Protein AF-0000000076348463 (afdb_homodimer)

Radius of gyration: 24.43 Å; Cα contacts (8 Å, |Δi|>4): 1057; chains: 2; bounding box: 60×68×62 Å

Foldseek 3Di:
DKWWAQFWADDPPDPDILAGRFTDDDDFLFEEEEEEDPSSCSQVVVCCQLLVDDTPDTFMDDVHHTNVVVDLVQNLQEDEAAPDDDDDQAWLVVVCVVCLVSQPQAAPVQLVVLCVLLPHDPTDGLVPDDPQVNLSNVVSRQLRSVHQEYEYEASCPPPDPVNLVSVQVSCVVRDDSSHYYYYYHPPCVSCVVPGQWYWYGDRHDTLDTGGPVVQQQFKAWDFDAPVRDDPQFQDWDADPVHITTIGGDDPPDDGHRDDVVRVRVCSVVPSD/DKWWAQFWADDPPDPDILAGRFTDDDDFLFEEEEEEDPSSCSQVVVCCQLLVDDTPDTFMDDVHHTNVVVDLVQNLQEDEAAPDDDDDQAWLVVVCVVCLVSQPQAAPVQLVVLCVLLPHDPTDGLVPDDPQVNLSNVVSRQLRSVHQEYEYEASCPPPDPVNLVSVQVSCVVRDDSSHYYYYYHPPCVSCVVPGQWYWYGDRHDTLDTGGPVVQQQFKAWDFDAPVRDDPQFQDWDADPVHITTIGTDDPPDDGHRDDVVRVNVCSVVPSD

pLDDT: mean 93.87, std 4.55, range [67.75, 98.31]

Organism: NCBI:txid165179

Solvent-accessible surface area (backbone atoms only — not comparable to full-atom values): 29328 Å² total; per-residue (Å²): 74,38,40,35,42,45,26,23,34,57,55,91,94,44,87,64,62,51,30,61,59,25,68,49,74,46,70,65,48,35,31,32,35,41,33,46,56,80,87,35,36,63,64,58,49,54,31,38,62,72,35,78,37,75,68,80,37,60,47,43,26,51,71,82,37,56,24,73,68,63,44,67,86,54,49,39,31,48,46,72,44,56,68,76,78,86,78,65,85,43,37,47,64,55,51,44,66,73,50,44,80,61,18,89,56,44,33,71,68,51,28,52,50,34,29,50,61,65,70,41,69,84,82,43,48,49,68,75,44,52,72,50,52,42,50,52,51,51,50,22,48,55,60,14,31,50,34,44,36,36,37,30,32,40,76,60,66,79,40,34,53,64,51,42,54,33,48,48,48,43,48,66,74,65,59,55,74,76,26,24,36,39,38,29,45,58,59,50,85,69,47,56,80,67,46,44,27,43,34,33,40,51,57,58,38,74,78,40,80,46,40,45,67,59,50,37,62,51,31,30,45,47,76,40,46,82,86,65,65,57,90,53,54,53,39,73,44,82,50,88,88,31,24,44,32,36,23,60,42,58,89,89,56,80,77,39,67,82,48,62,65,59,50,50,50,30,48,79,68,63,48,106,73,37,39,35,41,46,25,23,34,55,56,88,95,43,88,63,61,52,29,59,59,25,69,48,76,46,68,65,49,34,31,31,34,42,32,47,55,80,88,33,37,64,65,57,49,55,31,37,62,71,37,78,37,76,68,80,37,59,48,42,26,51,71,82,38,58,26,74,68,63,43,66,84,55,48,39,33,48,45,73,45,55,67,77,77,85,78,66,85,43,39,47,63,55,51,44,66,73,49,45,79,60,17,88,55,45,35,71,68,50,28,53,50,33,28,51,61,65,72,41,68,84,83,41,50,50,67,77,45,53,71,51,51,41,50,52,52,51,50,23,49,56,60,14,30,50,33,43,37,37,38,28,32,41,74,61,67,80,40,34,52,64,50,42,54,33,48,48,48,43,50,66,74,66,61,55,72,76,26,26,37,39,39,29,46,57,60,50,84,69,46,55,80,67,47,43,28,44,34,32,41,52,57,56,39,75,79,40,79,46,40,46,68,59,49,38,62,50,31,28,45,45,77,38,48,82,86,64,66,56,89,54,54,53,37,73,44,81,49,88,89,30,25,44,32,36,24,62,43,57,91,89,56,80,78,41,67,83,47,63,64,59,50,50,49,30,47,79,68,63,48,106

Nearest PDB structures (foldseek):
  8k1n-assembly1_D  TM=8.858E-01  e=1.847E-15  Mycobacterium tuberculosis H37Rv
  7o17-assembly1_C  TM=7.482E-01  e=2.289E-17  Stutzerimonas stutzeri
  7osf-assembly1_B  TM=7.468E-01  e=2.022E-17  Stutzerimonas stutzeri ATCC 14405 = CCUG 16156
  4hzi-assembly1_B  TM=6.967E-01  e=6.966E-17  Leptospira interrogans serovar Copenhageni str. Fiocruz L1-130
  8cea-assembly1_a  TM=8.199E-01  e=1.908E-13  Escherichia coli K-12

Structure (mmCIF, N/CA/C/O backbone):
data_AF-0000000076348463-model_v1
#
loop_
_entity.id
_entity.type
_entity.pdbx_description
1 polymer 'ATP-binding cassette domain-containing protein'
#
loop_
_atom_site.group_PDB
_atom_site.id
_atom_site.type_symbol
_atom_site.label_atom_id
_atom_site.label_alt_id
_atom_site.label_comp_id
_atom_site.label_asym_id
_atom_site.label_entity_id
_atom_site.label_seq_id
_atom_site.pdbx_PDB_ins_code
_atom_site.Cartn_x
_atom_site.Cartn_y
_atom_site.Cartn_z
_atom_site.occupancy
_atom_site.B_iso_or_equiv
_atom_site.auth_seq_id
_atom_site.auth_comp_id
_atom_site.auth_asym_id
_atom_site.auth_atom_id
_atom_site.pdbx_PDB_model_num
ATOM 1 N N . MET A 1 1 ? -5.383 -27.438 -10.875 1 93.75 1 MET A N 1
ATOM 2 C CA . MET A 1 1 ? -6.582 -27.047 -10.141 1 93.75 1 MET A CA 1
ATOM 3 C C . MET A 1 1 ? -6.387 -27.234 -8.641 1 93.75 1 MET A C 1
ATOM 5 O O . MET A 1 1 ? -5.727 -28.188 -8.219 1 93.75 1 MET A O 1
ATOM 9 N N . ILE A 1 2 ? -6.953 -26.312 -7.871 1 97.5 2 ILE A N 1
ATOM 10 C CA . ILE A 1 2 ? -6.879 -26.406 -6.414 1 97.5 2 ILE A CA 1
ATOM 11 C C . ILE A 1 2 ? -8.281 -26.547 -5.836 1 97.5 2 ILE A C 1
ATOM 13 O O . ILE A 1 2 ? -9.18 -25.766 -6.184 1 97.5 2 ILE A O 1
ATOM 17 N N . GLN A 1 3 ? -8.43 -27.594 -4.98 1 98.06 3 GLN A N 1
ATOM 18 C CA . GLN A 1 3 ? -9.719 -27.828 -4.34 1 98.06 3 GLN A CA 1
ATOM 19 C C . GLN A 1 3 ? -9.586 -27.844 -2.82 1 98.06 3 GLN A C 1
ATOM 21 O O . GLN A 1 3 ? -8.789 -28.594 -2.271 1 98.06 3 GLN A O 1
ATOM 26 N N . VAL A 1 4 ? -10.305 -26.984 -2.223 1 97.38 4 VAL A N 1
ATOM 27 C CA . VAL A 1 4 ? -10.414 -26.953 -0.768 1 97.38 4 VAL A CA 1
ATOM 28 C C . VAL A 1 4 ? -11.789 -27.469 -0.342 1 97.38 4 VAL A C 1
ATOM 30 O O . VAL A 1 4 ? -12.82 -26.891 -0.696 1 97.38 4 VAL A O 1
ATOM 33 N N . ASN A 1 5 ? -11.789 -28.547 0.433 1 97.44 5 ASN A N 1
ATOM 34 C CA . ASN A 1 5 ? -13.047 -29.188 0.808 1 97.44 5 ASN A CA 1
ATOM 35 C C . ASN A 1 5 ? -13.195 -29.266 2.324 1 97.44 5 ASN A C 1
ATOM 37 O O . ASN A 1 5 ? -12.43 -29.969 2.992 1 97.44 5 ASN A O 1
ATOM 41 N N . ASN A 1 6 ? -14.234 -28.609 2.842 1 96.88 6 ASN A N 1
ATOM 42 C CA . ASN A 1 6 ? -14.617 -28.672 4.25 1 96.88 6 ASN A CA 1
ATOM 43 C C . ASN A 1 6 ? -13.422 -28.422 5.164 1 96.88 6 ASN A C 1
ATOM 45 O O . ASN A 1 6 ? -13.188 -29.172 6.109 1 96.88 6 ASN A O 1
ATOM 49 N N . LEU A 1 7 ? -12.688 -27.406 4.855 1 96.25 7 LEU A N 1
ATOM 50 C CA . LEU A 1 7 ? -11.445 -27.078 5.555 1 96.25 7 LEU A CA 1
ATOM 51 C C . LEU A 1 7 ? -11.734 -26.484 6.93 1 96.25 7 LEU A C 1
ATOM 53 O O . LEU A 1 7 ? -12.516 -25.547 7.051 1 96.25 7 LEU A O 1
ATOM 57 N N . SER A 1 8 ? -11.156 -27.078 7.977 1 95.62 8 SER A N 1
ATOM 58 C CA . SER A 1 8 ? -11.148 -26.5 9.312 1 95.62 8 SER A CA 1
ATOM 59 C C . SER A 1 8 ? -9.727 -26.391 9.852 1 95.62 8 SER A C 1
ATOM 61 O O . SER A 1 8 ? -8.93 -27.312 9.719 1 95.62 8 SER A O 1
ATOM 63 N N . PHE A 1 9 ? -9.398 -25.219 10.359 1 95.44 9 PHE A N 1
ATOM 64 C CA . PHE A 1 9 ? -8.031 -24.984 10.828 1 95.44 9 PHE A CA 1
ATOM 65 C C . PHE A 1 9 ? -8.008 -23.938 11.938 1 95.44 9 PHE A C 1
ATOM 67 O O . PHE A 1 9 ? -8.719 -22.938 11.867 1 95.44 9 PHE A O 1
ATOM 74 N N . HIS A 1 10 ? -7.289 -24.203 12.977 1 94.38 10 HIS A N 1
ATOM 75 C CA . HIS A 1 10 ? -6.941 -23.25 14.023 1 94.38 10 HIS A CA 1
ATOM 76 C C . HIS A 1 10 ? -5.48 -23.391 14.438 1 94.38 10 HIS A C 1
ATOM 78 O O . HIS A 1 10 ? -4.902 -24.469 14.32 1 94.38 10 HIS A O 1
ATOM 84 N N . TYR A 1 11 ? -4.867 -22.297 14.781 1 93.69 11 TYR A N 1
ATOM 85 C CA . TYR A 1 11 ? -3.498 -22.359 15.281 1 93.69 11 TYR A CA 1
ATOM 86 C C . TYR A 1 11 ? -3.457 -22.953 16.688 1 93.69 11 TYR A C 1
ATOM 88 O O . TYR A 1 11 ? -4.375 -22.766 17.484 1 93.69 11 TYR A O 1
ATOM 96 N N . GLN A 1 12 ? -2.404 -23.625 16.906 1 89.12 12 GLN A N 1
ATOM 97 C CA . GLN A 1 12 ? -2.266 -24.25 18.219 1 89.12 12 GLN A CA 1
ATOM 98 C C . GLN A 1 12 ? -2.326 -23.203 19.328 1 89.12 12 GLN A C 1
ATOM 100 O O . GLN A 1 12 ? -1.686 -22.156 19.25 1 89.12 12 GLN A O 1
ATOM 105 N N . GLY A 1 13 ? -3.15 -23.438 20.328 1 87.12 13 GLY A N 1
ATOM 106 C CA . GLY A 1 13 ? -3.256 -22.547 21.469 1 87.12 13 GLY A CA 1
ATOM 107 C C . GLY A 1 13 ? -4.277 -21.453 21.281 1 87.12 13 GLY A C 1
ATOM 108 O O . GLY A 1 13 ? -4.531 -20.656 22.188 1 87.12 13 GLY A O 1
ATOM 109 N N . VAL A 1 14 ? -4.727 -21.406 20.094 1 83.56 14 VAL A N 1
ATOM 110 C CA . VAL A 1 14 ? -5.738 -20.391 19.828 1 83.56 14 VAL A CA 1
ATOM 111 C C . VAL A 1 14 ? -7.102 -21.047 19.656 1 83.56 14 VAL A C 1
ATOM 113 O O . VAL A 1 14 ? -7.254 -21.969 18.844 1 83.56 14 VAL A O 1
ATOM 116 N N . LYS A 1 15 ? -8.078 -20.641 20.391 1 79.12 15 LYS A N 1
ATOM 117 C CA . LYS A 1 15 ? -9.398 -21.266 20.375 1 79.12 15 LYS A CA 1
ATOM 118 C C . LYS A 1 15 ? -10.172 -20.906 19.109 1 79.12 15 LYS A C 1
ATOM 120 O O . LYS A 1 15 ? -10.914 -21.719 18.562 1 79.12 15 LYS A O 1
ATOM 125 N N . ARG A 1 16 ? -9.859 -19.828 18.562 1 87.25 16 ARG A N 1
ATOM 126 C CA . ARG A 1 16 ? -10.648 -19.359 17.422 1 87.25 16 ARG A CA 1
ATOM 127 C C . ARG A 1 16 ? -10.188 -20 16.125 1 87.25 16 ARG A C 1
ATOM 129 O O . ARG A 1 16 ? -8.992 -20.016 15.82 1 87.25 16 ARG A O 1
ATOM 136 N N . ASN A 1 17 ? -11.18 -20.594 15.383 1 91.62 17 ASN A N 1
ATOM 137 C CA . ASN A 1 17 ? -10.883 -21.172 14.07 1 91.62 17 ASN A CA 1
ATOM 138 C C . ASN A 1 17 ? -10.648 -20.094 13.023 1 91.62 17 ASN A C 1
ATOM 140 O O . ASN A 1 17 ? -11.383 -19.094 12.984 1 91.62 17 ASN A O 1
ATOM 144 N N . VAL A 1 18 ? -9.586 -20.297 12.305 1 93.75 18 VAL A N 1
ATOM 145 C CA . VAL A 1 18 ? -9.383 -19.438 11.141 1 93.75 18 VAL A CA 1
ATOM 146 C C . VAL A 1 18 ? -10.352 -19.844 10.031 1 93.75 18 VAL A C 1
ATOM 148 O O . VAL A 1 18 ? -10.969 -18.984 9.391 1 93.75 18 VAL A O 1
ATOM 151 N N . PHE A 1 19 ? -10.477 -21.156 9.867 1 95.44 19 PHE A N 1
ATOM 152 C CA . PHE A 1 19 ? -11.422 -21.719 8.906 1 95.44 19 PHE A CA 1
ATOM 153 C C . PHE A 1 19 ? -12.305 -22.766 9.57 1 95.44 19 PHE A C 1
ATOM 155 O O . PHE A 1 19 ? -11.836 -23.516 10.422 1 95.44 19 PHE A O 1
ATOM 162 N N . ASN A 1 20 ? -13.578 -22.75 9.195 1 95.31 20 ASN A N 1
ATOM 163 C CA . ASN A 1 20 ? -14.562 -23.734 9.641 1 95.31 20 ASN A CA 1
ATOM 164 C C . ASN A 1 20 ? -15.438 -24.203 8.477 1 95.31 20 ASN A C 1
ATOM 166 O O . ASN A 1 20 ? -16.344 -23.484 8.055 1 95.31 20 ASN A O 1
ATOM 170 N N . ASP A 1 21 ? -15.125 -25.375 8 1 95.06 21 ASP A N 1
ATOM 171 C CA . ASP A 1 21 ? -15.875 -25.984 6.902 1 95.06 21 ASP A CA 1
ATOM 172 C C . ASP A 1 21 ? -15.812 -25.109 5.648 1 95.06 21 ASP A C 1
ATOM 174 O O . ASP A 1 21 ? -16.844 -24.812 5.047 1 95.06 21 ASP A O 1
ATOM 178 N N . PHE A 1 22 ? -14.641 -24.656 5.367 1 96.38 22 PHE A N 1
ATOM 179 C CA . PHE A 1 22 ? -14.398 -23.75 4.258 1 96.38 22 PHE A CA 1
ATOM 180 C C . PHE A 1 22 ? -14.203 -24.516 2.955 1 96.38 22 PHE A C 1
ATOM 182 O O . PHE A 1 22 ? -13.523 -25.547 2.934 1 96.38 22 PHE A O 1
ATOM 189 N N . ASN A 1 23 ? -14.922 -24.078 1.867 1 96.44 23 ASN A N 1
ATOM 190 C CA . ASN A 1 23 ? -14.836 -24.672 0.544 1 96.44 23 ASN A CA 1
ATOM 191 C C . ASN A 1 23 ? -14.422 -23.656 -0.515 1 96.44 23 ASN A C 1
ATOM 193 O O . ASN A 1 23 ? -14.859 -22.5 -0.475 1 96.44 23 ASN A O 1
ATOM 197 N N . MET A 1 24 ? -13.562 -24.094 -1.433 1 96.62 24 MET A N 1
ATOM 198 C CA . MET A 1 24 ? -13.117 -23.203 -2.512 1 96.62 24 MET A CA 1
ATOM 199 C C . MET A 1 24 ? -12.492 -24.016 -3.645 1 96.62 24 MET A C 1
ATOM 201 O O . MET A 1 24 ? -11.852 -25.047 -3.404 1 96.62 24 MET A O 1
ATOM 205 N N . THR A 1 25 ? -12.695 -23.562 -4.816 1 97.31 25 THR A N 1
ATOM 206 C CA . THR A 1 25 ? -12.055 -24.172 -5.98 1 97.31 25 THR A CA 1
ATOM 207 C C . THR A 1 25 ? -11.383 -23.109 -6.844 1 97.31 25 THR A C 1
ATOM 209 O O . THR A 1 25 ? -11.992 -22.078 -7.156 1 97.31 25 THR A O 1
ATOM 212 N N . LEU A 1 26 ? -10.141 -23.281 -7.164 1 97 26 LEU A N 1
ATOM 213 C CA . LEU A 1 26 ? -9.398 -22.406 -8.062 1 97 26 LEU A CA 1
ATOM 214 C C . LEU A 1 26 ? -9.016 -23.141 -9.344 1 97 26 LEU A C 1
ATOM 216 O O . LEU A 1 26 ? -8.445 -24.234 -9.297 1 97 26 LEU A O 1
ATOM 220 N N . LYS A 1 27 ? -9.297 -22.469 -10.43 1 95.38 27 LYS A N 1
ATOM 221 C CA . LYS A 1 27 ? -9.031 -23.062 -11.734 1 95.38 27 LYS A CA 1
ATOM 222 C C . LYS A 1 27 ? -7.637 -22.703 -12.234 1 95.38 27 LYS A C 1
ATOM 224 O O . LYS A 1 27 ? -7.059 -21.703 -11.797 1 95.38 27 LYS A O 1
ATOM 229 N N . GLU A 1 28 ? -7.156 -23.484 -13.133 1 92.25 28 GLU A N 1
ATOM 230 C CA . GLU A 1 28 ? -5.812 -23.281 -13.656 1 92.25 28 GLU A CA 1
ATOM 231 C C . GLU A 1 28 ? -5.762 -22.094 -14.602 1 92.25 28 GLU A C 1
ATOM 233 O O . GLU A 1 28 ? -6.801 -21.578 -15.031 1 92.25 28 GLU A O 1
ATOM 238 N N . ASN A 1 29 ? -4.555 -21.594 -14.797 1 92.5 29 ASN A N 1
ATOM 239 C CA . ASN A 1 29 ? -4.242 -20.609 -15.82 1 92.5 29 ASN A CA 1
ATOM 240 C C . ASN A 1 29 ? -4.906 -19.266 -15.523 1 92.5 29 ASN A C 1
ATOM 242 O O . ASN A 1 29 ? -5.488 -18.656 -16.422 1 92.5 29 ASN A O 1
ATOM 246 N N . ASN A 1 30 ? -4.941 -18.906 -14.211 1 94.81 30 ASN A N 1
ATOM 247 C CA . ASN A 1 30 ? -5.473 -17.625 -13.773 1 94.81 30 ASN A CA 1
ATOM 248 C C . ASN A 1 30 ? -4.531 -16.938 -12.797 1 94.81 30 ASN A C 1
ATOM 250 O O . ASN A 1 30 ? -3.789 -17.594 -12.07 1 94.81 30 ASN A O 1
ATOM 254 N N . ILE A 1 31 ? -4.543 -15.656 -12.867 1 96.31 31 ILE A N 1
ATOM 255 C CA . ILE A 1 31 ? -3.961 -14.844 -11.797 1 96.31 31 ILE A CA 1
ATOM 256 C C . ILE A 1 31 ? -5.055 -14.414 -10.828 1 96.31 31 ILE A C 1
ATOM 258 O O . ILE A 1 31 ? -5.902 -13.578 -11.164 1 96.31 31 ILE A O 1
ATOM 262 N N . TYR A 1 32 ? -4.969 -14.906 -9.602 1 97.81 32 TYR A N 1
ATOM 263 C CA . TYR A 1 32 ? -5.996 -14.68 -8.586 1 97.81 32 TYR A CA 1
ATOM 264 C C . TYR A 1 32 ? -5.578 -13.586 -7.617 1 97.81 32 TYR A C 1
ATOM 266 O O . TYR A 1 32 ? -4.438 -13.57 -7.148 1 97.81 32 TYR A O 1
ATOM 274 N N . GLY A 1 33 ? -6.477 -12.664 -7.398 1 98.25 33 GLY A N 1
ATOM 275 C CA . GLY A 1 33 ? -6.379 -11.828 -6.211 1 98.25 33 GLY A CA 1
ATOM 276 C C . GLY A 1 33 ? -7.141 -12.383 -5.023 1 98.25 33 GLY A C 1
ATOM 277 O O . GLY A 1 33 ? -8.367 -12.531 -5.078 1 98.25 33 GLY A O 1
ATOM 278 N N . LEU A 1 34 ? -6.441 -12.773 -4.043 1 98.12 34 LEU A N 1
ATOM 279 C CA . LEU A 1 34 ? -7.027 -13.242 -2.793 1 98.12 34 LEU A CA 1
ATOM 280 C C . LEU A 1 34 ? -7.148 -12.109 -1.784 1 98.12 34 LEU A C 1
ATOM 282 O O . LEU A 1 34 ? -6.164 -11.734 -1.145 1 98.12 34 LEU A O 1
ATOM 286 N N . LEU A 1 35 ? -8.336 -11.656 -1.603 1 98.06 35 LEU A N 1
ATOM 287 C CA . LEU A 1 35 ? -8.562 -10.453 -0.809 1 98.06 35 LEU A CA 1
ATOM 288 C C . LEU A 1 35 ? -9.398 -10.758 0.426 1 98.06 35 LEU A C 1
ATOM 290 O O . LEU A 1 35 ? -10.125 -11.758 0.455 1 98.06 35 LEU A O 1
ATOM 294 N N . GLY A 1 36 ? -9.352 -9.945 1.352 1 96 36 GLY A N 1
ATOM 295 C CA . GLY A 1 36 ? -10.039 -10.023 2.629 1 96 36 GLY A CA 1
ATOM 296 C C . GLY A 1 36 ? -9.555 -9 3.635 1 96 36 GLY A C 1
ATOM 297 O O . GLY A 1 36 ? -8.5 -8.383 3.443 1 96 36 GLY A O 1
ATOM 298 N N . LYS A 1 37 ? -10.352 -8.805 4.66 1 93.88 37 LYS A N 1
ATOM 299 C CA . LYS A 1 37 ? -9.891 -7.945 5.746 1 93.88 37 LYS A CA 1
ATOM 300 C C . LYS A 1 37 ? -8.672 -8.555 6.449 1 93.88 37 LYS A C 1
ATOM 302 O O . LYS A 1 37 ? -8.352 -9.727 6.242 1 93.88 37 LYS A O 1
ATOM 307 N N . ASN A 1 38 ? -7.988 -7.703 7.156 1 90.56 38 ASN A N 1
ATOM 308 C CA . ASN A 1 38 ? -6.883 -8.234 7.945 1 90.56 38 ASN A CA 1
ATOM 309 C C . ASN A 1 38 ? -7.359 -9.312 8.914 1 90.56 38 ASN A C 1
ATOM 311 O O . ASN A 1 38 ? -8.414 -9.172 9.539 1 90.56 38 ASN A O 1
ATOM 315 N N . GLY A 1 39 ? -6.711 -10.414 8.953 1 89.19 39 GLY A N 1
ATOM 316 C CA . GLY A 1 39 ? -7.016 -11.469 9.906 1 89.19 39 GLY A CA 1
ATOM 317 C C . GLY A 1 39 ? -8.023 -12.477 9.383 1 89.19 39 GLY A C 1
ATOM 318 O O . GLY A 1 39 ? -8.453 -13.367 10.117 1 89.19 39 GLY A O 1
ATOM 319 N N . THR A 1 40 ? -8.32 -12.398 8.125 1 92 40 THR A N 1
ATOM 320 C CA . THR A 1 40 ? -9.359 -13.273 7.602 1 92 40 THR A CA 1
ATOM 321 C C . THR A 1 40 ? -8.766 -14.617 7.164 1 92 40 THR A C 1
ATOM 323 O O . THR A 1 40 ? -9.5 -15.516 6.754 1 92 40 THR A O 1
ATOM 326 N N . GLY A 1 41 ? -7.422 -14.711 7.164 1 94 41 GLY A N 1
ATOM 327 C CA . GLY A 1 41 ? -6.828 -16.016 6.902 1 94 41 GLY A CA 1
ATOM 328 C C . GLY A 1 41 ? -6.172 -16.109 5.535 1 94 41 GLY A C 1
ATOM 329 O O . GLY A 1 41 ? -5.855 -17.203 5.066 1 94 41 GLY A O 1
ATOM 330 N N . LYS A 1 42 ? -5.957 -15.008 4.785 1 96.44 42 LYS A N 1
ATOM 331 C CA . LYS A 1 42 ? -5.367 -15.031 3.451 1 96.44 42 LYS A CA 1
ATOM 332 C C . LYS A 1 42 ? -4.031 -15.766 3.451 1 96.44 42 LYS A C 1
ATOM 334 O O . LYS A 1 42 ? -3.846 -16.734 2.699 1 96.44 42 LYS A O 1
ATOM 339 N N . SER A 1 43 ? -3.152 -15.336 4.402 1 96.25 43 SER A N 1
ATOM 340 C CA . SER A 1 43 ? -1.835 -15.953 4.504 1 96.25 43 SER A CA 1
ATOM 341 C C . SER A 1 43 ? -1.941 -17.406 4.945 1 96.25 43 SER A C 1
ATOM 343 O O . SER A 1 43 ? -1.287 -18.281 4.375 1 96.25 43 SER A O 1
ATOM 345 N N . THR A 1 44 ? -2.811 -17.672 5.906 1 96.06 44 THR A N 1
ATOM 346 C CA . THR A 1 44 ? -3.012 -19.031 6.41 1 96.06 44 THR A CA 1
ATOM 347 C C . THR A 1 44 ? -3.455 -19.969 5.285 1 96.06 44 THR A C 1
ATOM 349 O O . THR A 1 44 ? -2.953 -21.078 5.164 1 96.06 44 THR A O 1
ATOM 352 N N . LEU A 1 45 ? -4.344 -19.438 4.484 1 96.88 45 LEU A N 1
ATOM 353 C CA . LEU A 1 45 ? -4.84 -20.25 3.377 1 96.88 45 LEU A CA 1
ATOM 354 C C . LEU A 1 45 ? -3.711 -20.609 2.416 1 96.88 45 LEU A C 1
ATOM 356 O O . LEU A 1 45 ? -3.582 -21.766 2.002 1 96.88 45 LEU A O 1
ATOM 360 N N . LEU A 1 46 ? -2.873 -19.625 2.047 1 97.62 46 LEU A N 1
ATOM 361 C CA . LEU A 1 46 ? -1.754 -19.875 1.144 1 97.62 46 LEU A CA 1
ATOM 362 C C . LEU A 1 46 ? -0.79 -20.891 1.734 1 97.62 46 LEU A C 1
ATOM 364 O O . LEU A 1 46 ? -0.288 -21.766 1.02 1 97.62 46 LEU A O 1
ATOM 368 N N . TYR A 1 47 ? -0.589 -20.844 3.035 1 97.31 47 TYR A N 1
ATOM 369 C CA . TYR A 1 47 ? 0.319 -21.766 3.703 1 97.31 47 TYR A CA 1
ATOM 370 C C . TYR A 1 47 ? -0.266 -23.172 3.742 1 97.31 47 TYR A C 1
ATOM 372 O O . TYR A 1 47 ? 0.465 -24.156 3.617 1 97.31 47 TYR A O 1
ATOM 380 N N . LEU A 1 48 ? -1.571 -23.234 3.908 1 96.69 48 LEU A N 1
ATOM 381 C CA . LEU A 1 48 ? -2.244 -24.516 3.898 1 96.69 48 LEU A CA 1
ATOM 382 C C . LEU A 1 48 ? -2.189 -25.156 2.512 1 96.69 48 LEU A C 1
ATOM 384 O O . LEU A 1 48 ? -1.861 -26.328 2.377 1 96.69 48 LEU A O 1
ATOM 388 N N . ILE A 1 49 ? -2.422 -24.344 1.505 1 97.19 49 ILE A N 1
ATOM 389 C CA . ILE A 1 49 ? -2.41 -24.844 0.134 1 97.19 49 ILE A CA 1
ATOM 390 C C . ILE A 1 49 ? -1.004 -25.312 -0.236 1 97.19 49 ILE A C 1
ATOM 392 O O . ILE A 1 49 ? -0.835 -26.344 -0.884 1 97.19 49 ILE A O 1
ATOM 396 N N . SER A 1 50 ? 0.03 -24.594 0.235 1 96.12 50 SER A N 1
ATOM 397 C CA . SER A 1 50 ? 1.406 -24.891 -0.15 1 96.12 50 SER A CA 1
ATOM 398 C C . SER A 1 50 ? 1.99 -26.016 0.695 1 96.12 50 SER A C 1
ATOM 400 O O . SER A 1 50 ? 3.107 -26.469 0.446 1 96.12 50 SER A O 1
ATOM 402 N N . GLY A 1 51 ? 1.298 -26.406 1.761 1 94.25 51 GLY A N 1
ATOM 403 C CA . GLY A 1 51 ? 1.751 -27.5 2.605 1 94.25 51 GLY A CA 1
ATOM 404 C C . GLY A 1 51 ? 2.635 -27.047 3.75 1 94.25 51 GLY A C 1
ATOM 405 O O . GLY A 1 51 ? 3.211 -27.875 4.465 1 94.25 51 GLY A O 1
ATOM 406 N N . LEU A 1 52 ? 2.766 -25.734 3.912 1 94.25 52 LEU A N 1
ATOM 407 C CA . LEU A 1 52 ? 3.547 -25.203 5.02 1 94.25 52 LEU A CA 1
ATOM 408 C C . LEU A 1 52 ? 2.812 -25.391 6.344 1 94.25 52 LEU A C 1
ATOM 410 O O . LEU A 1 52 ? 3.428 -25.359 7.41 1 94.25 52 LEU A O 1
ATOM 414 N N . LEU A 1 53 ? 1.512 -25.5 6.27 1 95.12 53 LEU A N 1
ATOM 415 C CA . LEU A 1 53 ? 0.644 -25.828 7.395 1 95.12 53 LEU A CA 1
ATOM 416 C C . LEU A 1 53 ? -0.2 -27.047 7.094 1 95.12 53 LEU A C 1
ATOM 418 O O . LEU A 1 53 ? -0.35 -27.438 5.934 1 95.12 53 LEU A O 1
ATOM 422 N N . ARG A 1 54 ? -0.659 -27.672 8.156 1 95.06 54 ARG A N 1
ATOM 423 C CA . ARG A 1 54 ? -1.53 -28.844 8.023 1 95.06 54 ARG A CA 1
ATOM 424 C C . ARG A 1 54 ? -2.887 -28.578 8.672 1 95.06 54 ARG A C 1
ATOM 426 O O . ARG A 1 54 ? -2.959 -28.125 9.812 1 95.06 54 ARG A O 1
ATOM 433 N N . GLN A 1 55 ? -3.896 -28.859 7.91 1 93.69 55 GLN A N 1
ATOM 434 C CA . GLN A 1 55 ? -5.25 -28.641 8.414 1 93.69 55 GLN A CA 1
ATOM 435 C C . GLN A 1 55 ? -5.66 -29.75 9.383 1 93.69 55 GLN A C 1
ATOM 437 O O . GLN A 1 55 ? -5.141 -30.859 9.32 1 93.69 55 GLN A O 1
ATOM 442 N N . GLN A 1 56 ? -6.656 -29.422 10.242 1 93.88 56 GLN A N 1
ATOM 443 C CA . GLN A 1 56 ? -7.188 -30.391 11.18 1 93.88 56 GLN A CA 1
ATOM 444 C C . GLN A 1 56 ? -8.281 -31.25 10.531 1 93.88 56 GLN A C 1
ATOM 446 O O . GLN A 1 56 ? -8.391 -32.438 10.805 1 93.88 56 GLN A O 1
ATOM 451 N N . GLN A 1 57 ? -9.078 -30.594 9.766 1 95.94 57 GLN A N 1
ATOM 452 C CA . GLN A 1 57 ? -10.156 -31.281 9.07 1 95.94 57 GLN A CA 1
ATOM 453 C C . GLN A 1 57 ? -10.25 -30.828 7.617 1 95.94 57 GLN A C 1
ATOM 455 O O . GLN A 1 57 ? -9.734 -29.766 7.262 1 95.94 57 GLN A O 1
ATOM 460 N N . GLY A 1 58 ? -10.805 -31.688 6.809 1 97.19 58 GLY A N 1
ATOM 461 C CA . GLY A 1 58 ? -10.977 -31.375 5.398 1 97.19 58 GLY A CA 1
ATOM 462 C C . GLY A 1 58 ? -9.781 -31.75 4.551 1 97.19 58 GLY A C 1
ATOM 463 O O . GLY A 1 58 ? -8.891 -32.469 5.012 1 97.19 58 GLY A O 1
ATOM 464 N N . THR A 1 59 ? -9.891 -31.359 3.275 1 97.25 59 THR A N 1
ATOM 465 C CA . THR A 1 59 ? -8.797 -31.703 2.369 1 97.25 59 THR A CA 1
ATOM 466 C C . THR A 1 59 ? -8.477 -30.547 1.441 1 97.25 59 THR A C 1
ATOM 468 O O . THR A 1 59 ? -9.352 -29.719 1.146 1 97.25 59 THR A O 1
ATOM 471 N N . ILE A 1 60 ? -7.289 -30.453 1.121 1 97.75 60 ILE A N 1
ATOM 472 C CA . ILE A 1 60 ? -6.801 -29.562 0.081 1 97.75 60 ILE A CA 1
ATOM 473 C C . ILE A 1 60 ? -6.078 -30.359 -0.998 1 97.75 60 ILE A C 1
ATOM 475 O O . ILE A 1 60 ? -5.082 -31.031 -0.72 1 97.75 60 ILE A O 1
ATOM 479 N N . LEU A 1 61 ? -6.641 -30.25 -2.17 1 97.44 61 LEU A N 1
ATOM 480 C CA . LEU A 1 61 ? -6.098 -31.031 -3.277 1 97.44 61 LEU A CA 1
ATOM 481 C C . LEU A 1 61 ? -5.48 -30.109 -4.332 1 97.44 61 LEU A C 1
ATOM 483 O O . LEU A 1 61 ? -6.082 -29.109 -4.715 1 97.44 61 LEU A O 1
ATOM 487 N N . ILE A 1 62 ? -4.277 -30.438 -4.773 1 96.44 62 ILE A N 1
ATOM 488 C CA . ILE A 1 62 ? -3.609 -29.828 -5.914 1 96.44 62 ILE A CA 1
ATOM 489 C C . ILE A 1 62 ? -3.457 -30.844 -7.035 1 96.44 62 ILE A C 1
ATOM 491 O O . ILE A 1 62 ? -2.688 -31.797 -6.91 1 96.44 62 ILE A O 1
ATOM 495 N N . ASP A 1 63 ? -4.207 -30.609 -8.031 1 95.06 63 ASP A N 1
ATOM 496 C CA . ASP A 1 63 ? -4.27 -31.578 -9.133 1 95.06 63 ASP A CA 1
ATOM 497 C C . ASP A 1 63 ? -4.578 -32.969 -8.625 1 95.06 63 ASP A C 1
ATOM 499 O O . ASP A 1 63 ? -3.908 -33.938 -9 1 95.06 63 ASP A O 1
ATOM 503 N N . GLY A 1 64 ? -5.426 -33 -7.676 1 95.25 64 GLY A N 1
ATOM 504 C CA . GLY A 1 64 ? -5.941 -34.25 -7.188 1 95.25 64 GLY A CA 1
ATOM 505 C C . GLY A 1 64 ? -5.102 -34.875 -6.074 1 95.25 64 GLY A C 1
ATOM 506 O O . GLY A 1 64 ? -5.465 -35.906 -5.5 1 95.25 64 GLY A O 1
ATOM 507 N N . ILE A 1 65 ? -3.998 -34.281 -5.781 1 95.81 65 ILE A N 1
ATOM 508 C CA . ILE A 1 65 ? -3.109 -34.781 -4.75 1 95.81 65 ILE A CA 1
ATOM 509 C C . ILE A 1 65 ? -3.221 -33.938 -3.488 1 95.81 65 ILE A C 1
ATOM 511 O O . ILE A 1 65 ? -3.234 -32.719 -3.566 1 95.81 65 ILE A O 1
ATOM 515 N N . SER A 1 66 ? -3.197 -34.594 -2.361 1 95.25 66 SER A N 1
ATOM 516 C CA . SER A 1 66 ? -3.342 -33.875 -1.092 1 95.25 66 SER A CA 1
ATOM 517 C C . SER A 1 66 ? -2.109 -33.062 -0.783 1 95.25 66 SER A C 1
ATOM 519 O O . SER A 1 66 ? -0.987 -33.562 -0.784 1 95.25 66 SER A O 1
ATOM 521 N N . SER A 1 67 ? -2.285 -31.781 -0.428 1 92.5 67 SER A N 1
ATOM 522 C CA . SER A 1 67 ? -1.184 -30.875 -0.116 1 92.5 67 SER A CA 1
ATOM 523 C C . SER A 1 67 ? -0.465 -31.297 1.16 1 92.5 67 SER A C 1
ATOM 525 O O . SER A 1 67 ? 0.746 -31.109 1.289 1 92.5 67 SER A O 1
ATOM 527 N N . CYS A 1 68 ? -1.167 -31.922 2.045 1 91.38 68 CYS A N 1
ATOM 528 C CA . CYS A 1 68 ? -0.603 -32.25 3.344 1 91.38 68 CYS A CA 1
ATOM 529 C C . CYS A 1 68 ? 0.373 -33.438 3.223 1 91.38 68 CYS A C 1
ATOM 531 O O . CYS A 1 68 ? 1.156 -33.688 4.141 1 91.38 68 CYS A O 1
ATOM 533 N N . ASP A 1 69 ? 0.323 -34.125 2.102 1 92.38 69 ASP A N 1
ATOM 534 C CA . ASP A 1 69 ? 1.238 -35.219 1.896 1 92.38 69 ASP A CA 1
ATOM 535 C C . ASP A 1 69 ? 2.652 -34.75 1.602 1 92.38 69 ASP A C 1
ATOM 537 O O . ASP A 1 69 ? 3.621 -35.5 1.753 1 92.38 69 ASP A O 1
ATOM 541 N N . ARG A 1 70 ? 2.771 -33.625 1.133 1 93.31 70 ARG A N 1
ATOM 542 C CA . ARG A 1 70 ? 4.043 -32.969 0.832 1 93.31 70 ARG A CA 1
ATOM 543 C C . ARG A 1 70 ? 4.906 -33.844 -0.072 1 93.31 70 ARG A C 1
ATOM 545 O O . ARG A 1 70 ? 6.09 -34.062 0.202 1 93.31 70 ARG A O 1
ATOM 552 N N . ARG A 1 71 ? 4.25 -34.344 -1.07 1 94.06 71 ARG A N 1
ATOM 553 C CA . ARG A 1 71 ? 4.98 -35.125 -2.043 1 94.06 71 ARG A CA 1
ATOM 554 C C . ARG A 1 71 ? 5.941 -34.281 -2.857 1 94.06 71 ARG A C 1
ATOM 556 O O . ARG A 1 71 ? 5.594 -33.156 -3.271 1 94.06 71 ARG A O 1
ATOM 563 N N . PRO A 1 72 ? 7.105 -34.844 -3.109 1 94.12 72 PRO A N 1
ATOM 564 C CA . PRO A 1 72 ? 8.078 -34.062 -3.893 1 94.12 72 PRO A CA 1
ATOM 565 C C . PRO A 1 72 ? 7.555 -33.688 -5.277 1 94.12 72 PRO A C 1
ATOM 567 O O . PRO A 1 72 ? 7.859 -32.594 -5.785 1 94.12 72 PRO A O 1
ATOM 570 N N . ASP A 1 73 ? 6.766 -34.594 -5.844 1 93.31 73 ASP A N 1
ATOM 571 C CA . ASP A 1 73 ? 6.266 -34.344 -7.195 1 93.31 73 ASP A CA 1
ATOM 572 C C . ASP A 1 73 ? 5.227 -33.219 -7.207 1 93.31 73 ASP A C 1
ATOM 574 O O . ASP A 1 73 ? 4.93 -32.656 -8.258 1 93.31 73 ASP A O 1
ATOM 578 N N . VAL A 1 74 ? 4.648 -32.906 -6.059 1 93.62 74 VAL A N 1
ATOM 579 C CA . VAL A 1 74 ? 3.734 -31.781 -5.934 1 93.62 74 VAL A CA 1
ATOM 580 C C . VAL A 1 74 ? 4.516 -30.531 -5.547 1 93.62 74 VAL A C 1
ATOM 582 O O . VAL A 1 74 ? 4.324 -29.469 -6.141 1 93.62 74 VAL A O 1
ATOM 585 N N . LEU A 1 75 ? 5.457 -30.734 -4.691 1 95.38 75 LEU A N 1
ATOM 586 C CA . LEU A 1 75 ? 6.203 -29.609 -4.133 1 95.38 75 LEU A CA 1
ATOM 587 C C . LEU A 1 75 ? 7.074 -28.953 -5.195 1 95.38 75 LEU A C 1
ATOM 589 O O . LEU A 1 75 ? 7.293 -27.734 -5.164 1 95.38 75 LEU A O 1
ATOM 593 N N . ARG A 1 76 ? 7.527 -29.719 -6.145 1 96.56 76 ARG A N 1
ATOM 594 C CA . ARG A 1 76 ? 8.375 -29.172 -7.199 1 96.56 76 ARG A CA 1
ATOM 595 C C . ARG A 1 76 ? 7.586 -28.234 -8.109 1 96.56 76 ARG A C 1
ATOM 597 O O . ARG A 1 76 ? 8.172 -27.484 -8.883 1 96.56 76 ARG A O 1
ATOM 604 N N . ASP A 1 77 ? 6.223 -28.312 -7.992 1 96.06 77 ASP A N 1
ATOM 605 C CA . ASP A 1 77 ? 5.359 -27.516 -8.859 1 96.06 77 ASP A CA 1
ATOM 606 C C . ASP A 1 77 ? 4.785 -26.312 -8.109 1 96.06 77 ASP A C 1
ATOM 608 O O . ASP A 1 77 ? 3.967 -25.578 -8.656 1 96.06 77 ASP A O 1
ATOM 612 N N . ILE A 1 78 ? 5.262 -26.156 -6.875 1 97.31 78 ILE A N 1
ATOM 613 C CA . ILE A 1 78 ? 4.727 -25.078 -6.051 1 97.31 78 ILE A CA 1
ATOM 614 C C . ILE A 1 78 ? 5.867 -24.188 -5.555 1 97.31 78 ILE A C 1
ATOM 616 O O . ILE A 1 78 ? 6.918 -24.688 -5.148 1 97.31 78 ILE A O 1
ATOM 620 N N . PHE A 1 79 ? 5.723 -22.906 -5.645 1 97.81 79 PHE A N 1
ATOM 621 C CA . PHE A 1 79 ? 6.598 -21.953 -4.965 1 97.81 79 PHE A CA 1
ATOM 622 C C . PHE A 1 79 ? 5.781 -20.859 -4.281 1 97.81 79 PHE A C 1
ATOM 624 O O . PHE A 1 79 ? 4.797 -20.375 -4.84 1 97.81 79 PHE A O 1
ATOM 631 N N . ILE A 1 80 ? 6.152 -20.531 -3.037 1 97.62 80 ILE A N 1
ATOM 632 C CA . ILE A 1 80 ? 5.445 -19.484 -2.314 1 97.62 80 ILE A CA 1
ATOM 633 C C . ILE A 1 80 ? 6.434 -18.406 -1.861 1 97.62 80 ILE A C 1
ATOM 635 O O . ILE A 1 80 ? 7.492 -18.734 -1.312 1 97.62 80 ILE A O 1
ATOM 639 N N . VAL A 1 81 ? 6.086 -17.203 -2.23 1 97.44 81 VAL A N 1
ATOM 640 C CA . VAL A 1 81 ? 6.77 -16.031 -1.688 1 97.44 81 VAL A CA 1
ATOM 641 C C . VAL A 1 81 ? 6.016 -15.516 -0.466 1 97.44 81 VAL A C 1
ATOM 643 O O . VAL A 1 81 ? 4.977 -14.867 -0.599 1 97.44 81 VAL A O 1
ATOM 646 N N . THR A 1 82 ? 6.586 -15.75 0.698 1 96.75 82 THR A N 1
ATOM 647 C CA . THR A 1 82 ? 5.941 -15.336 1.9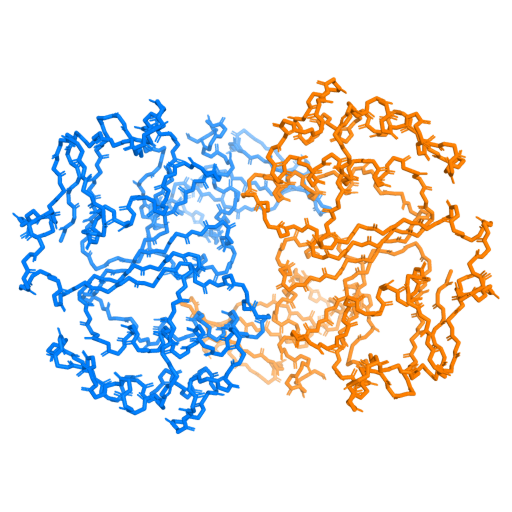38 1 96.75 82 THR A CA 1
ATOM 648 C C . THR A 1 82 ? 6.203 -13.859 2.215 1 96.75 82 THR A C 1
ATOM 650 O O . THR A 1 82 ? 7.125 -13.266 1.642 1 96.75 82 THR A O 1
ATOM 653 N N . GLU A 1 83 ? 5.352 -13.297 2.982 1 93.5 83 GLU A N 1
ATOM 654 C CA . GLU A 1 83 ? 5.562 -11.906 3.365 1 93.5 83 GLU A CA 1
ATOM 655 C C . GLU A 1 83 ? 6.895 -11.734 4.09 1 93.5 83 GLU A C 1
ATOM 657 O O . GLU A 1 83 ? 7.68 -10.844 3.754 1 93.5 83 GLU A O 1
ATOM 662 N N . GLU A 1 84 ? 7.023 -12.555 5.074 1 91.56 84 GLU A N 1
ATOM 663 C CA . GLU A 1 84 ? 8.32 -12.633 5.734 1 91.56 84 GLU A CA 1
ATOM 664 C C . GLU A 1 84 ? 9.172 -13.758 5.148 1 91.56 84 GLU A C 1
ATOM 666 O O . GLU A 1 84 ? 8.68 -14.875 4.949 1 91.56 84 GLU A O 1
ATOM 671 N N . PHE A 1 85 ? 10.367 -13.352 4.777 1 88.75 85 PHE A N 1
ATOM 672 C CA . PHE A 1 85 ? 11.234 -14.352 4.164 1 88.75 85 PHE A CA 1
ATOM 673 C C . PHE A 1 85 ? 12.672 -14.195 4.648 1 88.75 85 PHE A C 1
ATOM 675 O O . PHE A 1 85 ? 13.023 -13.172 5.234 1 88.75 85 PHE A O 1
ATOM 682 N N . PHE A 1 86 ? 13.336 -15.281 4.5 1 87.56 86 PHE A N 1
ATOM 683 C CA . PHE A 1 86 ? 14.75 -15.297 4.859 1 87.56 86 PHE A CA 1
ATOM 684 C C . PHE A 1 86 ? 15.609 -15.742 3.678 1 87.56 86 PHE A C 1
ATOM 686 O O . PHE A 1 86 ? 15.25 -16.688 2.969 1 87.56 86 PHE A O 1
ATOM 693 N N . LEU A 1 87 ? 16.609 -14.961 3.395 1 90.88 87 LEU A N 1
ATOM 694 C CA . LEU A 1 87 ? 17.625 -15.352 2.426 1 90.88 87 LEU A CA 1
ATOM 695 C C . LEU A 1 87 ? 18.984 -15.539 3.102 1 90.88 87 LEU A C 1
ATOM 697 O O . LEU A 1 87 ? 19.375 -14.719 3.93 1 90.88 87 LEU A O 1
ATOM 701 N N . PRO A 1 88 ? 19.625 -16.594 2.77 1 91.19 88 PRO A N 1
ATOM 702 C CA . PRO A 1 88 ? 20.922 -16.859 3.375 1 91.19 88 PRO A CA 1
ATOM 703 C C . PRO A 1 88 ? 22 -15.859 2.932 1 91.19 88 PRO A C 1
ATOM 705 O O . PRO A 1 88 ? 21.797 -15.141 1.943 1 91.19 88 PRO A O 1
ATOM 708 N N . ASN A 1 89 ? 23.094 -15.859 3.693 1 90.62 89 ASN A N 1
ATOM 709 C CA . ASN A 1 89 ? 24.203 -14.961 3.391 1 90.62 89 ASN A CA 1
ATOM 710 C C . ASN A 1 89 ? 25.125 -15.547 2.328 1 90.62 89 ASN A C 1
ATOM 712 O O . ASN A 1 89 ? 26.281 -15.867 2.613 1 90.62 89 ASN A O 1
ATOM 716 N N . VAL A 1 90 ? 24.688 -15.68 1.178 1 93.44 90 VAL A N 1
ATOM 717 C CA . VAL A 1 90 ? 25.438 -16.203 0.037 1 93.44 90 VAL A CA 1
ATOM 718 C C . VAL A 1 90 ? 25.141 -15.367 -1.206 1 93.44 90 VAL A C 1
ATOM 720 O O . VAL A 1 90 ? 24.234 -14.516 -1.188 1 93.44 90 VAL A O 1
ATOM 723 N N . SER A 1 91 ? 25.875 -15.555 -2.205 1 93.81 91 SER A N 1
ATOM 724 C CA . SER A 1 91 ? 25.578 -14.906 -3.48 1 93.81 91 SER A CA 1
ATOM 725 C C . SER A 1 91 ? 24.328 -15.5 -4.129 1 93.81 91 SER A C 1
ATOM 727 O O . SER A 1 91 ? 23.922 -16.609 -3.803 1 93.81 91 SER A O 1
ATOM 729 N N . LEU A 1 92 ? 23.703 -14.766 -5.012 1 94.69 92 LEU A N 1
ATOM 730 C CA . LEU A 1 92 ? 22.531 -15.258 -5.727 1 94.69 92 LEU A CA 1
ATOM 731 C C . LEU A 1 92 ? 22.875 -16.516 -6.523 1 94.69 92 LEU A C 1
ATOM 733 O O . LEU A 1 92 ? 22.062 -17.438 -6.586 1 94.69 92 LEU A O 1
ATOM 737 N N . ASP A 1 93 ? 24.078 -16.531 -7.094 1 93.94 93 ASP A N 1
ATOM 738 C CA . ASP A 1 93 ? 24.5 -17.688 -7.879 1 93.94 93 ASP A CA 1
ATOM 739 C C . ASP A 1 93 ? 24.531 -18.953 -7.027 1 93.94 93 ASP A C 1
ATOM 741 O O . ASP A 1 93 ? 24.094 -20.016 -7.473 1 93.94 93 ASP A O 1
ATOM 745 N N . VAL A 1 94 ? 25.047 -18.812 -5.875 1 95.5 94 VAL A N 1
ATOM 746 C CA . VAL A 1 94 ? 25.109 -19.953 -4.957 1 95.5 94 VAL A CA 1
ATOM 747 C C . VAL A 1 94 ? 23.703 -20.359 -4.543 1 95.5 94 VAL A C 1
ATOM 749 O O . VAL A 1 94 ? 23.375 -21.547 -4.516 1 95.5 94 VAL A O 1
ATOM 752 N N . TYR A 1 95 ? 22.875 -19.375 -4.234 1 95.88 95 TYR A N 1
ATOM 753 C CA . TYR A 1 95 ? 21.484 -19.641 -3.879 1 95.88 95 TYR A CA 1
ATOM 754 C C . TYR A 1 95 ? 20.781 -20.422 -4.984 1 95.88 95 TYR A C 1
ATOM 756 O O . TYR A 1 95 ? 20.078 -21.391 -4.715 1 95.88 95 TYR A O 1
ATOM 764 N N . VAL A 1 96 ? 20.984 -19.984 -6.176 1 95.94 96 VAL A N 1
ATOM 765 C CA . VAL A 1 96 ? 20.359 -20.625 -7.332 1 95.94 96 VAL A CA 1
ATOM 766 C C . VAL A 1 96 ? 20.875 -22.062 -7.477 1 95.94 96 VAL A C 1
ATOM 768 O O . VAL A 1 96 ? 20.094 -22.984 -7.641 1 95.94 96 VAL A O 1
ATOM 771 N N . LYS A 1 97 ? 22.141 -22.219 -7.391 1 95.94 97 LYS A N 1
ATOM 772 C CA . LYS A 1 97 ? 22.75 -23.531 -7.531 1 95.94 97 LYS A CA 1
ATOM 773 C C . LYS A 1 97 ? 22.188 -24.516 -6.496 1 95.94 97 LYS A C 1
ATOM 775 O O . LYS A 1 97 ? 21.938 -25.672 -6.801 1 95.94 97 LYS A O 1
ATOM 780 N N . MET A 1 98 ? 21.969 -24 -5.324 1 96.12 98 MET A N 1
ATOM 781 C CA . MET A 1 98 ? 21.516 -24.828 -4.215 1 96.12 98 MET A CA 1
ATOM 782 C C . MET A 1 98 ? 20.031 -25.188 -4.371 1 96.12 98 MET A C 1
ATOM 784 O O . MET A 1 98 ? 19.609 -26.25 -3.932 1 96.12 98 MET A O 1
ATOM 788 N N . ASN A 1 99 ? 19.281 -24.328 -5.004 1 96.31 99 ASN A N 1
ATOM 789 C CA . ASN A 1 99 ? 17.828 -24.5 -4.949 1 96.31 99 ASN A CA 1
ATOM 790 C C . ASN A 1 99 ? 17.266 -24.891 -6.309 1 96.31 99 ASN A C 1
ATOM 792 O O . ASN A 1 99 ? 16.203 -25.516 -6.383 1 96.31 99 ASN A O 1
ATOM 796 N N . ARG A 1 100 ? 17.953 -24.641 -7.395 1 96.44 100 ARG A N 1
ATOM 797 C CA . ARG A 1 100 ? 17.469 -24.891 -8.75 1 96.44 100 ARG A CA 1
ATOM 798 C C . ARG A 1 100 ? 17.156 -26.375 -8.953 1 96.44 100 ARG A C 1
ATOM 800 O O . ARG A 1 100 ? 16.172 -26.719 -9.602 1 96.44 100 ARG A O 1
ATOM 807 N N . PRO A 1 101 ? 17.891 -27.281 -8.359 1 96.94 101 PRO A N 1
ATOM 808 C CA . PRO A 1 101 ? 17.641 -28.703 -8.609 1 96.94 101 PRO A CA 1
ATOM 809 C C . PRO A 1 101 ? 16.25 -29.156 -8.141 1 96.94 101 PRO A C 1
ATOM 811 O O . PRO A 1 101 ? 15.75 -30.188 -8.586 1 96.94 101 PRO A O 1
ATOM 814 N N . PHE A 1 102 ? 15.672 -28.406 -7.297 1 97.19 102 PHE A N 1
ATOM 815 C CA . PHE A 1 102 ? 14.367 -28.797 -6.773 1 97.19 102 PHE A CA 1
ATOM 816 C C . PHE A 1 102 ? 13.258 -28.391 -7.738 1 97.19 102 PHE A C 1
ATOM 818 O O . PHE A 1 102 ? 12.102 -28.781 -7.562 1 97.19 102 PHE A O 1
ATOM 825 N N . TYR A 1 103 ? 13.594 -27.656 -8.805 1 98 103 TYR A N 1
ATOM 826 C CA . TYR A 1 103 ? 12.609 -27.141 -9.75 1 98 103 TYR A CA 1
ATOM 827 C C . TYR A 1 103 ? 12.992 -27.469 -11.18 1 98 103 TYR A C 1
ATOM 829 O O . TYR A 1 103 ? 13.719 -26.703 -11.836 1 98 103 TYR A O 1
ATOM 837 N N . PRO A 1 104 ? 12.414 -28.469 -11.688 1 97.19 104 PRO A N 1
ATOM 838 C CA . PRO A 1 104 ? 12.82 -29 -13 1 97.19 104 PRO A CA 1
ATOM 839 C C . PRO A 1 104 ? 12.578 -28 -14.133 1 97.19 104 PRO A C 1
ATOM 841 O O . PRO A 1 104 ? 13.266 -28.047 -15.156 1 97.19 104 PRO A O 1
ATOM 844 N N . ASN A 1 105 ? 11.703 -27.109 -13.969 1 96.44 105 ASN A N 1
ATOM 845 C CA . ASN A 1 105 ? 11.359 -26.172 -15.031 1 96.44 105 ASN A CA 1
ATOM 846 C C . ASN A 1 105 ? 12.078 -24.828 -14.852 1 96.44 105 ASN A C 1
ATOM 848 O O . ASN A 1 105 ? 11.742 -23.844 -15.516 1 96.44 105 ASN A O 1
ATOM 852 N N . PHE A 1 106 ? 13.055 -24.891 -13.945 1 97.81 106 PHE A N 1
ATOM 853 C CA . PHE A 1 106 ? 13.805 -23.656 -13.695 1 97.81 106 PHE A CA 1
ATOM 854 C C . PHE A 1 106 ? 14.406 -23.125 -14.984 1 97.81 106 PHE A C 1
ATOM 856 O O . PHE A 1 106 ? 14.945 -23.891 -15.789 1 97.81 106 PHE A O 1
ATOM 863 N N . SER A 1 107 ? 14.359 -21.797 -15.211 1 97.44 107 SER A N 1
ATOM 864 C CA . SER A 1 107 ? 14.922 -21.156 -16.391 1 97.44 107 SER A CA 1
ATOM 865 C C . SER A 1 107 ? 15.859 -20.016 -16.016 1 97.44 107 SER A C 1
ATOM 867 O O . SER A 1 107 ? 15.422 -18.984 -15.484 1 97.44 107 SER A O 1
ATOM 869 N N . GLN A 1 108 ? 17.094 -20.219 -16.359 1 96.62 108 GLN A N 1
ATOM 870 C CA . GLN A 1 108 ? 18.094 -19.172 -16.125 1 96.62 108 GLN A CA 1
ATOM 871 C C . GLN A 1 108 ? 17.766 -17.922 -16.938 1 96.62 108 GLN A C 1
ATOM 873 O O . GLN A 1 108 ? 17.984 -16.797 -16.469 1 96.62 108 GLN A O 1
ATOM 878 N N . GLU A 1 109 ? 17.234 -18.109 -18.062 1 96.56 109 GLU A N 1
ATOM 879 C CA . GLU A 1 109 ? 16.859 -16.984 -18.922 1 96.56 109 GLU A CA 1
ATOM 880 C C . GLU A 1 109 ? 15.797 -16.109 -18.25 1 96.56 109 GLU A C 1
ATOM 882 O O . GLU A 1 109 ? 15.906 -14.883 -18.266 1 96.56 109 GLU A O 1
ATOM 887 N N . VAL A 1 110 ? 14.828 -16.734 -17.656 1 96.75 110 VAL A N 1
ATOM 888 C CA . VAL A 1 110 ? 13.773 -16.016 -16.969 1 96.75 110 VAL A CA 1
ATOM 889 C C . VAL A 1 110 ? 14.352 -15.266 -15.766 1 96.75 110 VAL A C 1
ATOM 891 O O . VAL A 1 110 ? 14.023 -14.102 -15.531 1 96.75 110 VAL A O 1
ATOM 894 N N . LEU A 1 111 ? 15.227 -15.938 -15.031 1 97.06 111 LEU A N 1
ATOM 895 C CA . LEU A 1 111 ? 15.867 -15.289 -13.898 1 97.06 111 LEU A CA 1
ATOM 896 C C . LEU A 1 111 ? 16.578 -14.016 -14.328 1 97.06 111 LEU A C 1
ATOM 898 O O . LEU A 1 111 ? 16.375 -12.953 -13.734 1 97.06 111 LEU A O 1
ATOM 902 N N . ASP A 1 112 ? 17.344 -14.117 -15.383 1 96.44 112 ASP A N 1
ATOM 903 C CA . ASP A 1 112 ? 18.125 -12.984 -15.867 1 96.44 112 ASP A CA 1
ATOM 904 C C . ASP A 1 112 ? 17.219 -11.844 -16.328 1 96.44 112 ASP A C 1
ATOM 906 O O . ASP A 1 112 ? 17.484 -10.68 -16.047 1 96.44 112 ASP A O 1
ATOM 910 N N . ARG A 1 113 ? 16.219 -12.172 -16.984 1 95.88 113 ARG A N 1
ATOM 911 C CA . ARG A 1 113 ? 15.273 -11.172 -17.453 1 95.88 113 ARG A CA 1
ATOM 912 C C . ARG A 1 113 ? 14.609 -10.453 -16.281 1 95.88 113 ARG A C 1
ATOM 914 O O . ARG A 1 113 ? 14.469 -9.227 -16.297 1 95.88 113 ARG A O 1
ATOM 921 N N . CYS A 1 114 ? 14.148 -11.234 -15.305 1 96.62 114 CYS A N 1
ATOM 922 C CA . CYS A 1 114 ? 13.508 -10.648 -14.133 1 96.62 114 CYS A CA 1
ATOM 923 C C . CYS A 1 114 ? 14.461 -9.711 -13.398 1 96.62 114 CYS A C 1
ATOM 925 O O . CYS A 1 114 ? 14.07 -8.602 -13.016 1 96.62 114 CYS A O 1
ATOM 927 N N . LEU A 1 115 ? 15.703 -10.156 -13.211 1 96.44 115 LEU A N 1
ATOM 928 C CA . LEU A 1 115 ? 16.703 -9.336 -12.539 1 96.44 115 LEU A CA 1
ATOM 929 C C . LEU A 1 115 ? 16.938 -8.039 -13.305 1 96.44 115 LEU A C 1
ATOM 931 O O . LEU A 1 115 ? 17.047 -6.969 -12.703 1 96.44 115 LEU A O 1
ATOM 935 N N . GLN A 1 116 ? 16.969 -8.148 -14.562 1 94.88 116 GLN A N 1
ATOM 936 C CA . GLN A 1 116 ? 17.156 -6.973 -15.398 1 94.88 116 GLN A CA 1
ATOM 937 C C . GLN A 1 116 ? 15.984 -6.008 -15.258 1 94.88 116 GLN A C 1
ATOM 939 O O . GLN A 1 116 ? 16.172 -4.801 -15.086 1 94.88 116 GLN A O 1
ATOM 944 N N . ASP A 1 117 ? 14.766 -6.555 -15.32 1 93.25 117 ASP A N 1
ATOM 945 C CA . ASP A 1 117 ? 13.57 -5.73 -15.203 1 93.25 117 ASP A CA 1
ATOM 946 C C . ASP A 1 117 ? 13.5 -5.055 -13.836 1 93.25 117 ASP A C 1
ATOM 948 O O . ASP A 1 117 ? 13.023 -3.922 -13.719 1 93.25 117 ASP A O 1
ATOM 952 N N . PHE A 1 118 ? 14.008 -5.742 -12.812 1 95.81 118 PHE A N 1
ATOM 953 C CA . PHE A 1 118 ? 14.047 -5.191 -11.461 1 95.81 118 PHE A CA 1
ATOM 954 C C . PHE A 1 118 ? 15.289 -4.328 -11.266 1 95.81 118 PHE A C 1
ATOM 956 O O . PHE A 1 118 ? 15.531 -3.828 -10.164 1 95.81 118 PHE A O 1
ATOM 963 N N . GLU A 1 119 ? 16.094 -4.207 -12.305 1 92.94 119 GLU A N 1
ATOM 964 C CA . GLU A 1 119 ? 17.328 -3.412 -12.297 1 92.94 119 GLU A CA 1
ATOM 965 C C . GLU A 1 119 ? 18.281 -3.896 -11.219 1 92.94 119 GLU A C 1
ATOM 967 O O . GLU A 1 119 ? 18.844 -3.092 -10.461 1 92.94 119 GLU A O 1
ATOM 972 N N . LEU A 1 120 ? 18.344 -5.188 -11.055 1 93.81 120 LEU A N 1
ATOM 973 C CA . LEU A 1 120 ? 19.328 -5.824 -10.172 1 93.81 120 LEU A CA 1
ATOM 974 C C . LEU A 1 120 ? 20.438 -6.484 -10.984 1 93.81 120 LEU A C 1
ATOM 976 O O . LEU A 1 120 ? 20.188 -7.039 -12.055 1 93.81 120 LEU A O 1
ATOM 980 N N . PRO A 1 121 ? 21.609 -6.332 -10.453 1 87.06 121 PRO A N 1
ATOM 981 C CA . PRO A 1 121 ? 22.688 -7.023 -11.164 1 87.06 121 PRO A CA 1
ATOM 982 C C . PRO A 1 121 ? 22.609 -8.539 -11.023 1 87.06 121 PRO A C 1
ATOM 984 O O . PRO A 1 121 ? 22.047 -9.047 -10.047 1 87.06 121 PRO A O 1
ATOM 987 N N . LEU A 1 122 ? 23.172 -9.172 -11.961 1 78.12 122 LEU A N 1
ATOM 988 C CA . LEU A 1 122 ? 23.156 -10.625 -11.992 1 78.12 122 LEU A CA 1
ATOM 989 C C . LEU A 1 122 ? 24.031 -11.203 -10.883 1 78.12 122 LEU A C 1
ATOM 991 O O . LEU A 1 122 ? 23.75 -12.289 -10.367 1 78.12 122 LEU A O 1
ATOM 995 N N . SER A 1 123 ? 25.141 -10.398 -10.703 1 81.88 123 SER A N 1
ATOM 996 C CA . SER A 1 123 ? 26.031 -10.82 -9.633 1 81.88 123 SER A CA 1
ATOM 997 C C . SER A 1 123 ? 25.812 -9.992 -8.375 1 81.88 123 SER A C 1
ATOM 999 O O . SER A 1 123 ? 26.078 -8.789 -8.359 1 81.88 123 SER A O 1
ATOM 1001 N N . LEU A 1 124 ? 24.969 -10.562 -7.477 1 86.75 124 LEU A N 1
ATOM 1002 C CA . LEU A 1 124 ? 24.734 -9.82 -6.246 1 86.75 124 LEU A CA 1
ATOM 1003 C C . LEU A 1 124 ? 24.875 -10.719 -5.027 1 86.75 124 LEU A C 1
ATOM 1005 O O . LEU A 1 124 ? 24.688 -11.938 -5.121 1 86.75 124 LEU A O 1
ATOM 1009 N N . ASN A 1 125 ? 25.391 -10.188 -4.035 1 89.81 125 ASN A N 1
ATOM 1010 C CA . ASN A 1 125 ? 25.438 -10.82 -2.721 1 89.81 125 ASN A CA 1
ATOM 1011 C C . ASN A 1 125 ? 24.188 -10.5 -1.906 1 89.81 125 ASN A C 1
ATOM 1013 O O . ASN A 1 125 ? 23.938 -9.344 -1.556 1 89.81 125 ASN A O 1
ATOM 1017 N N . LEU A 1 126 ? 23.453 -11.555 -1.566 1 91.19 126 LEU A N 1
ATOM 1018 C CA . LEU A 1 126 ? 22.141 -11.398 -0.954 1 91.19 126 LEU A CA 1
ATOM 1019 C C . LEU A 1 126 ? 22.25 -10.703 0.399 1 91.19 126 LEU A C 1
ATOM 1021 O O . LEU A 1 126 ? 21.312 -10.023 0.83 1 91.19 126 LEU A O 1
ATOM 1025 N N . ASN A 1 127 ? 23.375 -10.773 1.02 1 87.19 127 ASN A N 1
ATOM 1026 C CA . ASN A 1 127 ? 23.578 -10.188 2.342 1 87.19 127 ASN A CA 1
ATOM 1027 C C . ASN A 1 127 ? 23.719 -8.672 2.264 1 87.19 127 ASN A C 1
ATOM 1029 O O . ASN A 1 127 ? 23.562 -7.973 3.266 1 87.19 127 ASN A O 1
ATOM 1033 N N . GLU A 1 128 ? 24.047 -8.18 1.119 1 88.75 128 GLU A N 1
ATOM 1034 C CA . GLU A 1 128 ? 24.344 -6.762 0.955 1 88.75 128 GLU A CA 1
ATOM 1035 C C . GLU A 1 128 ? 23.141 -6.004 0.424 1 88.75 128 GLU A C 1
ATOM 1037 O O . GLU A 1 128 ? 23.188 -4.785 0.246 1 88.75 128 GLU A O 1
ATOM 1042 N N . LEU A 1 129 ? 22.141 -6.734 0.251 1 88.69 129 LEU A N 1
ATOM 1043 C CA . LEU A 1 129 ? 20.969 -6.133 -0.369 1 88.69 129 LEU A CA 1
ATOM 1044 C C . LEU A 1 129 ? 20.062 -5.512 0.684 1 88.69 129 LEU A C 1
ATOM 1046 O O . LEU A 1 129 ? 19.969 -6.008 1.81 1 88.69 129 LEU A O 1
ATOM 1050 N N . SER A 1 130 ? 19.406 -4.383 0.286 1 88.12 130 SER A N 1
ATOM 1051 C CA . SER A 1 130 ? 18.297 -3.859 1.089 1 88.12 130 SER A CA 1
ATOM 1052 C C . SER A 1 130 ? 17.125 -4.832 1.121 1 88.12 130 SER A C 1
ATOM 1054 O O . SER A 1 130 ? 17.094 -5.797 0.354 1 88.12 130 SER A O 1
ATOM 1056 N N . MET A 1 131 ? 16.234 -4.648 1.979 1 89.19 131 MET A N 1
ATOM 1057 C CA . MET A 1 131 ? 15.055 -5.508 2.086 1 89.19 131 MET A CA 1
ATOM 1058 C C . MET A 1 131 ? 14.258 -5.512 0.782 1 89.19 131 MET A C 1
ATOM 1060 O O . MET A 1 131 ? 13.789 -6.562 0.342 1 89.19 131 MET A O 1
ATOM 1064 N N . GLY A 1 132 ? 14.133 -4.336 0.172 1 91.75 132 GLY A N 1
ATOM 1065 C CA . GLY A 1 132 ? 13.438 -4.258 -1.106 1 91.75 132 GLY A CA 1
ATOM 1066 C C . GLY A 1 132 ? 14.156 -5.004 -2.217 1 91.75 132 GLY A C 1
ATOM 1067 O O . GLY A 1 132 ? 13.516 -5.668 -3.035 1 91.75 132 GLY A O 1
ATOM 1068 N N . GLN A 1 133 ? 15.461 -4.914 -2.205 1 92.75 133 GLN A N 1
ATOM 1069 C CA . GLN A 1 133 ? 16.266 -5.613 -3.207 1 92.75 133 GLN A CA 1
ATOM 1070 C C . GLN A 1 133 ? 16.203 -7.125 -2.998 1 92.75 133 GLN A C 1
ATOM 1072 O O . GLN A 1 133 ? 16.141 -7.887 -3.965 1 92.75 133 GLN A O 1
ATOM 1077 N N . LYS A 1 134 ? 16.25 -7.469 -1.728 1 94 134 LYS A N 1
ATOM 1078 C CA . LYS A 1 134 ? 16.125 -8.891 -1.405 1 94 134 LYS A CA 1
ATOM 1079 C C . LYS A 1 134 ? 14.789 -9.445 -1.9 1 94 134 LYS A C 1
ATOM 1081 O O . LYS A 1 134 ? 14.742 -10.531 -2.48 1 94 134 LYS A O 1
ATOM 1086 N N . LYS A 1 135 ? 13.773 -8.758 -1.72 1 95.62 135 LYS A N 1
ATOM 1087 C CA . LYS A 1 135 ? 12.445 -9.18 -2.164 1 95.62 135 LYS A CA 1
ATOM 1088 C C . LYS A 1 135 ? 12.391 -9.312 -3.684 1 95.62 135 LYS A C 1
ATOM 1090 O O . LYS A 1 135 ? 11.836 -10.281 -4.207 1 95.62 135 LYS A O 1
ATOM 1095 N N . LYS A 1 136 ? 13 -8.336 -4.363 1 96.31 136 LYS A N 1
ATOM 1096 C CA . LYS A 1 136 ? 13.062 -8.383 -5.82 1 96.31 136 LYS A CA 1
ATOM 1097 C C . LYS A 1 136 ? 13.82 -9.617 -6.301 1 96.31 136 LYS A C 1
ATOM 1099 O O . LYS A 1 136 ? 13.383 -10.297 -7.23 1 96.31 136 LYS A O 1
ATOM 1104 N N . ALA A 1 137 ? 14.914 -9.898 -5.652 1 95.88 137 ALA A N 1
ATOM 1105 C CA . ALA A 1 137 ? 15.703 -11.07 -6.012 1 95.88 137 ALA A CA 1
ATOM 1106 C C . ALA A 1 137 ? 14.922 -12.359 -5.75 1 95.88 137 ALA A C 1
ATOM 1108 O O . ALA A 1 137 ? 14.914 -13.266 -6.586 1 95.88 137 ALA A O 1
ATOM 1109 N N . TYR A 1 138 ? 14.312 -12.352 -4.625 1 96.19 138 TYR A N 1
ATOM 1110 C CA . TYR A 1 138 ? 13.531 -13.516 -4.234 1 96.19 138 TYR A CA 1
ATOM 1111 C C . TYR A 1 138 ? 12.391 -13.766 -5.211 1 96.19 138 TYR A C 1
ATOM 1113 O O . TYR A 1 138 ? 12.148 -14.906 -5.621 1 96.19 138 TYR A O 1
ATOM 1121 N N . MET A 1 139 ? 11.711 -12.742 -5.609 1 97.25 139 MET A N 1
ATOM 1122 C CA . MET A 1 139 ? 10.609 -12.867 -6.562 1 97.25 139 MET A CA 1
ATOM 1123 C C . MET A 1 139 ? 11.125 -13.281 -7.938 1 97.25 139 MET A C 1
ATOM 1125 O O . MET A 1 139 ? 10.461 -14.023 -8.656 1 97.25 139 MET A O 1
ATOM 1129 N N . SER A 1 140 ? 12.297 -12.75 -8.273 1 97.12 140 SER A N 1
ATOM 1130 C CA . SER A 1 140 ? 12.906 -13.164 -9.531 1 97.12 140 SER A CA 1
ATOM 1131 C C . SER A 1 140 ? 13.164 -14.664 -9.555 1 97.12 140 SER A C 1
ATOM 1133 O O . SER A 1 140 ? 12.875 -15.336 -10.547 1 97.12 140 SER A O 1
ATOM 1135 N N . PHE A 1 141 ? 13.68 -15.164 -8.461 1 96.88 141 PHE A N 1
ATOM 1136 C CA . PHE A 1 141 ? 13.898 -16.609 -8.359 1 96.88 141 PHE A CA 1
ATOM 1137 C C . PHE A 1 141 ? 12.578 -17.359 -8.43 1 96.88 141 PHE A C 1
ATOM 1139 O O . PHE A 1 141 ? 12.461 -18.359 -9.141 1 96.88 141 PHE A O 1
ATOM 1146 N N . ALA A 1 142 ? 11.617 -16.844 -7.73 1 97.62 142 ALA A N 1
ATOM 1147 C CA . ALA A 1 142 ? 10.297 -17.469 -7.719 1 97.62 142 ALA A CA 1
ATOM 1148 C C . ALA A 1 142 ? 9.75 -17.641 -9.133 1 97.62 142 ALA A C 1
ATOM 1150 O O . ALA A 1 142 ? 9.289 -18.719 -9.5 1 97.62 142 ALA A O 1
ATOM 1151 N N . LEU A 1 143 ? 9.859 -16.609 -9.898 1 97.44 143 LEU A N 1
ATOM 1152 C CA . LEU A 1 143 ? 9.367 -16.656 -11.273 1 97.44 143 LEU A CA 1
ATOM 1153 C C . LEU A 1 143 ? 10.211 -17.609 -12.125 1 97.44 143 LEU A C 1
ATOM 1155 O O . LEU A 1 143 ? 9.672 -18.344 -12.953 1 97.44 143 LEU A O 1
ATOM 1159 N N . ALA A 1 144 ? 11.43 -17.656 -11.867 1 97.31 144 ALA A N 1
ATOM 1160 C CA . ALA A 1 144 ? 12.367 -18.453 -12.656 1 97.31 144 ALA A CA 1
ATOM 1161 C C . ALA A 1 144 ? 12.156 -19.938 -12.391 1 97.31 144 ALA A C 1
ATOM 1163 O O . ALA A 1 144 ? 12.539 -20.781 -13.211 1 97.31 144 ALA A O 1
ATOM 1164 N N . THR A 1 145 ? 11.617 -20.312 -11.266 1 97.5 145 THR A N 1
ATOM 1165 C CA . THR A 1 145 ? 11.406 -21.719 -10.914 1 97.5 145 THR A CA 1
ATOM 1166 C C . THR A 1 145 ? 10.516 -22.406 -11.945 1 97.5 145 THR A C 1
ATOM 1168 O O . THR A 1 145 ? 10.578 -23.625 -12.117 1 97.5 145 THR A O 1
ATOM 1171 N N . GLY A 1 146 ? 9.602 -21.547 -12.547 1 96.06 146 GLY A N 1
ATOM 1172 C CA . GLY A 1 146 ? 8.727 -22.109 -13.57 1 96.06 146 GLY A CA 1
ATOM 1173 C C . GLY A 1 146 ? 7.656 -23.016 -13 1 96.06 146 GLY A C 1
ATOM 1174 O O . GLY A 1 146 ? 7.098 -23.859 -13.719 1 96.06 146 GLY A O 1
ATOM 1175 N N . THR A 1 147 ? 7.371 -22.875 -11.766 1 97 147 THR A N 1
ATOM 1176 C CA . THR A 1 147 ? 6.379 -23.719 -11.117 1 97 147 THR A CA 1
ATOM 1177 C C . THR A 1 147 ? 4.98 -23.422 -11.664 1 97 147 THR A C 1
ATOM 1179 O O . THR A 1 147 ? 4.676 -22.297 -12.023 1 97 147 THR A O 1
ATOM 1182 N N . LYS A 1 148 ? 4.184 -24.453 -11.672 1 96.75 148 LYS A N 1
ATOM 1183 C CA . LYS A 1 148 ? 2.807 -24.344 -12.141 1 96.75 148 LYS A CA 1
ATOM 1184 C C . LYS A 1 148 ? 1.979 -23.453 -11.211 1 96.75 148 LYS A C 1
ATOM 1186 O O . LYS A 1 148 ? 1.122 -22.703 -11.664 1 96.75 148 LYS A O 1
ATOM 1191 N N . TYR A 1 149 ? 2.246 -23.578 -9.93 1 97.5 149 TYR A N 1
ATOM 1192 C CA . TYR A 1 149 ? 1.525 -22.844 -8.898 1 97.5 149 TYR A CA 1
ATOM 1193 C C . TYR A 1 149 ? 2.455 -21.875 -8.172 1 97.5 149 TYR A C 1
ATOM 1195 O O . TYR A 1 149 ? 3.371 -22.297 -7.465 1 97.5 149 TYR A O 1
ATOM 1203 N N . LEU A 1 150 ? 2.223 -20.625 -8.336 1 97.81 150 LEU A N 1
ATOM 1204 C CA . LEU A 1 150 ? 2.99 -19.578 -7.668 1 97.81 150 LEU A CA 1
ATOM 1205 C C . LEU A 1 150 ? 2.102 -18.75 -6.738 1 97.81 150 LEU A C 1
ATOM 1207 O O . LEU A 1 150 ? 1.058 -18.25 -7.156 1 97.81 150 LEU A O 1
ATOM 1211 N N . PHE A 1 151 ? 2.455 -18.703 -5.453 1 98.19 151 PHE A N 1
ATOM 1212 C CA . PHE A 1 151 ? 1.727 -17.922 -4.457 1 98.19 151 PHE A CA 1
ATOM 1213 C C . PHE A 1 151 ? 2.582 -16.781 -3.932 1 98.19 151 PHE A C 1
ATOM 1215 O O . PHE A 1 151 ? 3.775 -16.953 -3.674 1 98.19 151 PHE A O 1
ATOM 1222 N N . MET A 1 152 ? 2.006 -15.648 -3.854 1 98.19 152 MET A N 1
ATOM 1223 C CA . MET A 1 152 ? 2.703 -14.5 -3.273 1 98.19 152 MET A CA 1
ATOM 1224 C C . MET A 1 152 ? 1.866 -13.852 -2.178 1 98.19 152 MET A C 1
ATOM 1226 O O . MET A 1 152 ? 0.744 -13.406 -2.428 1 98.19 152 MET A O 1
ATOM 1230 N N . ASP A 1 153 ? 2.426 -13.867 -1.028 1 98.06 153 ASP A N 1
ATOM 1231 C CA . ASP A 1 153 ? 1.771 -13.25 0.119 1 98.06 153 ASP A CA 1
ATOM 1232 C C . ASP A 1 153 ? 2.291 -11.836 0.353 1 98.06 153 ASP A C 1
ATOM 1234 O O . ASP A 1 153 ? 3.41 -11.648 0.837 1 98.06 153 ASP A O 1
ATOM 1238 N N . GLU A 1 154 ? 1.49 -10.797 -0.019 1 97.12 154 GLU A N 1
ATOM 1239 C CA . GLU A 1 154 ? 1.818 -9.383 0.116 1 97.12 154 GLU A CA 1
ATOM 1240 C C . GLU A 1 154 ? 3.152 -9.055 -0.552 1 97.12 154 GLU A C 1
ATOM 1242 O O . GLU A 1 154 ? 4.035 -8.461 0.07 1 97.12 154 GLU A O 1
ATOM 1247 N N . PRO A 1 155 ? 3.25 -9.305 -1.818 1 97.38 155 PRO A N 1
ATOM 1248 C CA . PRO A 1 155 ? 4.551 -9.219 -2.488 1 97.38 155 PRO A CA 1
ATOM 1249 C C . PRO A 1 155 ? 5.039 -7.777 -2.641 1 97.38 155 PRO A C 1
ATOM 1251 O O . PRO A 1 155 ? 6.242 -7.543 -2.787 1 97.38 155 PRO A O 1
ATOM 1254 N N . THR A 1 156 ? 4.145 -6.828 -2.598 1 96.25 156 THR A N 1
ATOM 1255 C CA . THR A 1 156 ? 4.559 -5.457 -2.889 1 96.25 156 THR A CA 1
ATOM 1256 C C . THR A 1 156 ? 4.863 -4.699 -1.599 1 96.25 156 THR A C 1
ATOM 1258 O O . THR A 1 156 ? 5.293 -3.545 -1.639 1 96.25 156 THR A O 1
ATOM 1261 N N . ASN A 1 157 ? 4.609 -5.355 -0.472 1 93.44 157 ASN A N 1
ATOM 1262 C CA . ASN A 1 157 ? 4.93 -4.711 0.799 1 93.44 157 ASN A CA 1
ATOM 1263 C C . ASN A 1 157 ? 6.406 -4.352 0.89 1 93.44 157 ASN A C 1
ATOM 1265 O O . ASN A 1 157 ? 7.27 -5.16 0.544 1 93.44 157 ASN A O 1
ATOM 1269 N N . GLY A 1 158 ? 6.676 -3.131 1.244 1 90.38 158 GLY A N 1
ATOM 1270 C CA . GLY A 1 158 ? 8.055 -2.705 1.444 1 90.38 158 GLY A CA 1
ATOM 1271 C C . GLY A 1 158 ? 8.703 -2.184 0.179 1 90.38 158 GLY A C 1
ATOM 1272 O O . GLY A 1 158 ? 9.82 -1.661 0.22 1 90.38 158 GLY A O 1
ATOM 1273 N N . LEU A 1 159 ? 8.062 -2.334 -0.953 1 95.25 159 LEU A N 1
ATOM 1274 C CA . LEU A 1 159 ? 8.594 -1.82 -2.211 1 95.25 159 LEU A CA 1
ATOM 1275 C C . LEU A 1 159 ? 8.281 -0.336 -2.365 1 95.25 159 LEU A C 1
ATOM 1277 O O . LEU A 1 159 ? 7.191 0.115 -2.012 1 95.25 159 LEU A O 1
ATOM 1281 N N . ASP A 1 160 ? 9.258 0.396 -2.891 1 95.44 160 ASP A N 1
ATOM 1282 C CA . ASP A 1 160 ? 9.016 1.806 -3.182 1 95.44 160 ASP A CA 1
ATOM 1283 C C . ASP A 1 160 ? 8.172 1.971 -4.445 1 95.44 160 ASP A C 1
ATOM 1285 O O . ASP A 1 160 ? 7.742 0.982 -5.043 1 95.44 160 ASP A O 1
ATOM 1289 N N . ILE A 1 161 ? 7.902 3.174 -4.82 1 96.31 161 ILE A N 1
ATOM 1290 C CA . ILE A 1 161 ? 6.957 3.504 -5.883 1 96.31 161 ILE A CA 1
ATOM 1291 C C . ILE A 1 161 ? 7.449 2.92 -7.207 1 96.31 161 ILE A C 1
ATOM 1293 O O . ILE A 1 161 ? 6.723 2.18 -7.871 1 96.31 161 ILE A O 1
ATOM 1297 N N . PRO A 1 162 ? 8.766 3.115 -7.613 1 95.81 162 PRO A N 1
ATOM 1298 C CA . PRO A 1 162 ? 9.219 2.527 -8.875 1 95.81 162 PRO A CA 1
ATOM 1299 C C . PRO A 1 162 ? 9.203 1.001 -8.852 1 95.81 162 PRO A C 1
ATOM 1301 O O . PRO A 1 162 ? 8.867 0.371 -9.859 1 95.81 162 PRO A O 1
ATOM 1304 N N . SER A 1 163 ? 9.547 0.469 -7.727 1 96.38 163 SER A N 1
ATOM 1305 C CA . SER A 1 163 ? 9.633 -0.982 -7.594 1 96.38 163 SER A CA 1
ATOM 1306 C C . SER A 1 163 ? 8.266 -1.635 -7.789 1 96.38 163 SER A C 1
ATOM 1308 O O . SER A 1 163 ? 8.172 -2.746 -8.312 1 96.38 163 SER A O 1
ATOM 1310 N N . LYS A 1 164 ? 7.211 -0.965 -7.375 1 96.25 164 LYS A N 1
ATOM 1311 C CA . LYS A 1 164 ? 5.863 -1.493 -7.559 1 96.25 164 LYS A CA 1
ATOM 1312 C C . LYS A 1 164 ? 5.504 -1.574 -9.039 1 96.25 164 LYS A C 1
ATOM 1314 O O . LYS A 1 164 ? 4.918 -2.562 -9.484 1 96.25 164 LYS A O 1
ATOM 1319 N N . SER A 1 165 ? 5.914 -0.565 -9.734 1 94.5 165 SER A N 1
ATOM 1320 C CA . SER A 1 165 ? 5.727 -0.588 -11.18 1 94.5 165 SER A CA 1
ATOM 1321 C C . SER A 1 165 ? 6.559 -1.692 -11.828 1 94.5 165 SER A C 1
ATOM 1323 O O . SER A 1 165 ? 6.078 -2.391 -12.727 1 94.5 165 SER A O 1
ATOM 1325 N N . GLN A 1 166 ? 7.754 -1.807 -11.383 1 95 166 GLN A N 1
ATOM 1326 C CA . GLN A 1 166 ? 8.625 -2.863 -11.891 1 95 166 GLN A CA 1
ATOM 1327 C C . GLN A 1 166 ? 8.023 -4.242 -11.617 1 95 166 GLN A C 1
ATOM 1329 O O . GLN A 1 166 ? 8.078 -5.129 -12.469 1 95 166 GLN A O 1
ATOM 1334 N N . PHE A 1 167 ? 7.438 -4.414 -10.461 1 96.38 167 PHE A N 1
ATOM 1335 C CA . PHE A 1 167 ? 6.801 -5.676 -10.109 1 96.38 167 PHE A CA 1
ATOM 1336 C C . PHE A 1 167 ? 5.723 -6.043 -11.117 1 96.38 167 PHE A C 1
ATOM 1338 O O . PHE A 1 167 ? 5.691 -7.172 -11.617 1 96.38 167 PHE A O 1
ATOM 1345 N N . ARG A 1 168 ? 4.836 -5.102 -11.43 1 94.12 168 ARG A N 1
ATOM 1346 C CA . ARG A 1 168 ? 3.771 -5.348 -12.391 1 94.12 168 ARG A CA 1
ATOM 1347 C C . ARG A 1 168 ? 4.344 -5.746 -13.75 1 94.12 168 ARG A C 1
ATOM 1349 O O . ARG A 1 168 ? 3.859 -6.688 -14.383 1 94.12 168 ARG A O 1
ATOM 1356 N N . LYS A 1 169 ? 5.371 -5.039 -14.102 1 91.69 169 LYS A N 1
ATOM 1357 C CA . LYS A 1 169 ? 6.023 -5.312 -15.383 1 91.69 169 LYS A CA 1
ATOM 1358 C C . LYS A 1 169 ? 6.605 -6.723 -15.406 1 91.69 169 LYS A C 1
ATOM 1360 O O . LYS A 1 169 ? 6.406 -7.465 -16.375 1 91.69 169 LYS A O 1
ATOM 1365 N N . VAL A 1 170 ? 7.27 -7.062 -14.367 1 94.31 170 VAL A N 1
ATOM 1366 C CA . VAL A 1 170 ? 7.941 -8.352 -14.273 1 94.31 170 VAL A CA 1
ATOM 1367 C C . VAL A 1 170 ? 6.91 -9.477 -14.32 1 94.31 170 VAL A C 1
ATOM 1369 O O . VAL A 1 170 ? 7.082 -10.461 -15.047 1 94.31 170 VAL A O 1
ATOM 1372 N N . ILE A 1 171 ? 5.824 -9.352 -13.586 1 94.25 171 ILE A N 1
ATOM 1373 C CA . ILE A 1 171 ? 4.789 -10.375 -13.57 1 94.25 171 ILE A CA 1
ATOM 1374 C C . ILE A 1 171 ? 4.145 -10.469 -14.953 1 94.25 171 ILE A C 1
ATOM 1376 O O . ILE A 1 171 ? 3.998 -11.57 -15.5 1 94.25 171 ILE A O 1
ATOM 1380 N N . ALA A 1 172 ? 3.82 -9.375 -15.523 1 89.12 172 ALA A N 1
ATOM 1381 C CA . ALA A 1 172 ? 3.152 -9.344 -16.812 1 89.12 172 ALA A CA 1
ATOM 1382 C C . ALA A 1 172 ? 4.016 -9.992 -17.891 1 89.12 172 ALA A C 1
ATOM 1384 O O . ALA A 1 172 ? 3.504 -10.703 -18.766 1 89.12 172 ALA A O 1
ATOM 1385 N N . ASN A 1 173 ? 5.32 -9.797 -17.797 1 88.56 173 ASN A N 1
ATOM 1386 C CA . ASN A 1 173 ? 6.227 -10.234 -18.844 1 88.56 173 ASN A CA 1
ATOM 1387 C C . ASN A 1 173 ? 6.629 -11.695 -18.672 1 88.56 173 ASN A C 1
ATOM 1389 O O . ASN A 1 173 ? 7.137 -12.328 -19.594 1 88.56 173 ASN A O 1
ATOM 1393 N N . ASN A 1 174 ? 6.434 -12.195 -17.469 1 87.75 174 ASN A N 1
ATOM 1394 C CA . ASN A 1 174 ? 7.047 -13.492 -17.219 1 87.75 174 ASN A CA 1
ATOM 1395 C C . ASN A 1 174 ? 6.016 -14.523 -16.766 1 87.75 174 ASN A C 1
ATOM 1397 O O . ASN A 1 174 ? 6.359 -15.672 -16.484 1 87.75 174 ASN A O 1
ATOM 1401 N N . MET A 1 175 ? 4.785 -14.133 -16.734 1 85.31 175 MET A N 1
ATOM 1402 C CA . MET A 1 175 ? 3.725 -15.086 -16.422 1 85.31 175 MET A CA 1
ATOM 1403 C C . MET A 1 175 ? 3.195 -15.742 -17.688 1 85.31 175 MET A C 1
ATOM 1405 O O . MET A 1 175 ? 2.98 -15.07 -18.688 1 85.31 175 MET A O 1
ATOM 1409 N N . THR A 1 176 ? 3.188 -17.016 -17.656 1 82.81 176 THR A N 1
ATOM 1410 C CA . THR A 1 176 ? 2.66 -17.766 -18.797 1 82.81 176 THR A CA 1
ATOM 1411 C C . THR A 1 176 ? 1.225 -18.219 -18.531 1 82.81 176 THR A C 1
ATOM 1413 O O . THR A 1 176 ? 0.781 -18.25 -17.375 1 82.81 176 THR A O 1
ATOM 1416 N N . ASP A 1 177 ? 0.551 -18.609 -19.547 1 83.62 177 ASP A N 1
ATOM 1417 C CA . ASP A 1 177 ? -0.852 -19 -19.453 1 83.62 177 ASP A CA 1
ATOM 1418 C C . ASP A 1 177 ? -0.999 -20.359 -18.766 1 83.62 177 ASP A C 1
ATOM 1420 O O . ASP A 1 177 ? -2.104 -20.75 -18.391 1 83.62 177 ASP A O 1
ATOM 1424 N N . GLU A 1 178 ? 0.053 -20.953 -18.609 1 88.75 178 GLU A N 1
ATOM 1425 C CA . GLU A 1 178 ? -0.022 -22.297 -18.031 1 88.75 178 GLU A CA 1
ATOM 1426 C C . GLU A 1 178 ? 0.178 -22.25 -16.531 1 88.75 178 GLU A C 1
ATOM 1428 O O . GLU A 1 178 ? 0.063 -23.281 -15.852 1 88.75 178 GLU A O 1
ATOM 1433 N N . ARG A 1 179 ? 0.377 -21.078 -15.961 1 93.94 179 ARG A N 1
ATOM 1434 C CA . ARG A 1 179 ? 0.667 -20.969 -14.539 1 93.94 179 ARG A CA 1
ATOM 1435 C C . ARG A 1 179 ? -0.496 -20.328 -13.789 1 93.94 179 ARG A C 1
ATOM 1437 O O . ARG A 1 179 ? -1.275 -19.578 -14.375 1 93.94 179 ARG A O 1
ATOM 1444 N N . MET A 1 180 ? -0.614 -20.75 -12.609 1 96.69 180 MET A N 1
ATOM 1445 C CA . MET A 1 180 ? -1.536 -20.094 -11.68 1 96.69 180 MET A CA 1
ATOM 1446 C C . MET A 1 180 ? -0.779 -19.234 -10.672 1 96.69 180 MET A C 1
ATOM 1448 O O . MET A 1 180 ? 0.186 -19.688 -10.055 1 96.69 180 MET A O 1
ATOM 1452 N N . LEU A 1 181 ? -1.139 -18 -10.641 1 97.56 181 LEU A N 1
ATOM 1453 C CA . LEU A 1 181 ? -0.587 -17.094 -9.648 1 97.56 181 LEU A CA 1
ATOM 1454 C C . LEU A 1 181 ? -1.668 -16.609 -8.688 1 97.56 181 LEU A C 1
ATOM 1456 O O . LEU A 1 181 ? -2.758 -16.219 -9.109 1 97.56 181 LEU A O 1
ATOM 1460 N N . ILE A 1 182 ? -1.446 -16.797 -7.406 1 98.25 182 ILE A N 1
ATOM 1461 C CA . ILE A 1 182 ? -2.334 -16.25 -6.387 1 98.25 182 ILE A CA 1
ATOM 1462 C C . ILE A 1 182 ? -1.605 -15.156 -5.602 1 98.25 182 ILE A C 1
ATOM 1464 O O . ILE A 1 182 ? -0.537 -15.398 -5.035 1 98.25 182 ILE A O 1
ATOM 1468 N N . ILE A 1 183 ? -2.176 -13.977 -5.59 1 98.25 183 ILE A N 1
ATOM 1469 C CA . ILE A 1 183 ? -1.601 -12.867 -4.84 1 98.25 183 ILE A CA 1
ATOM 1470 C C . ILE A 1 183 ? -2.549 -12.461 -3.715 1 98.25 183 ILE A C 1
ATOM 1472 O O . ILE A 1 183 ? -3.691 -12.07 -3.967 1 98.25 183 ILE A O 1
ATOM 1476 N N . SER A 1 184 ? -2.111 -12.609 -2.535 1 98.06 184 SER A N 1
ATOM 1477 C CA . SER A 1 184 ? -2.834 -12.047 -1.403 1 98.06 184 SER A CA 1
ATOM 1478 C C . SER A 1 184 ? -2.318 -10.648 -1.06 1 98.06 184 SER A C 1
ATOM 1480 O O . SER A 1 184 ? -1.108 -10.414 -1.059 1 98.06 184 SER A O 1
ATOM 1482 N N . THR A 1 185 ? -3.217 -9.711 -0.875 1 96.38 185 THR A N 1
ATOM 1483 C CA . THR A 1 185 ? -2.723 -8.375 -0.565 1 96.38 185 THR A CA 1
ATOM 1484 C C . THR A 1 185 ? -3.846 -7.496 -0.027 1 96.38 185 THR A C 1
ATOM 1486 O O . THR A 1 185 ? -5.023 -7.758 -0.281 1 96.38 185 THR A O 1
ATOM 1489 N N . HIS A 1 186 ? -3.486 -6.516 0.741 1 95.19 186 HIS A N 1
ATOM 1490 C CA . HIS A 1 186 ? -4.379 -5.414 1.078 1 95.19 186 HIS A CA 1
ATOM 1491 C C . HIS A 1 186 ? -4.051 -4.172 0.255 1 95.19 186 HIS A C 1
ATOM 1493 O O . HIS A 1 186 ? -4.738 -3.152 0.363 1 95.19 186 HIS A O 1
ATOM 1499 N N . GLN A 1 187 ? -3.061 -4.254 -0.592 1 95.12 187 GLN A N 1
ATOM 1500 C CA . GLN A 1 187 ? -2.684 -3.191 -1.52 1 95.12 187 GLN A CA 1
ATOM 1501 C C . GLN A 1 187 ? -3.219 -3.471 -2.92 1 95.12 187 GLN A C 1
ATOM 1503 O O . GLN A 1 187 ? -2.443 -3.705 -3.852 1 95.12 187 GLN A O 1
ATOM 1508 N N . VAL A 1 188 ? -4.449 -3.229 -3.059 1 96.69 188 VAL A N 1
ATOM 1509 C CA . VAL A 1 188 ? -5.137 -3.75 -4.234 1 96.69 188 VAL A CA 1
ATOM 1510 C C . VAL A 1 188 ? -4.73 -2.949 -5.469 1 96.69 188 VAL A C 1
ATOM 1512 O O . VAL A 1 188 ? -4.617 -3.502 -6.566 1 96.69 188 VAL A O 1
ATOM 1515 N N . HIS A 1 189 ? -4.375 -1.699 -5.309 1 93.88 189 HIS A N 1
ATOM 1516 C CA . HIS A 1 189 ? -4.047 -0.847 -6.449 1 93.88 189 HIS A CA 1
ATOM 1517 C C . HIS A 1 189 ? -2.727 -1.266 -7.086 1 93.88 189 HIS A C 1
ATOM 1519 O O . HIS A 1 189 ? -2.492 -1 -8.266 1 93.88 189 HIS A O 1
ATOM 1525 N N . ASP A 1 190 ? -1.965 -1.944 -6.348 1 94.56 190 ASP A N 1
ATOM 1526 C CA . ASP A 1 190 ? -0.656 -2.367 -6.836 1 94.56 190 ASP A CA 1
ATOM 1527 C C . ASP A 1 190 ? -0.788 -3.504 -7.848 1 94.56 190 ASP A C 1
ATOM 1529 O O . ASP A 1 190 ? 0.12 -3.738 -8.648 1 94.56 190 ASP A O 1
ATOM 1533 N N . ILE A 1 191 ? -1.978 -4.258 -7.793 1 95.12 191 ILE A N 1
ATOM 1534 C CA . ILE A 1 191 ? -1.962 -5.5 -8.555 1 95.12 191 ILE A CA 1
ATOM 1535 C C . ILE A 1 191 ? -3.223 -5.602 -9.406 1 95.12 191 ILE A C 1
ATOM 1537 O O . ILE A 1 191 ? -3.395 -6.559 -10.164 1 95.12 191 ILE A O 1
ATOM 1541 N N . GLU A 1 192 ? -4.074 -4.641 -9.305 1 94.31 192 GLU A N 1
ATOM 1542 C CA . GLU A 1 192 ? -5.391 -4.691 -9.93 1 94.31 192 GLU A CA 1
ATOM 1543 C C . GLU A 1 192 ? -5.289 -5.016 -11.414 1 94.31 192 GLU A C 1
ATOM 1545 O O . GLU A 1 192 ? -6.059 -5.828 -11.93 1 94.31 192 GLU A O 1
ATOM 1550 N N . SER A 1 193 ? -4.344 -4.457 -12.102 1 89.94 193 SER A N 1
ATOM 1551 C CA . SER A 1 193 ? -4.219 -4.586 -13.547 1 89.94 193 SER A CA 1
ATOM 1552 C C . SER A 1 193 ? -3.697 -5.965 -13.938 1 89.94 193 SER A C 1
ATOM 1554 O O . SER A 1 193 ? -3.748 -6.348 -15.109 1 89.94 193 SER A O 1
ATOM 1556 N N . LEU A 1 194 ? -3.275 -6.746 -12.953 1 92.44 194 LEU A N 1
ATOM 1557 C CA . LEU A 1 194 ? -2.664 -8.039 -13.227 1 92.44 194 LEU A CA 1
ATOM 1558 C C . LEU A 1 194 ? -3.688 -9.164 -13.094 1 92.44 194 LEU A C 1
ATOM 1560 O O . LEU A 1 194 ? -3.459 -10.281 -13.562 1 92.44 194 LEU A O 1
ATOM 1564 N N . LEU A 1 195 ? -4.797 -8.891 -12.5 1 95.31 195 LEU A N 1
ATOM 1565 C CA . LEU A 1 195 ? -5.664 -9.953 -12.008 1 95.31 195 LEU A CA 1
ATOM 1566 C C . LEU A 1 195 ? -6.664 -10.383 -13.07 1 95.31 195 LEU A C 1
ATOM 1568 O O . LEU A 1 195 ? -7.211 -9.539 -13.789 1 95.31 195 LEU A O 1
ATOM 1572 N N . ASP A 1 196 ? -6.918 -11.672 -13.07 1 94.12 196 ASP A N 1
ATOM 1573 C CA . ASP A 1 196 ? -7.953 -12.273 -13.914 1 94.12 196 ASP A CA 1
ATOM 1574 C C . ASP A 1 196 ? -9.195 -12.609 -13.094 1 94.12 196 ASP A C 1
ATOM 1576 O O . ASP A 1 196 ? -10.305 -12.688 -13.633 1 94.12 196 ASP A O 1
ATOM 1580 N N . HIS A 1 197 ? -8.891 -12.883 -11.945 1 97.19 197 HIS A N 1
ATOM 1581 C CA . HIS A 1 197 ? -9.945 -13.438 -11.094 1 97.19 197 HIS A CA 1
ATOM 1582 C C . HIS A 1 197 ? -9.836 -12.906 -9.672 1 97.19 197 HIS A C 1
ATOM 1584 O O . HIS A 1 197 ? -8.734 -12.766 -9.141 1 97.19 197 HIS A O 1
ATOM 1590 N N . ILE A 1 198 ? -10.969 -12.609 -9.078 1 98.19 198 ILE A N 1
ATOM 1591 C CA . ILE A 1 198 ? -11.016 -12.016 -7.746 1 98.19 198 ILE A CA 1
ATOM 1592 C C . ILE A 1 198 ? -11.719 -12.969 -6.785 1 98.19 198 ILE A C 1
ATOM 1594 O O . ILE A 1 198 ? -12.805 -13.469 -7.078 1 98.19 198 ILE A O 1
ATOM 1598 N N . VAL A 1 199 ? -11.094 -13.211 -5.707 1 98 199 VAL A N 1
ATOM 1599 C CA . VAL A 1 199 ? -11.664 -13.969 -4.602 1 98 199 VAL A CA 1
ATOM 1600 C C . VAL A 1 199 ? -11.648 -13.125 -3.33 1 98 199 VAL A C 1
ATOM 1602 O O . VAL A 1 199 ? -10.602 -12.641 -2.91 1 98 199 VAL A O 1
ATOM 1605 N N . ILE A 1 200 ? -12.758 -12.906 -2.76 1 97.94 200 ILE A N 1
ATOM 1606 C CA . ILE A 1 200 ? -12.859 -12.133 -1.524 1 97.94 200 ILE A CA 1
ATOM 1607 C C . ILE A 1 200 ? -13.336 -13.039 -0.39 1 97.94 200 ILE A C 1
ATOM 1609 O O . ILE A 1 200 ? -14.422 -13.625 -0.464 1 97.94 200 ILE A O 1
ATOM 1613 N N . LEU A 1 201 ? -12.5 -13.047 0.64 1 95.88 201 LEU A N 1
ATOM 1614 C CA . LEU A 1 201 ? -12.75 -13.867 1.818 1 95.88 201 LEU A CA 1
ATOM 1615 C C . LEU A 1 201 ? -13.336 -13.031 2.951 1 95.88 201 LEU A C 1
ATOM 1617 O O . LEU A 1 201 ? -12.922 -11.891 3.162 1 95.88 201 LEU A O 1
ATOM 1621 N N . ASN A 1 202 ? -14.266 -13.602 3.605 1 90.38 202 ASN A N 1
ATOM 1622 C CA . ASN A 1 202 ? -14.789 -13.055 4.855 1 90.38 202 ASN A CA 1
ATOM 1623 C C . ASN A 1 202 ? -15.055 -14.156 5.879 1 90.38 202 ASN A C 1
ATOM 1625 O O . ASN A 1 202 ? -16.109 -14.797 5.855 1 90.38 202 ASN A O 1
ATOM 1629 N N . GLN A 1 203 ? -14.148 -14.195 6.852 1 78.44 203 GLN A N 1
ATOM 1630 C CA . GLN A 1 203 ? -14.258 -15.273 7.836 1 78.44 203 GLN A CA 1
ATOM 1631 C C . GLN A 1 203 ? -14.383 -16.625 7.156 1 78.44 203 GLN A C 1
ATOM 1633 O O . GLN A 1 203 ? -13.539 -17 6.34 1 78.44 203 GLN A O 1
ATOM 1638 N N . ASN A 1 204 ? -15.438 -17.328 7.234 1 82.69 204 ASN A N 1
ATOM 1639 C CA . ASN A 1 204 ? -15.562 -18.688 6.723 1 82.69 204 ASN A CA 1
ATOM 1640 C C . ASN A 1 204 ? -16.344 -18.734 5.414 1 82.69 204 ASN A C 1
ATOM 1642 O O . ASN A 1 204 ? -16.781 -19.797 4.984 1 82.69 204 ASN A O 1
ATOM 1646 N N . ASN A 1 205 ? -16.391 -17.5 4.812 1 90.12 205 ASN A N 1
ATOM 1647 C CA . ASN A 1 205 ? -17.188 -17.469 3.59 1 90.12 205 ASN A CA 1
ATOM 1648 C C . ASN A 1 205 ? -16.422 -16.812 2.441 1 90.12 205 ASN A C 1
ATOM 1650 O O . ASN A 1 205 ? -15.531 -15.992 2.67 1 90.12 205 ASN A O 1
ATOM 1654 N N . LEU A 1 206 ? -16.781 -17.344 1.264 1 94.44 206 LEU A N 1
ATOM 1655 C CA . LEU A 1 206 ? -16.391 -16.672 0.032 1 94.44 206 LEU A CA 1
ATOM 1656 C C . LEU A 1 206 ? -17.453 -15.664 -0.406 1 94.44 206 LEU A C 1
ATOM 1658 O O . LEU A 1 206 ? -18.516 -16.062 -0.885 1 94.44 206 LEU A O 1
ATOM 1662 N N . LEU A 1 207 ? -17.156 -14.43 -0.265 1 96.56 207 LEU A N 1
ATOM 1663 C CA . LEU A 1 207 ? -18.141 -13.406 -0.594 1 96.56 207 LEU A CA 1
ATOM 1664 C C . LEU A 1 207 ? -18.203 -13.18 -2.1 1 96.56 207 LEU A C 1
ATOM 1666 O O . LEU A 1 207 ? -19.25 -12.789 -2.627 1 96.56 207 LEU A O 1
ATOM 1670 N N . LEU A 1 208 ? -17.125 -13.344 -2.746 1 97.62 208 LEU A N 1
ATOM 1671 C CA . LEU A 1 208 ? -17.031 -13.164 -4.191 1 97.62 208 LEU A CA 1
ATOM 1672 C C . LEU A 1 208 ? -16.031 -14.141 -4.797 1 97.62 208 LEU A C 1
ATOM 1674 O O . LEU A 1 208 ? -14.961 -14.383 -4.223 1 97.62 208 LEU A O 1
ATOM 1678 N N . ASP A 1 209 ? -16.328 -14.758 -5.789 1 97.56 209 ASP A N 1
ATOM 1679 C CA . ASP A 1 209 ? -15.523 -15.625 -6.645 1 97.56 209 ASP A CA 1
ATOM 1680 C C . ASP A 1 209 ? -15.914 -15.453 -8.117 1 97.56 209 ASP A C 1
ATOM 1682 O O . ASP A 1 209 ? -16.812 -16.141 -8.602 1 97.56 209 ASP A O 1
ATOM 1686 N N . ALA A 1 210 ? -15.188 -14.508 -8.773 1 97.81 210 ALA A N 1
ATOM 1687 C CA . ALA A 1 210 ? -15.617 -14.156 -10.117 1 97.81 210 ALA A CA 1
ATOM 1688 C C . ALA A 1 210 ? -14.445 -13.656 -10.961 1 97.81 210 ALA A C 1
ATOM 1690 O O . ALA A 1 210 ? -13.5 -13.07 -10.43 1 97.81 210 ALA A O 1
ATOM 1691 N N . SER A 1 211 ? -14.523 -13.922 -12.219 1 97.38 211 SER A N 1
ATOM 1692 C CA . SER A 1 211 ? -13.523 -13.375 -13.133 1 97.38 211 SER A CA 1
ATOM 1693 C C . SER A 1 211 ? -13.703 -11.867 -13.297 1 97.38 211 SER A C 1
ATOM 1695 O O . SER A 1 211 ? -14.812 -11.352 -13.164 1 97.38 211 SER A O 1
ATOM 1697 N N . VAL A 1 212 ? -12.609 -11.219 -13.57 1 96.62 212 VAL A N 1
ATOM 1698 C CA . VAL A 1 212 ? -12.664 -9.781 -13.828 1 96.62 212 VAL A CA 1
ATOM 1699 C C . VAL A 1 212 ? -13.602 -9.508 -15.008 1 96.62 212 VAL A C 1
ATOM 1701 O O . VAL A 1 212 ? -14.375 -8.547 -14.977 1 96.62 212 VAL A O 1
ATOM 1704 N N . ALA A 1 213 ? -13.578 -10.328 -15.984 1 94.56 213 ALA A N 1
ATOM 1705 C CA . ALA A 1 213 ? -14.453 -10.188 -17.156 1 94.56 213 ALA A CA 1
ATOM 1706 C C . ALA A 1 213 ? -15.922 -10.203 -16.75 1 94.56 213 ALA A C 1
ATOM 1708 O O . ALA A 1 213 ? -16.703 -9.336 -17.156 1 94.56 213 ALA A O 1
ATOM 1709 N N . ASP A 1 214 ? -16.266 -11.164 -15.938 1 96.56 214 ASP A N 1
ATOM 1710 C CA . ASP A 1 214 ? -17.656 -11.281 -15.484 1 96.56 214 ASP A CA 1
ATOM 1711 C C . ASP A 1 214 ? -18.062 -10.062 -14.648 1 96.56 214 ASP A C 1
ATOM 1713 O O . ASP A 1 214 ? -19.172 -9.547 -14.805 1 96.56 214 ASP A O 1
ATOM 1717 N N . ILE A 1 215 ? -17.141 -9.578 -13.82 1 97.12 215 ILE A N 1
ATOM 1718 C CA . ILE A 1 215 ? -17.422 -8.43 -12.961 1 97.12 215 ILE A CA 1
ATOM 1719 C C . ILE A 1 215 ? -17.672 -7.195 -13.82 1 97.12 215 ILE A C 1
ATOM 1721 O O . ILE A 1 215 ? -18.641 -6.461 -13.602 1 97.12 215 ILE A O 1
ATOM 1725 N N . CYS A 1 216 ? -16.828 -7.027 -14.805 1 95.38 216 CYS A N 1
ATOM 1726 C CA . CYS A 1 216 ? -16.938 -5.84 -15.648 1 95.38 216 CYS A CA 1
ATOM 1727 C C . CYS A 1 216 ? -18.109 -5.957 -16.609 1 95.38 216 CYS A C 1
ATOM 1729 O O . CYS A 1 216 ? -18.547 -4.961 -17.188 1 95.38 216 CYS A O 1
ATOM 1731 N N . GLU A 1 217 ? -18.594 -7.145 -16.828 1 95.25 217 GLU A N 1
ATOM 1732 C CA . GLU A 1 217 ? -19.797 -7.34 -17.625 1 95.25 217 GLU A CA 1
ATOM 1733 C C . GLU A 1 217 ? -21.047 -6.957 -16.844 1 95.25 217 GLU A C 1
ATOM 1735 O O . GLU A 1 217 ? -22 -6.422 -17.406 1 95.25 217 GLU A O 1
ATOM 1740 N N . ASP A 1 218 ? -20.984 -7.16 -15.625 1 95.81 218 ASP A N 1
ATOM 1741 C CA . ASP A 1 218 ? -22.156 -6.969 -14.781 1 95.81 218 ASP A CA 1
ATOM 1742 C C . ASP A 1 218 ? -22.219 -5.547 -14.227 1 95.81 218 ASP A C 1
ATOM 1744 O O . ASP A 1 218 ? -23.297 -5 -14.008 1 95.81 218 ASP A O 1
ATOM 1748 N N . TYR A 1 219 ? -21.016 -4.996 -13.992 1 97 219 TYR A N 1
ATOM 1749 C CA . TYR A 1 219 ? -20.969 -3.729 -13.266 1 97 219 TYR A CA 1
ATOM 1750 C C . TYR A 1 219 ? -20.156 -2.689 -14.031 1 97 219 TYR A C 1
ATOM 1752 O O . TYR A 1 219 ? -19.266 -3.039 -14.812 1 97 219 TYR A O 1
ATOM 1760 N N . SER A 1 220 ? -20.5 -1.488 -13.836 1 96.31 220 SER A N 1
ATOM 1761 C CA . SER A 1 220 ? -19.688 -0.354 -14.281 1 96.31 220 SER A CA 1
ATOM 1762 C C . SER A 1 220 ? -19.094 0.394 -13.094 1 96.31 220 SER A C 1
ATOM 1764 O O . SER A 1 220 ? -19.719 0.497 -12.039 1 96.31 220 SER A O 1
ATOM 1766 N N . PHE A 1 221 ? -17.859 0.83 -13.25 1 94.69 221 PHE A N 1
ATOM 1767 C CA . PHE A 1 221 ? -17.125 1.624 -12.266 1 94.69 221 PHE A CA 1
ATOM 1768 C C . PHE A 1 221 ? -16.891 3.035 -12.789 1 94.69 221 PHE A C 1
ATOM 1770 O O . PHE A 1 221 ? -16.156 3.227 -13.766 1 94.69 221 PHE A O 1
ATOM 1777 N N . GLU A 1 222 ? -17.5 3.994 -12.078 1 91 222 GLU A N 1
ATOM 1778 C CA . GLU A 1 222 ? -17.453 5.355 -12.602 1 91 222 GLU A CA 1
ATOM 1779 C C . GLU A 1 222 ? -17.469 6.383 -11.477 1 91 222 GLU A C 1
ATOM 1781 O O . GLU A 1 222 ? -17.75 6.039 -10.32 1 91 222 GLU A O 1
ATOM 1786 N N . TYR A 1 223 ? -17.047 7.605 -11.875 1 88.94 223 TYR A N 1
ATOM 1787 C CA . TYR A 1 223 ? -17.266 8.758 -11.008 1 88.94 223 TYR A CA 1
ATOM 1788 C C . TYR A 1 223 ? -18.516 9.523 -11.422 1 88.94 223 TYR A C 1
ATOM 1790 O O . TYR A 1 223 ? -18.703 9.805 -12.609 1 88.94 223 TYR A O 1
ATOM 1798 N N . ARG A 1 224 ? -19.312 9.812 -10.461 1 91.75 224 ARG A N 1
ATOM 1799 C CA . ARG A 1 224 ? -20.562 10.516 -10.75 1 91.75 224 ARG A CA 1
ATOM 1800 C C . ARG A 1 224 ? -20.734 11.703 -9.805 1 91.75 224 ARG A C 1
ATOM 1802 O O . ARG A 1 224 ? -20.375 11.633 -8.625 1 91.75 224 ARG A O 1
ATOM 1809 N N . THR A 1 225 ? -21.328 12.766 -10.328 1 91 225 THR A N 1
ATOM 1810 C CA . THR A 1 225 ? -21.75 13.883 -9.5 1 91 225 THR A CA 1
ATOM 1811 C C . THR A 1 225 ? -23.047 13.555 -8.758 1 91 225 THR A C 1
ATOM 1813 O O . THR A 1 225 ? -23.766 12.625 -9.133 1 91 225 THR A O 1
ATOM 1816 N N . PRO A 1 226 ? -23.25 14.289 -7.734 1 89.31 226 PRO A N 1
ATOM 1817 C CA . PRO A 1 226 ? -24.5 14.055 -7.008 1 89.31 226 PRO A CA 1
ATOM 1818 C C . PRO A 1 226 ? -25.719 14.094 -7.922 1 89.31 226 PRO A C 1
ATOM 1820 O O . PRO A 1 226 ? -26.656 13.312 -7.738 1 89.31 226 PRO A O 1
ATOM 1823 N N . ALA A 1 227 ? -25.672 14.875 -8.906 1 91.81 227 ALA A N 1
ATOM 1824 C CA . ALA A 1 227 ? -26.797 15.023 -9.828 1 91.81 227 ALA A CA 1
ATOM 1825 C C . ALA A 1 227 ? -26.938 13.805 -10.727 1 91.81 227 ALA A C 1
ATOM 1827 O O . ALA A 1 227 ? -28 13.57 -11.297 1 91.81 227 ALA A O 1
ATOM 1828 N N . GLU A 1 228 ? -25.906 13.07 -10.789 1 92.19 228 GLU A N 1
ATOM 1829 C CA . GLU A 1 228 ? -25.891 11.938 -11.703 1 92.19 228 GLU A CA 1
ATOM 1830 C C . GLU A 1 228 ? -26.234 10.641 -10.977 1 92.19 228 GLU A C 1
ATOM 1832 O O . GLU A 1 228 ? -26.281 9.57 -11.594 1 92.19 228 GLU A O 1
ATOM 1837 N N . MET A 1 229 ? -26.484 10.805 -9.727 1 92.62 229 MET A N 1
ATOM 1838 C CA . MET A 1 229 ? -26.844 9.617 -8.953 1 92.62 229 MET A CA 1
ATOM 1839 C C . MET A 1 229 ? -28.25 9.148 -9.289 1 92.62 229 MET A C 1
ATOM 1841 O O . MET A 1 229 ? -29.188 9.961 -9.352 1 92.62 229 MET A O 1
ATOM 1845 N N . ASP A 1 230 ? -28.422 7.855 -9.672 1 93.12 230 ASP A N 1
ATOM 1846 C CA . ASP A 1 230 ? -29.734 7.305 -10 1 93.12 230 ASP A CA 1
ATOM 1847 C C . ASP A 1 230 ? -29.891 5.895 -9.438 1 93.12 230 ASP A C 1
ATOM 1849 O O . ASP A 1 230 ? -29.078 5.453 -8.617 1 93.12 230 ASP A O 1
ATOM 1853 N N . ASP A 1 231 ? -30.906 5.215 -9.852 1 92.88 231 ASP A N 1
ATOM 1854 C CA . ASP A 1 231 ? -31.281 3.943 -9.234 1 92.88 231 ASP A CA 1
ATOM 1855 C C . ASP A 1 231 ? -30.375 2.812 -9.719 1 92.88 231 ASP A C 1
ATOM 1857 O O . ASP A 1 231 ? -30.406 1.705 -9.18 1 92.88 231 ASP A O 1
ATOM 1861 N N . THR A 1 232 ? -29.547 3.117 -10.664 1 93.12 232 THR A N 1
ATOM 1862 C CA . THR A 1 232 ? -28.656 2.078 -11.164 1 93.12 232 THR A CA 1
ATOM 1863 C C . THR A 1 232 ? -27.453 1.92 -10.242 1 93.12 232 THR A C 1
ATOM 1865 O O . THR A 1 232 ? -26.703 0.939 -10.352 1 93.12 232 THR A O 1
ATOM 1868 N N . VAL A 1 233 ? -27.25 2.895 -9.336 1 96.06 233 VAL A N 1
ATOM 1869 C CA . VAL A 1 233 ? -26.109 2.898 -8.438 1 96.06 233 VAL A CA 1
ATOM 1870 C C . VAL A 1 233 ? -26.297 1.86 -7.332 1 96.06 233 VAL A C 1
ATOM 1872 O O . VAL A 1 233 ? -27.297 1.899 -6.609 1 96.06 233 VAL A O 1
ATOM 1875 N N . LEU A 1 234 ? -25.375 0.972 -7.238 1 96.94 234 LEU A N 1
ATOM 1876 C CA . LEU A 1 234 ? -25.438 -0.085 -6.234 1 96.94 234 LEU A CA 1
ATOM 1877 C C . LEU A 1 234 ? -24.609 0.281 -5.008 1 96.94 234 LEU A C 1
ATOM 1879 O O . LEU A 1 234 ? -24.922 -0.148 -3.893 1 96.94 234 LEU A O 1
ATOM 1883 N N . TYR A 1 235 ? -23.516 0.965 -5.207 1 96.81 235 TYR A N 1
ATOM 1884 C CA . TYR A 1 235 ? -22.578 1.358 -4.156 1 96.81 235 TYR A CA 1
ATOM 1885 C C . TYR A 1 235 ? -21.844 2.635 -4.535 1 96.81 235 TYR A C 1
ATOM 1887 O O . TYR A 1 235 ? -21.5 2.836 -5.699 1 96.81 235 TYR A O 1
ATOM 1895 N N . ALA A 1 236 ? -21.656 3.496 -3.559 1 94.88 236 ALA A N 1
ATOM 1896 C CA . ALA A 1 236 ? -20.969 4.758 -3.807 1 94.88 236 ALA A CA 1
ATOM 1897 C C . ALA A 1 236 ? -20.125 5.168 -2.602 1 94.88 236 ALA A C 1
ATOM 1899 O O . ALA A 1 236 ? -20.5 4.902 -1.457 1 94.88 236 ALA A O 1
ATOM 1900 N N . GLU A 1 23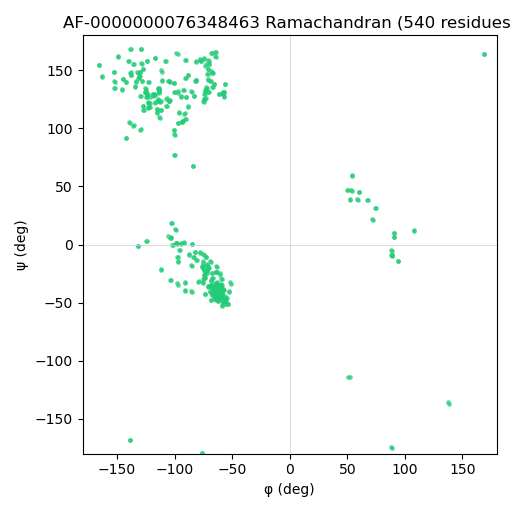7 ? -18.953 5.742 -2.873 1 91.31 237 GLU A N 1
ATOM 1901 C CA . GLU A 1 237 ? -18.094 6.363 -1.874 1 91.31 237 GLU A CA 1
ATOM 1902 C C . GLU A 1 237 ? -17.766 7.809 -2.248 1 91.31 237 GLU A C 1
ATOM 1904 O O . GLU A 1 237 ? -17.375 8.086 -3.385 1 91.31 237 GLU A O 1
ATOM 1909 N N . PRO A 1 238 ? -17.938 8.672 -1.346 1 84.12 238 PRO A N 1
ATOM 1910 C CA . PRO A 1 238 ? -17.625 10.07 -1.636 1 84.12 238 PRO A CA 1
ATOM 1911 C C . PRO A 1 238 ? -16.141 10.305 -1.88 1 84.12 238 PRO A C 1
ATOM 1913 O O . PRO A 1 238 ? -15.289 9.688 -1.228 1 84.12 238 PRO A O 1
ATOM 1916 N N . THR A 1 239 ? -15.844 11.133 -2.883 1 77.12 239 THR A N 1
ATOM 1917 C CA . THR A 1 239 ? -14.5 11.609 -3.174 1 77.12 239 THR A CA 1
ATOM 1918 C C . THR A 1 239 ? -14.484 13.125 -3.312 1 77.12 239 THR A C 1
ATOM 1920 O O . THR A 1 239 ? -15.531 13.773 -3.262 1 77.12 239 THR A O 1
ATOM 1923 N N . LEU A 1 240 ? -13.312 13.75 -3.338 1 67.75 240 LEU A N 1
ATOM 1924 C CA . LEU A 1 240 ? -13.203 15.195 -3.498 1 67.75 240 LEU A CA 1
ATOM 1925 C C . LEU A 1 240 ? -13.82 15.648 -4.816 1 67.75 240 LEU A C 1
ATOM 1927 O O . LEU A 1 240 ? -14.281 16.781 -4.934 1 67.75 240 LEU A O 1
ATOM 1931 N N . GLN A 1 241 ? -13.875 14.781 -5.75 1 69.69 241 GLN A N 1
ATOM 1932 C CA . GLN A 1 241 ? -14.328 15.148 -7.086 1 69.69 241 GLN A CA 1
ATOM 1933 C C . GLN A 1 241 ? -15.742 14.625 -7.348 1 69.69 241 GLN A C 1
ATOM 1935 O O . GLN A 1 241 ? -16.234 14.688 -8.477 1 69.69 241 GLN A O 1
ATOM 1940 N N . GLY A 1 242 ? -16.328 14.109 -6.387 1 80.94 242 GLY A N 1
ATOM 1941 C CA . GLY A 1 242 ? -17.641 13.508 -6.508 1 80.94 242 GLY A CA 1
ATOM 1942 C C . GLY A 1 242 ? -17.781 12.195 -5.758 1 80.94 242 GLY A C 1
ATOM 1943 O O . GLY A 1 242 ? -17.422 12.109 -4.578 1 80.94 242 GLY A O 1
ATOM 1944 N N . ASN A 1 243 ? -18.453 11.219 -6.559 1 90.06 243 ASN A N 1
ATOM 1945 C CA . ASN A 1 243 ? -18.641 9.898 -5.969 1 90.06 243 ASN A CA 1
ATOM 1946 C C . ASN A 1 243 ? -18.047 8.805 -6.836 1 90.06 243 ASN A C 1
ATOM 1948 O O . ASN A 1 243 ? -18.219 8.805 -8.055 1 90.06 243 ASN A O 1
ATOM 1952 N N . ALA A 1 244 ? -17.25 8.008 -6.254 1 92 244 ALA A N 1
ATOM 1953 C CA . ALA A 1 244 ? -16.922 6.746 -6.91 1 92 244 ALA A CA 1
ATOM 1954 C C . ALA A 1 244 ? -18.078 5.758 -6.828 1 92 244 ALA A C 1
ATOM 1956 O O . ALA A 1 244 ? -18.562 5.449 -5.738 1 92 244 ALA A O 1
ATOM 1957 N N . VAL A 1 245 ? -18.438 5.203 -7.988 1 95.69 245 VAL A N 1
ATOM 1958 C CA . VAL A 1 245 ? -19.703 4.492 -8.016 1 95.69 245 VAL A CA 1
ATOM 1959 C C . VAL A 1 245 ? -19.531 3.143 -8.703 1 95.69 245 VAL A C 1
ATOM 1961 O O . VAL A 1 245 ? -18.781 3.027 -9.68 1 95.69 245 VAL A O 1
ATOM 1964 N N . ILE A 1 246 ? -20.203 2.145 -8.148 1 97.56 246 ILE A N 1
ATOM 1965 C CA . ILE A 1 246 ? -20.484 0.904 -8.852 1 97.56 246 ILE A CA 1
ATOM 1966 C C . ILE A 1 246 ? -21.953 0.885 -9.281 1 97.56 246 ILE A C 1
ATOM 1968 O O . ILE A 1 246 ? -22.859 1.052 -8.445 1 97.56 246 ILE A O 1
ATOM 1972 N N . ALA A 1 247 ? -22.156 0.73 -10.516 1 97.19 247 ALA A N 1
ATOM 1973 C CA . ALA A 1 247 ? -23.516 0.655 -11.055 1 97.19 247 ALA A CA 1
ATOM 1974 C C . ALA A 1 247 ? -23.703 -0.578 -11.93 1 97.19 247 ALA A C 1
ATOM 1976 O O . ALA A 1 247 ? -22.719 -1.169 -12.391 1 97.19 247 ALA A O 1
ATOM 1977 N N . LYS A 1 248 ? -24.953 -1.004 -12.031 1 95.56 248 LYS A N 1
ATOM 1978 C CA . LYS A 1 248 ? -25.219 -2.053 -13.016 1 95.56 248 LYS A CA 1
ATOM 1979 C C . LYS A 1 248 ? -24.891 -1.581 -14.422 1 95.56 248 LYS A C 1
ATOM 1981 O O . LYS A 1 248 ? -25.281 -0.487 -14.828 1 95.56 248 LYS A O 1
ATOM 1986 N N . ARG A 1 249 ? -24.156 -2.389 -15.039 1 94.94 249 ARG A N 1
ATOM 1987 C CA . ARG A 1 249 ? -23.766 -1.996 -16.391 1 94.94 249 ARG A CA 1
ATOM 1988 C C . ARG A 1 249 ? -24.953 -2.129 -17.359 1 94.94 249 ARG A C 1
ATOM 1990 O O . ARG A 1 249 ? -25.641 -3.15 -17.359 1 94.94 249 ARG A O 1
ATOM 1997 N N . LYS A 1 250 ? -25.156 -1.035 -18.188 1 90.25 250 LYS A N 1
ATOM 1998 C CA . LYS A 1 250 ? -26.219 -1.057 -19.188 1 90.25 250 LYS A CA 1
ATOM 1999 C C . LYS A 1 250 ? -25.766 -1.816 -20.438 1 90.25 250 LYS A C 1
ATOM 2001 O O . LYS A 1 250 ? -24.625 -1.7 -20.859 1 90.25 250 LYS A O 1
ATOM 2006 N N . ALA A 1 251 ? -26.734 -2.514 -20.906 1 86.94 251 ALA A N 1
ATOM 2007 C CA . ALA A 1 251 ? -26.438 -3.25 -22.125 1 86.94 251 ALA A CA 1
ATOM 2008 C C . ALA A 1 251 ? -25.953 -2.309 -23.234 1 86.94 251 ALA A C 1
ATOM 2010 O O . ALA A 1 251 ? -26.531 -1.249 -23.453 1 86.94 251 ALA A O 1
ATOM 2011 N N . GLY A 1 252 ? -24.797 -2.623 -23.828 1 87.25 252 GLY A N 1
ATOM 2012 C CA . GLY A 1 252 ? -24.297 -1.837 -24.938 1 87.25 252 GLY A CA 1
ATOM 2013 C C . GLY A 1 252 ? -23.328 -0.752 -24.516 1 87.25 252 GLY A C 1
ATOM 2014 O O . GLY A 1 252 ? -22.688 -0.114 -25.359 1 87.25 252 GLY A O 1
ATOM 2015 N N . SER A 1 253 ? -23.312 -0.507 -23.266 1 89.19 253 SER A N 1
ATOM 2016 C CA . SER A 1 253 ? -22.391 0.507 -22.781 1 89.19 253 SER A CA 1
ATOM 2017 C C . SER A 1 253 ? -20.953 -0.008 -22.797 1 89.19 253 SER A C 1
ATOM 2019 O O . SER A 1 253 ? -20.719 -1.22 -22.797 1 89.19 253 SER A O 1
ATOM 2021 N N . ARG A 1 254 ? -20.109 0.937 -22.906 1 88.31 254 ARG A N 1
ATOM 2022 C CA . ARG A 1 254 ? -18.688 0.578 -22.922 1 88.31 254 ARG A CA 1
ATOM 2023 C C . ARG A 1 254 ? -18.266 0.021 -21.562 1 88.31 254 ARG A C 1
ATOM 2025 O O . ARG A 1 254 ? -18.75 0.451 -20.516 1 88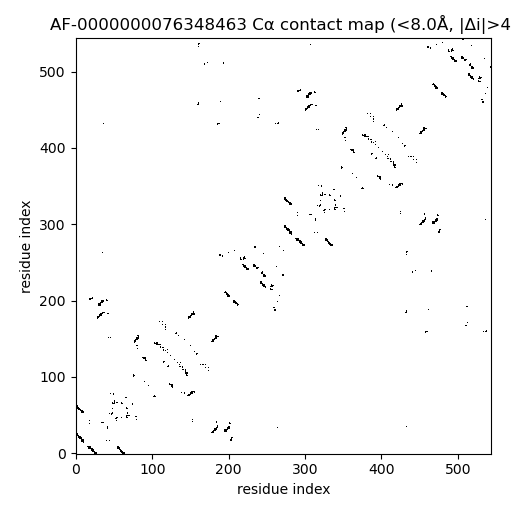.31 254 ARG A O 1
ATOM 2032 N N . GLU A 1 255 ? -17.328 -0.883 -21.625 1 88.06 255 GLU A N 1
ATOM 2033 C CA . GLU A 1 255 ? -16.781 -1.435 -20.391 1 88.06 255 GLU A CA 1
ATOM 2034 C C . GLU A 1 255 ? -15.93 -0.401 -19.656 1 88.06 255 GLU A C 1
ATOM 2036 O O . GLU A 1 255 ? -15.273 0.43 -20.281 1 88.06 255 GLU A O 1
ATOM 2041 N N . THR A 1 256 ? -16.031 -0.437 -18.406 1 88.88 256 THR A N 1
ATOM 2042 C CA . THR A 1 256 ? -15.219 0.442 -17.578 1 88.88 256 THR A CA 1
ATOM 2043 C C . THR A 1 256 ? -14.133 -0.352 -16.859 1 88.88 256 THR A C 1
ATOM 2045 O O . THR A 1 256 ? -14.227 -1.574 -16.734 1 88.88 256 THR A O 1
ATOM 2048 N N . GLN A 1 257 ? -13.086 0.371 -16.469 1 85.81 257 GLN A N 1
ATOM 2049 C CA . GLN A 1 257 ? -12.031 -0.267 -15.688 1 85.81 257 GLN A CA 1
ATOM 2050 C C . GLN A 1 257 ? -12.5 -0.549 -14.266 1 85.81 257 GLN A C 1
ATOM 2052 O O . GLN A 1 257 ? -13.125 0.301 -13.633 1 85.81 257 GLN A O 1
ATOM 2057 N N . MET A 1 258 ? -12.195 -1.703 -13.828 1 92.88 258 MET A N 1
ATOM 2058 C CA . MET A 1 258 ? -12.602 -2.125 -12.492 1 92.88 258 MET A CA 1
ATOM 2059 C C . MET A 1 258 ? -11.867 -1.314 -11.422 1 92.88 258 MET A C 1
ATOM 2061 O O . MET A 1 258 ? -10.672 -1.037 -11.555 1 92.88 258 MET A O 1
ATOM 2065 N N . ASN A 1 259 ? -12.523 -0.88 -10.453 1 94.69 259 ASN A N 1
ATOM 2066 C CA . ASN A 1 259 ? -11.969 -0.361 -9.203 1 94.69 259 ASN A CA 1
ATOM 2067 C C . ASN A 1 259 ? -12.031 -1.398 -8.086 1 94.69 259 ASN A C 1
ATOM 2069 O O . ASN A 1 259 ? -13.055 -1.526 -7.414 1 94.69 259 ASN A O 1
ATOM 2073 N N . LEU A 1 260 ? -10.953 -2.043 -7.883 1 97.31 260 LEU A N 1
ATOM 2074 C CA . LEU A 1 260 ? -10.922 -3.223 -7.027 1 97.31 260 LEU A CA 1
ATOM 2075 C C . LEU A 1 260 ? -11.195 -2.846 -5.574 1 97.31 260 LEU A C 1
ATOM 2077 O O . LEU A 1 260 ? -11.852 -3.594 -4.848 1 97.31 260 LEU A O 1
ATOM 2081 N N . GLU A 1 261 ? -10.664 -1.723 -5.16 1 96.88 261 GLU A N 1
ATOM 2082 C CA . GLU A 1 261 ? -10.953 -1.275 -3.801 1 96.88 261 GLU A CA 1
ATOM 2083 C C . GLU A 1 261 ? -12.445 -1.035 -3.602 1 96.88 261 GLU A C 1
ATOM 2085 O O . GLU A 1 261 ? -13.016 -1.458 -2.596 1 96.88 261 GLU A O 1
ATOM 2090 N N . LEU A 1 262 ? -13.016 -0.356 -4.559 1 96.62 262 LEU A N 1
ATOM 2091 C CA . LEU A 1 262 ? -14.445 -0.074 -4.496 1 96.62 262 LEU A CA 1
ATOM 2092 C C . LEU A 1 262 ? -15.258 -1.366 -4.516 1 96.62 262 LEU A C 1
ATOM 2094 O O . LEU A 1 262 ? -16.219 -1.518 -3.754 1 96.62 262 LEU A O 1
ATOM 2098 N N . LEU A 1 263 ? -14.891 -2.258 -5.387 1 98.06 263 LEU A N 1
ATOM 2099 C CA . LEU A 1 263 ? -15.539 -3.562 -5.461 1 98.06 263 LEU A CA 1
ATOM 2100 C C . LEU A 1 263 ? -15.469 -4.285 -4.121 1 98.06 263 LEU A C 1
ATOM 2102 O O . LEU A 1 263 ? -16.469 -4.793 -3.629 1 98.06 263 LEU A O 1
ATOM 2106 N N . PHE A 1 264 ? -14.312 -4.336 -3.523 1 98.19 264 PHE A N 1
ATOM 2107 C CA . PHE A 1 264 ? -14.109 -5.004 -2.244 1 98.19 264 PHE A CA 1
ATOM 2108 C C . PHE A 1 264 ? -15.039 -4.441 -1.18 1 98.19 264 PHE A C 1
ATOM 2110 O O . PHE A 1 264 ? -15.734 -5.191 -0.493 1 98.19 264 PHE A O 1
ATOM 2117 N N . ASN A 1 265 ? -15.016 -3.125 -1.085 1 97.06 265 ASN A N 1
ATOM 2118 C CA . ASN A 1 265 ? -15.828 -2.475 -0.064 1 97.06 265 ASN A CA 1
ATOM 2119 C C . ASN A 1 265 ? -17.312 -2.717 -0.297 1 97.06 265 ASN A C 1
ATOM 2121 O O . ASN A 1 265 ? -18.078 -2.936 0.652 1 97.06 265 ASN A O 1
ATOM 2125 N N . A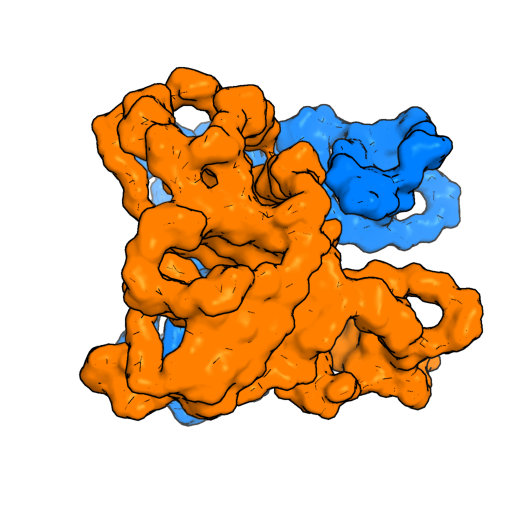LA A 1 266 ? -17.734 -2.668 -1.524 1 97.81 266 ALA A N 1
ATOM 2126 C CA . ALA A 1 266 ? -19.125 -2.932 -1.85 1 97.81 266 ALA A CA 1
ATOM 2127 C C . ALA A 1 266 ? -19.531 -4.348 -1.447 1 97.81 266 ALA A C 1
ATOM 2129 O O . ALA A 1 266 ? -20.594 -4.559 -0.862 1 97.81 266 ALA A O 1
ATOM 2130 N N . VAL A 1 267 ? -18.672 -5.297 -1.725 1 97.69 267 VAL A N 1
ATOM 2131 C CA . VAL A 1 267 ? -18.953 -6.707 -1.477 1 97.69 267 VAL A CA 1
ATOM 2132 C C . VAL A 1 267 ? -19 -6.969 0.027 1 97.69 267 VAL A C 1
ATOM 2134 O O . VAL A 1 267 ? -19.938 -7.605 0.521 1 97.69 267 VAL A O 1
ATOM 2137 N N . ILE A 1 268 ? -18.047 -6.496 0.778 1 95.12 268 ILE A N 1
ATOM 2138 C CA . ILE A 1 268 ? -17.969 -6.785 2.205 1 95.12 268 ILE A CA 1
ATOM 2139 C C . ILE A 1 268 ? -19.141 -6.121 2.934 1 95.12 268 ILE A C 1
ATOM 2141 O O . ILE A 1 268 ? -19.547 -6.578 4.004 1 95.12 268 ILE A O 1
ATOM 2145 N N . ASN A 1 269 ? -19.672 -5.066 2.328 1 94.56 269 ASN A N 1
ATOM 2146 C CA . ASN A 1 269 ? -20.812 -4.379 2.93 1 94.56 269 ASN A CA 1
ATOM 2147 C C . ASN A 1 269 ? -22.141 -4.934 2.42 1 94.56 269 ASN A C 1
ATOM 2149 O O . ASN A 1 269 ? -23.203 -4.391 2.727 1 94.56 269 ASN A O 1
ATOM 2153 N N . GLY A 1 270 ? -22.109 -5.91 1.6 1 95.06 270 GLY A N 1
ATOM 2154 C CA . GLY A 1 270 ? -23.297 -6.609 1.133 1 95.06 270 GLY A CA 1
ATOM 2155 C C . GLY A 1 270 ? -24.109 -5.812 0.127 1 95.06 270 GLY A C 1
ATOM 2156 O O . GLY A 1 270 ? -25.328 -5.922 0.083 1 95.06 270 GLY A O 1
ATOM 2157 N N . LYS A 1 271 ? -23.344 -5.012 -0.623 1 93.69 271 LYS A N 1
ATOM 2158 C CA . LYS A 1 271 ? -24.062 -4.125 -1.543 1 93.69 271 LYS A CA 1
ATOM 2159 C C . LYS A 1 271 ? -24.109 -4.719 -2.947 1 93.69 271 LYS A C 1
ATOM 2161 O O . LYS A 1 271 ? -24.766 -4.172 -3.834 1 93.69 271 LYS A O 1
ATOM 2166 N N . LEU A 1 272 ? -23.406 -5.707 -3.193 1 92.62 272 LEU A N 1
ATOM 2167 C CA . LEU A 1 272 ? -23.438 -6.391 -4.484 1 92.62 272 LEU A CA 1
ATOM 2168 C C . LEU A 1 272 ? -23.938 -7.82 -4.332 1 92.62 272 LEU A C 1
ATOM 2170 O O . LEU A 1 272 ? -23.797 -8.43 -3.27 1 92.62 272 LEU A O 1
ATOM 2174 N N . MET B 1 1 ? 3.42 28.938 7.051 1 93.81 1 MET B N 1
ATOM 2175 C CA . MET B 1 1 ? 4.422 28.672 6.02 1 93.81 1 MET B CA 1
ATOM 2176 C C . MET B 1 1 ? 5.648 27.984 6.609 1 93.81 1 MET B C 1
ATOM 2178 O O . MET B 1 1 ? 6.043 28.281 7.738 1 93.81 1 MET B O 1
ATOM 2182 N N . ILE B 1 2 ? 6.211 27.078 5.832 1 97.56 2 ILE B N 1
ATOM 2183 C CA . ILE B 1 2 ? 7.418 26.375 6.254 1 97.56 2 ILE B CA 1
ATOM 2184 C C . ILE B 1 2 ? 8.562 26.672 5.281 1 97.56 2 ILE B C 1
ATOM 2186 O O . ILE B 1 2 ? 8.391 26.562 4.066 1 97.56 2 ILE B O 1
ATOM 2190 N N . GLN B 1 3 ? 9.695 27.109 5.883 1 98.06 3 GLN B N 1
ATOM 2191 C CA . GLN B 1 3 ? 10.867 27.422 5.07 1 98.06 3 GLN B CA 1
ATOM 2192 C C . GLN B 1 3 ? 12.078 26.594 5.516 1 98.06 3 GLN B C 1
ATOM 2194 O O . GLN B 1 3 ? 12.461 26.625 6.691 1 98.06 3 GLN B O 1
ATOM 2199 N N . VAL B 1 4 ? 12.594 25.875 4.609 1 97.38 4 VAL B N 1
ATOM 2200 C CA . VAL B 1 4 ? 13.836 25.141 4.809 1 97.38 4 VAL B CA 1
ATOM 2201 C C . VAL B 1 4 ? 14.961 25.797 4.031 1 97.38 4 VAL B C 1
ATOM 2203 O O . VAL B 1 4 ? 14.906 25.891 2.801 1 97.38 4 VAL B O 1
ATOM 2206 N N . ASN B 1 5 ? 15.984 26.234 4.75 1 97.38 5 ASN B N 1
ATOM 2207 C CA . ASN B 1 5 ? 17.062 26.984 4.125 1 97.38 5 ASN B CA 1
ATOM 2208 C C . ASN B 1 5 ? 18.422 26.328 4.363 1 97.38 5 ASN B C 1
ATOM 2210 O O . ASN B 1 5 ? 18.891 26.25 5.504 1 97.38 5 ASN B O 1
ATOM 2214 N N . ASN B 1 6 ? 19.062 25.906 3.277 1 96.81 6 ASN B N 1
ATOM 2215 C CA . ASN B 1 6 ? 20.422 25.359 3.293 1 96.81 6 ASN B CA 1
ATOM 2216 C C . ASN B 1 6 ? 20.562 24.266 4.352 1 96.81 6 ASN B C 1
ATOM 2218 O O . ASN B 1 6 ? 21.516 24.281 5.141 1 96.81 6 ASN B O 1
ATOM 2222 N N . LEU B 1 7 ? 19.641 23.391 4.367 1 96.12 7 LEU B N 1
ATOM 2223 C CA . LEU B 1 7 ? 19.562 22.344 5.383 1 96.12 7 LEU B CA 1
ATOM 2224 C C . LEU B 1 7 ? 20.625 21.266 5.129 1 96.12 7 LEU B C 1
ATOM 2226 O O . LEU B 1 7 ? 20.734 20.734 4.016 1 96.12 7 LEU B O 1
ATOM 2230 N N . SER B 1 8 ? 21.453 20.984 6.137 1 95.56 8 SER B N 1
ATOM 2231 C CA . SER B 1 8 ? 22.344 19.828 6.129 1 95.56 8 SER B CA 1
ATOM 2232 C C . SER B 1 8 ? 22.141 18.953 7.367 1 95.56 8 SER B C 1
ATOM 2234 O O . SER B 1 8 ? 22 19.469 8.477 1 95.56 8 SER B O 1
ATOM 2236 N N . PHE B 1 9 ? 22.016 17.656 7.141 1 95.38 9 PHE B N 1
ATOM 2237 C CA . PHE B 1 9 ? 21.734 16.766 8.25 1 95.38 9 PHE B CA 1
ATOM 2238 C C . PHE B 1 9 ? 22.281 15.367 7.965 1 95.38 9 PHE B C 1
ATOM 2240 O O . PHE B 1 9 ? 22.156 14.867 6.844 1 95.38 9 PHE B O 1
ATOM 2247 N N . HIS B 1 10 ? 22.922 14.789 8.922 1 94.25 10 HIS B N 1
ATOM 2248 C CA . HIS B 1 10 ? 23.297 13.375 8.938 1 94.25 10 HIS B CA 1
ATOM 2249 C C . HIS B 1 10 ? 23.062 12.758 10.312 1 94.25 10 HIS B C 1
ATOM 2251 O O . HIS B 1 10 ? 23.094 13.461 11.328 1 94.25 10 HIS B O 1
ATOM 2257 N N . TYR B 1 11 ? 22.688 11.5 10.328 1 93.56 11 TYR B N 1
ATOM 2258 C CA . TYR B 1 11 ? 22.531 10.797 11.594 1 93.56 11 TYR B CA 1
ATOM 2259 C C . TYR B 1 11 ? 23.891 10.531 12.242 1 93.56 11 TYR B C 1
ATOM 2261 O O . TYR B 1 11 ? 24.875 10.289 11.539 1 93.56 11 TYR B O 1
ATOM 2269 N N . GLN B 1 12 ? 23.875 10.57 13.508 1 89 12 GLN B N 1
ATOM 2270 C CA . GLN B 1 12 ? 25.125 10.328 14.219 1 89 12 GLN B CA 1
ATOM 2271 C C . GLN B 1 12 ? 25.688 8.961 13.859 1 89 12 GLN B C 1
ATOM 2273 O O . GLN B 1 12 ? 24.969 7.961 13.828 1 89 12 GLN B O 1
ATOM 2278 N N . GLY B 1 13 ? 26.953 8.914 13.516 1 86.88 13 GLY B N 1
ATOM 2279 C CA . GLY B 1 13 ? 27.625 7.66 13.203 1 86.88 13 GLY B CA 1
ATOM 2280 C C . GLY B 1 13 ? 27.531 7.273 11.742 1 86.88 13 GLY B C 1
ATOM 2281 O O . GLY B 1 13 ? 28.109 6.277 11.312 1 86.88 13 GLY B O 1
ATOM 2282 N N . VAL B 1 14 ? 26.719 8 11.086 1 83.19 14 VAL B N 1
ATOM 2283 C CA . VAL B 1 14 ? 26.578 7.719 9.664 1 83.19 14 VAL B CA 1
ATOM 2284 C C . VAL B 1 14 ? 27.266 8.812 8.852 1 83.19 14 VAL B C 1
ATOM 2286 O O . VAL B 1 14 ? 26.984 10 9.031 1 83.19 14 VAL B O 1
ATOM 2289 N N . LYS B 1 15 ? 28.141 8.461 7.984 1 79.06 15 LYS B N 1
ATOM 2290 C CA . LYS B 1 15 ? 28.922 9.422 7.211 1 79.06 15 LYS B CA 1
ATOM 2291 C C . LYS B 1 15 ? 28.078 10.07 6.113 1 79.06 15 LYS B C 1
ATOM 2293 O O . LYS B 1 15 ? 28.25 11.25 5.809 1 79.06 15 LYS B O 1
ATOM 2298 N N . ARG B 1 16 ? 27.125 9.414 5.699 1 87.12 16 ARG B N 1
ATOM 2299 C CA . ARG B 1 16 ? 26.359 9.914 4.559 1 87.12 16 ARG B CA 1
ATOM 2300 C C . ARG B 1 16 ? 25.312 10.922 5.004 1 87.12 16 ARG B C 1
ATOM 2302 O O . ARG B 1 16 ? 24.547 10.664 5.934 1 87.12 16 ARG B O 1
ATOM 2309 N N . ASN B 1 17 ? 25.328 12.109 4.336 1 91.44 17 ASN B N 1
ATOM 2310 C CA . ASN B 1 17 ? 24.328 13.125 4.602 1 91.44 17 ASN B CA 1
ATOM 2311 C C . ASN B 1 17 ? 22.969 12.742 4.008 1 91.44 17 ASN B C 1
ATOM 2313 O O . ASN B 1 17 ? 22.906 12.258 2.877 1 91.44 17 ASN B O 1
ATOM 2317 N N . VAL B 1 18 ? 21.984 12.891 4.852 1 93.69 18 VAL B N 1
ATOM 2318 C CA . VAL B 1 18 ? 20.625 12.75 4.324 1 93.69 18 VAL B CA 1
ATOM 2319 C C . VAL B 1 18 ? 20.266 13.977 3.498 1 93.69 18 VAL B C 1
ATOM 2321 O O . VAL B 1 18 ? 19.703 13.859 2.408 1 93.69 18 VAL B O 1
ATOM 2324 N N . PHE B 1 19 ? 20.641 15.125 4.039 1 95.38 19 PHE B N 1
ATOM 2325 C CA . PHE B 1 19 ? 20.453 16.391 3.34 1 95.38 19 PHE B CA 1
ATOM 2326 C C . PHE B 1 19 ? 21.75 17.188 3.299 1 95.38 19 PHE B C 1
ATOM 2328 O O . PHE B 1 19 ? 22.516 17.172 4.262 1 95.38 19 PHE B O 1
ATOM 2335 N N . ASN B 1 20 ? 22 17.828 2.156 1 95.31 20 ASN B N 1
ATOM 2336 C CA . ASN B 1 20 ? 23.125 18.719 1.936 1 95.31 20 ASN B CA 1
ATOM 2337 C C . ASN B 1 20 ? 22.703 20 1.207 1 95.31 20 ASN B C 1
ATOM 2339 O O . ASN B 1 20 ? 22.5 19.984 -0.006 1 95.31 20 ASN B O 1
ATOM 2343 N N . ASP B 1 21 ? 22.594 21.047 1.964 1 95 21 ASP B N 1
ATOM 2344 C CA . ASP B 1 21 ? 22.219 22.359 1.425 1 95 21 ASP B CA 1
ATOM 2345 C C . ASP B 1 21 ? 20.844 22.297 0.758 1 95 21 ASP B C 1
ATOM 2347 O O . ASP B 1 21 ? 20.688 22.734 -0.384 1 95 21 ASP B O 1
ATOM 2351 N N . PHE B 1 22 ? 19.938 21.672 1.437 1 96.31 22 PHE B N 1
ATOM 2352 C CA . PHE B 1 22 ? 18.594 21.453 0.928 1 96.31 22 PHE B CA 1
ATOM 2353 C C . PHE B 1 22 ? 17.703 22.641 1.212 1 96.31 22 PHE B C 1
ATOM 2355 O O . PHE B 1 22 ? 17.75 23.219 2.299 1 96.31 22 PHE B O 1
ATOM 2362 N N . ASN B 1 23 ? 16.953 23.109 0.149 1 96.44 23 ASN B N 1
ATOM 2363 C CA . ASN B 1 23 ? 16.031 24.234 0.258 1 96.44 23 ASN B CA 1
ATOM 2364 C C . ASN B 1 23 ? 14.617 23.844 -0.155 1 96.44 23 ASN B C 1
ATOM 2366 O O . ASN B 1 23 ? 14.43 23.078 -1.104 1 96.44 23 ASN B O 1
ATOM 2370 N N . MET B 1 24 ? 13.633 24.344 0.583 1 96.62 24 MET B N 1
ATOM 2371 C CA . MET B 1 24 ? 12.234 24.062 0.273 1 96.62 24 MET B CA 1
ATOM 2372 C C . MET B 1 24 ? 11.305 25.047 0.965 1 96.62 24 MET B C 1
ATOM 2374 O O . MET B 1 24 ? 11.586 25.5 2.078 1 96.62 24 MET B O 1
ATOM 2378 N N . THR B 1 25 ? 10.273 25.391 0.314 1 97.31 25 THR B N 1
ATOM 2379 C CA . THR B 1 25 ? 9.242 26.234 0.902 1 97.31 25 THR B CA 1
ATOM 2380 C C . THR B 1 25 ? 7.859 25.609 0.724 1 97.31 25 THR B C 1
ATOM 2382 O O . THR B 1 25 ? 7.504 25.188 -0.377 1 97.31 25 THR B O 1
ATOM 2385 N N . LEU B 1 26 ? 7.113 25.469 1.774 1 97.12 26 LEU B N 1
ATOM 2386 C CA . LEU B 1 26 ? 5.738 24.984 1.749 1 97.12 26 LEU B CA 1
ATOM 2387 C C . LEU B 1 26 ? 4.762 26.078 2.168 1 97.12 26 LEU B C 1
ATOM 2389 O O . LEU B 1 26 ? 4.93 26.688 3.225 1 97.12 26 LEU B O 1
ATOM 2393 N N . LYS B 1 27 ? 3.762 26.234 1.36 1 95.62 27 LYS B N 1
ATOM 2394 C CA . LYS B 1 27 ? 2.77 27.281 1.609 1 95.62 27 LYS B CA 1
ATOM 2395 C C . LYS B 1 27 ? 1.629 26.75 2.477 1 95.62 27 LYS B C 1
ATOM 2397 O O . LYS B 1 27 ? 1.386 25.547 2.529 1 95.62 27 LYS B O 1
ATOM 2402 N N . GLU B 1 28 ? 0.959 27.656 3.086 1 92.56 28 GLU B N 1
ATOM 2403 C CA . GLU B 1 28 ? -0.125 27.297 3.994 1 92.56 28 GLU B CA 1
ATOM 2404 C C . GLU B 1 28 ? -1.358 26.844 3.223 1 92.56 28 GLU B C 1
ATOM 2406 O O . GLU B 1 28 ? -1.448 27.031 2.008 1 92.56 28 GLU B O 1
ATOM 2411 N N . ASN B 1 29 ? -2.199 26.125 3.934 1 92.88 29 ASN B N 1
ATOM 2412 C CA . ASN B 1 29 ? -3.539 25.781 3.473 1 92.88 29 ASN B CA 1
ATOM 2413 C C . ASN B 1 29 ? -3.494 24.828 2.291 1 92.88 29 ASN B C 1
ATOM 2415 O O . ASN B 1 29 ? -4.211 25.016 1.305 1 92.88 29 ASN B O 1
ATOM 2419 N N . ASN B 1 30 ? -2.516 23.859 2.354 1 94.94 30 ASN B N 1
ATOM 2420 C CA . ASN B 1 30 ? -2.395 22.828 1.337 1 94.94 30 ASN B CA 1
ATOM 2421 C C . ASN B 1 30 ? -2.229 21.438 1.963 1 94.94 30 ASN B C 1
ATOM 2423 O O . ASN B 1 30 ? -1.714 21.312 3.074 1 94.94 30 ASN B O 1
ATOM 2427 N N . ILE B 1 31 ? -2.73 20.484 1.274 1 96.25 31 ILE B N 1
ATOM 2428 C CA . ILE B 1 31 ? -2.385 19.094 1.563 1 96.25 31 ILE B CA 1
ATOM 2429 C C . ILE B 1 31 ? -1.257 18.641 0.64 1 96.25 31 ILE B C 1
ATOM 2431 O O . ILE B 1 31 ? -1.464 18.469 -0.563 1 96.25 31 ILE B O 1
ATOM 2435 N N . TYR B 1 32 ? -0.1 18.375 1.236 1 97.81 32 TYR B N 1
ATOM 2436 C CA . TYR B 1 32 ? 1.102 18.031 0.48 1 97.81 32 TYR B CA 1
ATOM 2437 C C . TYR B 1 32 ? 1.339 16.531 0.471 1 97.81 32 TYR B C 1
ATOM 2439 O O . TYR B 1 32 ? 1.229 15.875 1.508 1 97.81 32 TYR B O 1
ATOM 2447 N N . GLY B 1 33 ? 1.579 16.016 -0.714 1 98.31 33 GLY B N 1
ATOM 2448 C CA . GLY B 1 33 ? 2.225 14.711 -0.812 1 98.31 33 GLY B CA 1
ATOM 2449 C C . GLY B 1 33 ? 3.736 14.805 -0.901 1 98.31 33 GLY B C 1
ATOM 2450 O O . GLY B 1 33 ? 4.273 15.383 -1.847 1 98.31 33 GLY B O 1
ATOM 2451 N N . LEU B 1 34 ? 4.391 14.344 0.099 1 98.12 34 LEU B N 1
ATOM 2452 C CA . LEU B 1 34 ? 5.848 14.273 0.126 1 98.12 34 LEU B CA 1
ATOM 2453 C C . LEU B 1 34 ? 6.332 12.906 -0.346 1 98.12 34 LEU B C 1
ATOM 2455 O O . LEU B 1 34 ? 6.305 11.938 0.414 1 98.12 34 LEU B O 1
ATOM 2459 N N . LEU B 1 35 ? 6.836 12.883 -1.537 1 98.12 35 LEU B N 1
ATOM 2460 C CA . LEU B 1 35 ? 7.164 11.609 -2.176 1 98.12 35 LEU B CA 1
ATOM 2461 C C . LEU B 1 35 ? 8.664 11.508 -2.445 1 98.12 35 LEU B C 1
ATOM 2463 O O . LEU B 1 35 ? 9.352 12.531 -2.521 1 98.12 35 LEU B O 1
ATOM 2467 N N . GLY B 1 36 ? 9.125 10.383 -2.629 1 96.19 36 GLY B N 1
ATOM 2468 C CA . GLY B 1 36 ? 10.516 10.023 -2.891 1 96.19 36 GLY B CA 1
ATOM 2469 C C . GLY B 1 36 ? 10.773 8.531 -2.799 1 96.19 36 GLY B C 1
ATOM 2470 O O . GLY B 1 36 ? 9.945 7.781 -2.285 1 96.19 36 GLY B O 1
ATOM 2471 N N . LYS B 1 37 ? 11.906 8.133 -3.346 1 94 37 LYS B N 1
ATOM 2472 C CA . LYS B 1 37 ? 12.305 6.738 -3.176 1 94 37 LYS B CA 1
ATOM 2473 C C . LYS B 1 37 ? 12.578 6.418 -1.709 1 94 37 LYS B C 1
ATOM 2475 O O . LYS B 1 37 ? 12.68 7.324 -0.88 1 94 37 LYS B O 1
ATOM 2480 N N . ASN B 1 38 ? 12.57 5.137 -1.436 1 90.62 38 ASN B N 1
ATOM 2481 C CA . ASN B 1 38 ? 12.938 4.758 -0.075 1 90.62 38 ASN B CA 1
ATOM 2482 C C . ASN B 1 38 ? 14.32 5.266 0.297 1 90.62 38 ASN B C 1
ATOM 2484 O O . ASN B 1 38 ? 15.25 5.207 -0.515 1 90.62 38 ASN B O 1
ATOM 2488 N N . GLY B 1 39 ? 14.461 5.879 1.414 1 89.25 39 GLY B N 1
ATOM 2489 C CA . GLY B 1 39 ? 15.75 6.32 1.912 1 89.25 39 GLY B CA 1
ATOM 2490 C C . GLY B 1 39 ? 16.109 7.73 1.487 1 89.25 39 GLY B C 1
ATOM 2491 O O . GLY B 1 39 ? 17.219 8.203 1.745 1 89.25 39 GLY B O 1
ATOM 2492 N N . THR B 1 40 ? 15.172 8.422 0.932 1 92.12 40 THR B N 1
ATOM 2493 C CA . THR B 1 40 ? 15.492 9.742 0.412 1 92.12 40 THR B CA 1
ATOM 2494 C C . THR B 1 40 ? 15.352 10.805 1.502 1 92.12 40 THR B C 1
ATOM 2496 O O . THR B 1 40 ? 15.656 11.977 1.276 1 92.12 40 THR B O 1
ATOM 2499 N N . GLY B 1 41 ? 14.797 10.406 2.67 1 94 41 GLY B N 1
ATOM 2500 C CA . GLY B 1 41 ? 14.781 11.344 3.783 1 94 41 GLY B CA 1
ATOM 2501 C C . GLY B 1 41 ? 13.398 11.891 4.082 1 94 41 GLY B C 1
ATOM 2502 O O . GLY B 1 41 ? 13.266 12.875 4.809 1 94 41 GLY B O 1
ATOM 2503 N N . LYS B 1 42 ? 12.297 11.344 3.537 1 96.44 42 LYS B N 1
ATOM 2504 C CA . LYS B 1 42 ? 10.938 11.836 3.754 1 96.44 42 LYS B CA 1
ATOM 2505 C C . LYS B 1 42 ? 10.625 11.945 5.242 1 96.44 42 LYS B C 1
ATOM 2507 O O . LYS B 1 42 ? 10.258 13.016 5.73 1 96.44 42 LYS B O 1
ATOM 2512 N N . SER B 1 43 ? 10.891 10.812 5.949 1 96.19 43 SER B N 1
ATOM 2513 C CA . SER B 1 43 ? 10.625 10.781 7.383 1 96.19 43 SER B CA 1
ATOM 2514 C C . SER B 1 43 ? 11.547 11.727 8.141 1 96.19 43 SER B C 1
ATOM 2516 O O . SER B 1 43 ? 11.102 12.477 9.016 1 96.19 43 SER B O 1
ATOM 2518 N N . THR B 1 44 ? 12.82 11.75 7.758 1 95.94 44 THR B N 1
ATOM 2519 C CA . THR B 1 44 ? 13.797 12.617 8.398 1 95.94 44 THR B CA 1
ATOM 2520 C C . THR B 1 44 ? 13.391 14.086 8.266 1 95.94 44 THR B C 1
ATOM 2522 O O . THR B 1 44 ? 13.461 14.844 9.234 1 95.94 44 THR B O 1
ATOM 2525 N N . LEU B 1 45 ? 12.922 14.398 7.094 1 96.81 45 LEU B N 1
ATOM 2526 C CA . LEU B 1 45 ? 12.5 15.781 6.863 1 96.81 45 LEU B CA 1
ATOM 2527 C C . LEU B 1 45 ? 11.336 16.156 7.777 1 96.81 45 LEU B C 1
ATOM 2529 O O . LEU B 1 45 ? 11.344 17.219 8.391 1 96.81 45 LEU B O 1
ATOM 2533 N N . LEU B 1 46 ? 10.328 15.281 7.883 1 97.56 46 LEU B N 1
ATOM 2534 C CA . LEU B 1 46 ? 9.172 15.539 8.742 1 97.56 46 LEU B CA 1
ATOM 2535 C C . LEU B 1 46 ? 9.609 15.695 10.195 1 97.56 46 LEU B C 1
ATOM 2537 O O . LEU B 1 46 ? 9.102 16.562 10.914 1 97.56 46 LEU B O 1
ATOM 2541 N N . TYR B 1 47 ? 10.578 14.922 10.617 1 97.19 47 TYR B N 1
ATOM 2542 C CA . TYR B 1 47 ? 11.062 14.977 11.992 1 97.19 47 TYR B CA 1
ATOM 2543 C C . TYR B 1 47 ? 11.844 16.266 12.242 1 97.19 47 TYR B C 1
ATOM 2545 O O . TYR B 1 47 ? 11.766 16.844 13.328 1 97.19 47 TYR B O 1
ATOM 2553 N N . LEU B 1 48 ? 12.57 16.672 11.227 1 96.56 48 LEU B N 1
ATOM 2554 C CA . LEU B 1 48 ? 13.312 17.922 11.336 1 96.56 48 LEU B CA 1
ATOM 2555 C C . LEU B 1 48 ? 12.359 19.125 11.406 1 96.56 48 LEU B C 1
ATOM 2557 O O . LEU B 1 48 ? 12.523 20 12.266 1 96.56 48 LEU B O 1
ATOM 2561 N N . ILE B 1 49 ? 11.336 19.094 10.578 1 97.12 49 ILE B N 1
ATOM 2562 C CA . ILE B 1 49 ? 10.375 20.188 10.547 1 97.12 49 ILE B CA 1
ATOM 2563 C C . ILE B 1 49 ? 9.617 20.234 11.875 1 97.12 49 ILE B C 1
ATOM 2565 O O . ILE B 1 49 ? 9.375 21.312 12.414 1 97.12 49 ILE B O 1
ATOM 2569 N N . SER B 1 50 ? 9.32 19.078 12.469 1 96 50 SER B N 1
ATOM 2570 C CA . SER B 1 50 ? 8.508 19.016 13.68 1 96 50 SER B CA 1
ATOM 2571 C C . SER B 1 50 ? 9.352 19.25 14.922 1 96 50 SER B C 1
ATOM 2573 O O . SER B 1 50 ? 8.82 19.344 16.031 1 96 50 SER B O 1
ATOM 2575 N N . GLY B 1 51 ? 10.664 19.25 14.781 1 94.06 51 GLY B N 1
ATOM 2576 C CA . GLY B 1 51 ? 11.555 19.516 15.906 1 94.06 51 GLY B CA 1
ATOM 2577 C C . GLY B 1 51 ? 11.961 18.25 16.641 1 94.06 51 GLY B C 1
ATOM 2578 O O . GLY B 1 51 ? 12.586 18.328 17.703 1 94.06 51 GLY B O 1
ATOM 2579 N N . LEU B 1 52 ? 11.586 17.094 16.109 1 94.12 52 LEU B N 1
ATOM 2580 C CA . LEU B 1 52 ? 11.977 15.828 16.719 1 94.12 52 LEU B CA 1
ATOM 2581 C C . LEU B 1 52 ? 13.461 15.547 16.484 1 94.12 52 LEU B C 1
ATOM 2583 O O . LEU B 1 52 ? 14.07 14.758 17.203 1 94.12 52 LEU B O 1
ATOM 2587 N N . LEU B 1 53 ? 13.984 16.141 15.445 1 94.94 53 LEU B N 1
ATOM 2588 C CA . LEU B 1 53 ? 15.414 16.109 15.133 1 94.94 53 LEU B CA 1
ATOM 2589 C C . LEU B 1 53 ? 15.961 17.531 15.008 1 94.94 53 LEU B C 1
ATOM 2591 O O . LEU B 1 53 ? 15.195 18.484 14.828 1 94.94 53 LEU B O 1
ATOM 2595 N N . ARG B 1 54 ? 17.266 17.641 15.18 1 94.88 54 ARG B N 1
ATOM 2596 C CA . ARG B 1 54 ? 17.938 18.922 15.031 1 94.88 54 ARG B CA 1
ATOM 2597 C C . ARG B 1 54 ? 18.969 18.875 13.914 1 94.88 54 ARG B C 1
ATOM 2599 O O . ARG B 1 54 ? 19.797 17.953 13.867 1 94.88 54 ARG B O 1
ATOM 2606 N N . GLN B 1 55 ? 18.875 19.828 13.055 1 93.5 55 GLN B N 1
ATOM 2607 C CA . GLN B 1 55 ? 19.797 19.875 11.93 1 93.5 55 GLN B CA 1
ATOM 2608 C C . GLN B 1 55 ? 21.172 20.391 12.367 1 93.5 55 GLN B C 1
ATOM 2610 O O . GLN B 1 55 ? 21.281 21.109 13.359 1 93.5 55 GLN B O 1
ATOM 2615 N N . GLN B 1 56 ? 22.188 20.047 11.555 1 93.75 56 GLN B N 1
ATOM 2616 C CA . GLN B 1 56 ? 23.547 20.516 11.82 1 93.75 56 GLN B CA 1
ATOM 2617 C C . GLN B 1 56 ? 23.781 21.891 11.211 1 93.75 56 GLN B C 1
ATOM 2619 O O . GLN B 1 56 ? 24.484 22.734 11.797 1 93.75 56 GLN B O 1
ATOM 2624 N N . GLN B 1 57 ? 23.266 22.062 10.047 1 95.88 57 GLN B N 1
ATOM 2625 C CA . GLN B 1 57 ? 23.406 23.344 9.352 1 95.88 57 GLN B CA 1
ATOM 2626 C C . GLN B 1 57 ? 22.078 23.766 8.727 1 95.88 57 GLN B C 1
ATOM 2628 O O . GLN B 1 57 ? 21.188 22.938 8.531 1 95.88 57 GLN B O 1
ATOM 2633 N N . GLY B 1 58 ? 21.953 25.047 8.547 1 97.12 58 GLY B N 1
ATOM 2634 C CA . GLY B 1 58 ? 20.75 25.594 7.938 1 97.12 58 GLY B CA 1
ATOM 2635 C C . GLY B 1 58 ? 19.656 25.906 8.945 1 97.12 58 GLY B C 1
ATOM 2636 O O . GLY B 1 58 ? 19.906 25.906 10.156 1 97.12 58 GLY B O 1
ATOM 2637 N N . THR B 1 59 ? 18.516 26.312 8.391 1 97.19 59 THR B N 1
ATOM 2638 C CA . THR B 1 59 ? 17.422 26.656 9.281 1 97.19 59 THR B CA 1
ATOM 2639 C C . THR B 1 59 ? 16.094 26.109 8.742 1 97.19 59 THR B C 1
ATOM 2641 O O . THR B 1 59 ? 15.938 25.938 7.535 1 97.19 59 THR B O 1
ATOM 2644 N N . ILE B 1 60 ? 15.281 25.797 9.625 1 97.69 60 ILE B N 1
ATOM 2645 C CA . ILE B 1 60 ? 13.891 25.453 9.344 1 97.69 60 ILE B CA 1
ATOM 2646 C C . ILE B 1 60 ? 12.969 26.391 10.125 1 97.69 60 ILE B C 1
ATOM 2648 O O . ILE B 1 60 ? 13.008 26.422 11.359 1 97.69 60 ILE B O 1
ATOM 2652 N N . LEU B 1 61 ? 12.203 27.109 9.344 1 97.44 61 LEU B N 1
ATOM 2653 C CA . LEU B 1 61 ? 11.32 28.094 9.961 1 97.44 61 LEU B CA 1
ATOM 2654 C C . LEU B 1 61 ? 9.859 27.703 9.773 1 97.44 61 LEU B C 1
ATOM 2656 O O . LEU B 1 61 ? 9.445 27.328 8.672 1 97.44 61 LEU B O 1
ATOM 2660 N N . ILE B 1 62 ? 9.086 27.75 10.836 1 96.44 62 ILE B N 1
ATOM 2661 C CA . ILE B 1 62 ? 7.633 27.625 10.836 1 96.44 62 ILE B CA 1
ATOM 2662 C C . ILE B 1 62 ? 6.992 28.938 11.25 1 96.44 62 ILE B C 1
ATOM 2664 O O . ILE B 1 62 ? 7.102 29.359 12.406 1 96.44 62 ILE B O 1
ATOM 2668 N N . ASP B 1 63 ? 6.395 29.547 10.289 1 95 63 ASP B N 1
ATOM 2669 C CA . ASP B 1 63 ? 5.844 30.875 10.492 1 95 63 ASP B CA 1
ATOM 2670 C C . ASP B 1 63 ? 6.898 31.828 11.07 1 95 63 ASP B C 1
ATOM 2672 O O . ASP B 1 63 ? 6.633 32.531 12.039 1 95 63 ASP B O 1
ATOM 2676 N N . GLY B 1 64 ? 8.062 31.656 10.586 1 95.19 64 GLY B N 1
ATOM 2677 C CA . GLY B 1 64 ? 9.141 32.562 10.914 1 95.19 64 GLY B CA 1
ATOM 2678 C C . GLY B 1 64 ? 9.914 32.188 12.164 1 95.19 64 GLY B C 1
ATOM 2679 O O . GLY B 1 64 ? 10.906 32.812 12.508 1 95.19 64 GLY B O 1
ATOM 2680 N N . ILE B 1 65 ? 9.461 31.172 12.836 1 95.75 65 ILE B N 1
ATOM 2681 C CA . ILE B 1 65 ? 10.117 30.75 14.062 1 95.75 65 ILE B CA 1
ATOM 2682 C C . ILE B 1 65 ? 10.914 29.469 13.805 1 95.75 65 ILE B C 1
ATOM 2684 O O . ILE B 1 65 ? 10.422 28.547 13.141 1 95.75 65 ILE B O 1
ATOM 2688 N N . SER B 1 66 ? 12.062 29.391 14.398 1 95.19 66 SER B N 1
ATOM 2689 C CA . SER B 1 66 ? 12.93 28.25 14.18 1 95.19 66 SER B CA 1
ATOM 2690 C C . SER B 1 66 ? 12.359 26.984 14.836 1 95.19 66 SER B C 1
ATOM 2692 O O . SER B 1 66 ? 12.047 27 16.031 1 95.19 66 SER B O 1
ATOM 2694 N N . SER B 1 67 ? 12.297 25.875 14.117 1 92.25 67 SER B N 1
ATOM 2695 C CA . SER B 1 67 ? 11.766 24.609 14.633 1 92.25 67 SER B CA 1
ATOM 2696 C C . SER B 1 67 ? 12.664 24.031 15.719 1 92.25 67 SER B C 1
ATOM 2698 O O . SER B 1 67 ? 12.18 23.391 16.656 1 92.25 67 SER B O 1
ATOM 2700 N N . CYS B 1 68 ? 13.906 24.312 15.664 1 91.19 68 CYS B N 1
ATOM 2701 C CA . CYS B 1 68 ? 14.859 23.719 16.594 1 91.19 68 CYS B CA 1
ATOM 2702 C C . CYS B 1 68 ? 14.742 24.359 17.969 1 91.19 68 CYS B C 1
ATOM 2704 O O . CYS B 1 68 ? 15.25 23.812 18.953 1 91.19 68 CYS B O 1
ATOM 2706 N N . ASP B 1 69 ? 14.094 25.484 18.031 1 92 69 ASP B N 1
ATOM 2707 C CA . ASP B 1 69 ? 13.914 26.141 19.328 1 92 69 ASP B CA 1
ATOM 2708 C C . ASP B 1 69 ? 12.891 25.406 20.172 1 92 69 ASP B C 1
ATOM 2710 O O . ASP B 1 69 ? 12.867 25.562 21.406 1 92 69 ASP B O 1
ATOM 2714 N N . ARG B 1 70 ? 12.055 24.734 19.594 1 93.06 70 ARG B N 1
ATOM 2715 C CA . ARG B 1 70 ? 11.023 23.938 20.25 1 93.06 70 ARG B CA 1
ATOM 2716 C C . ARG B 1 70 ? 10.211 24.781 21.234 1 93.06 70 ARG B C 1
ATOM 2718 O O . ARG B 1 70 ? 10 24.375 22.375 1 93.06 70 ARG B O 1
ATOM 2725 N N . ARG B 1 71 ? 9.836 25.891 20.734 1 93.88 71 ARG B N 1
ATOM 2726 C CA . ARG B 1 71 ? 9 26.766 21.547 1 93.88 71 ARG B CA 1
ATOM 2727 C C . ARG B 1 71 ? 7.605 26.172 21.734 1 93.88 71 ARG B C 1
ATOM 2729 O O . ARG B 1 71 ? 7.027 25.641 20.781 1 93.88 71 ARG B O 1
ATOM 2736 N N . PRO B 1 72 ? 7.086 26.312 22.906 1 94.06 72 PRO B N 1
ATOM 2737 C CA . PRO B 1 72 ? 5.746 25.781 23.156 1 94.06 72 PRO B CA 1
ATOM 2738 C C . PRO B 1 72 ? 4.688 26.375 22.234 1 94.06 72 PRO B C 1
ATOM 2740 O O . PRO B 1 72 ? 3.76 25.672 21.828 1 94.06 72 PRO B O 1
ATOM 2743 N N . ASP B 1 73 ? 4.871 27.641 21.906 1 93.31 73 ASP B N 1
ATOM 2744 C CA . ASP B 1 73 ? 3.879 28.328 21.078 1 93.31 73 ASP B CA 1
ATOM 2745 C C . ASP B 1 73 ? 3.928 27.812 19.641 1 93.31 73 ASP B C 1
ATOM 2747 O O . ASP B 1 73 ? 2.982 28.016 18.875 1 93.31 73 ASP B O 1
ATOM 2751 N N . VAL B 1 74 ? 5.016 27.188 19.25 1 93.62 74 VAL B N 1
ATOM 2752 C CA . VAL B 1 74 ? 5.121 26.562 17.938 1 93.62 74 VAL B CA 1
ATOM 2753 C C . VAL B 1 74 ? 4.668 25.109 18.031 1 93.62 74 VAL B C 1
ATOM 2755 O O . VAL B 1 74 ? 3.885 24.656 17.188 1 93.62 74 VAL B O 1
ATOM 2758 N N . LEU B 1 75 ? 5.047 24.5 19.094 1 95.31 75 LEU B N 1
ATOM 2759 C CA . LEU B 1 75 ? 4.793 23.062 19.25 1 95.31 75 LEU B CA 1
ATOM 2760 C C . LEU B 1 75 ? 3.301 22.797 19.406 1 95.31 75 LEU B C 1
ATOM 2762 O O . LEU B 1 75 ? 2.807 21.75 18.969 1 95.31 75 LEU B O 1
ATOM 2766 N N . ARG B 1 76 ? 2.592 23.719 19.984 1 96.5 76 ARG B N 1
ATOM 2767 C CA . ARG B 1 76 ? 1.157 23.531 20.188 1 96.5 76 ARG B CA 1
ATOM 2768 C C . ARG B 1 76 ? 0.415 23.562 18.844 1 96.5 76 ARG B C 1
ATOM 2770 O O . ARG B 1 76 ? -0.749 23.156 18.781 1 96.5 76 ARG B O 1
ATOM 2777 N N . ASP B 1 77 ? 1.121 24.047 17.781 1 96.12 77 ASP B N 1
ATOM 2778 C CA . ASP B 1 77 ? 0.496 24.172 16.469 1 96.12 77 ASP B CA 1
ATOM 2779 C C . ASP B 1 77 ? 0.941 23.062 15.531 1 96.12 77 ASP B C 1
ATOM 2781 O O . ASP B 1 77 ? 0.579 23.047 14.352 1 96.12 77 ASP B O 1
ATOM 2785 N N . ILE B 1 78 ? 1.702 22.109 16.109 1 97.31 78 ILE B N 1
ATOM 2786 C CA . ILE B 1 78 ? 2.236 21.031 15.281 1 97.31 78 ILE B CA 1
ATOM 2787 C C . ILE B 1 78 ? 1.838 19.688 15.875 1 97.31 78 ILE B C 1
ATOM 2789 O O . ILE B 1 78 ? 1.896 19.5 17.094 1 97.31 78 ILE B O 1
ATOM 2793 N N . PHE B 1 79 ? 1.387 18.781 15.078 1 97.81 79 PHE B N 1
ATOM 2794 C CA . PHE B 1 79 ? 1.242 17.375 15.453 1 97.81 79 PHE B CA 1
ATOM 2795 C C . PHE B 1 79 ? 1.773 16.469 14.359 1 97.81 79 PHE B C 1
ATOM 2797 O O . PHE B 1 79 ? 1.562 16.719 13.172 1 97.81 79 PHE B O 1
ATOM 2804 N N . ILE B 1 80 ? 2.523 15.43 14.758 1 97.56 80 ILE B N 1
ATOM 2805 C CA . ILE B 1 80 ? 3.059 14.492 13.781 1 97.56 80 ILE B CA 1
ATOM 2806 C C . ILE B 1 80 ? 2.627 13.07 14.148 1 97.56 80 ILE B C 1
ATOM 2808 O O . ILE B 1 80 ? 2.738 12.656 15.305 1 97.56 80 ILE B O 1
ATOM 2812 N N . VAL B 1 81 ? 2.041 12.438 13.156 1 97.44 81 VAL B N 1
ATOM 2813 C CA . VAL B 1 81 ? 1.779 11.008 13.234 1 97.44 81 VAL B CA 1
ATOM 2814 C C . VAL B 1 81 ? 2.936 10.234 12.602 1 97.44 81 VAL B C 1
ATOM 2816 O O . VAL B 1 81 ? 3.049 10.164 11.375 1 97.44 81 VAL B O 1
ATOM 2819 N N . THR B 1 82 ? 3.74 9.617 13.445 1 96.69 82 THR B N 1
ATOM 2820 C CA . THR B 1 82 ? 4.898 8.875 12.953 1 96.69 82 THR B CA 1
ATOM 2821 C C . THR B 1 82 ? 4.496 7.488 12.477 1 96.69 82 THR B C 1
ATOM 2823 O O . THR B 1 82 ? 3.414 6.996 12.812 1 96.69 82 THR B O 1
ATOM 2826 N N . GLU B 1 83 ? 5.305 6.949 11.641 1 93.5 83 GLU B N 1
ATOM 2827 C CA . GLU B 1 83 ? 5.039 5.59 11.18 1 93.5 83 GLU B CA 1
ATOM 2828 C C . GLU B 1 83 ? 5.004 4.609 12.352 1 93.5 83 GLU B C 1
ATOM 2830 O O . GLU B 1 83 ? 4.066 3.816 12.477 1 93.5 83 GLU B O 1
ATOM 2835 N N . GLU B 1 84 ? 6.066 4.691 13.086 1 91.56 84 GLU B N 1
ATOM 2836 C CA . GLU B 1 84 ? 6.082 3.951 14.344 1 91.56 84 GLU B CA 1
ATOM 2837 C C . GLU B 1 84 ? 5.641 4.832 15.508 1 91.56 84 GLU B C 1
ATOM 2839 O O . GLU B 1 84 ? 6.086 5.973 15.641 1 91.56 84 GLU B O 1
ATOM 2844 N N . PHE B 1 85 ? 4.66 4.293 16.219 1 88.69 85 PHE B N 1
ATOM 2845 C CA . PHE B 1 85 ? 4.141 5.086 17.328 1 88.69 85 PHE B CA 1
ATOM 2846 C C . PHE B 1 85 ? 3.855 4.203 18.531 1 88.69 85 PHE B C 1
ATOM 2848 O O . PHE B 1 85 ? 3.812 2.979 18.422 1 88.69 85 PHE B O 1
ATOM 2855 N N . PHE B 1 86 ? 3.842 4.895 19.625 1 87.62 86 PHE B N 1
ATOM 2856 C CA . PHE B 1 86 ? 3.531 4.223 20.875 1 87.62 86 PHE B CA 1
ATOM 2857 C C . PHE B 1 86 ? 2.342 4.883 21.562 1 87.62 86 PHE B C 1
ATOM 2859 O O . PHE B 1 86 ? 2.24 6.109 21.594 1 87.62 86 PHE B O 1
ATOM 2866 N N . LEU B 1 87 ? 1.381 4.066 21.938 1 90.81 87 LEU B N 1
ATOM 2867 C CA . LEU B 1 87 ? 0.274 4.516 22.766 1 90.81 87 LEU B CA 1
ATOM 2868 C C . LEU B 1 87 ? 0.312 3.838 24.141 1 90.81 87 LEU B C 1
ATOM 2870 O O . LEU B 1 87 ? 0.532 2.629 24.219 1 90.81 87 LEU B O 1
ATOM 2874 N N . PRO B 1 88 ? 0.139 4.617 25.141 1 91.06 88 PRO B N 1
ATOM 2875 C CA . PRO B 1 88 ? 0.167 4.051 26.484 1 91.06 88 PRO B CA 1
ATOM 2876 C C . PRO B 1 88 ? -1.014 3.119 26.766 1 91.06 88 PRO B C 1
ATOM 2878 O O . PRO B 1 88 ? -2.002 3.139 26.031 1 91.06 88 PRO B O 1
ATOM 2881 N N . ASN B 1 89 ? -0.861 2.336 27.844 1 90.69 89 ASN B N 1
ATOM 2882 C CA . ASN B 1 89 ? -1.907 1.397 28.234 1 90.69 89 ASN B CA 1
ATOM 2883 C C . ASN B 1 89 ? -2.982 2.078 29.078 1 90.69 89 ASN B C 1
ATOM 2885 O O . ASN B 1 89 ? -3.137 1.771 30.266 1 90.69 89 ASN B O 1
ATOM 2889 N N . VAL B 1 90 ? -3.705 2.93 28.547 1 93.44 90 VAL B N 1
ATOM 2890 C CA . VAL B 1 90 ? -4.789 3.666 29.188 1 93.44 90 VAL B CA 1
ATOM 2891 C C . VAL B 1 90 ? -5.984 3.764 28.234 1 93.44 90 VAL B C 1
ATOM 2893 O O . VAL B 1 90 ? -5.883 3.404 27.062 1 93.44 90 VAL B O 1
ATOM 2896 N N . SER B 1 91 ? -7.059 4.172 28.734 1 93.88 91 SER B N 1
ATOM 2897 C CA . SER B 1 91 ? -8.219 4.422 27.891 1 93.88 91 SER B CA 1
ATOM 2898 C C . SER B 1 91 ? -8.008 5.66 27.016 1 93.88 91 SER B C 1
ATOM 2900 O O . SER B 1 91 ? -7.168 6.504 27.328 1 93.88 91 SER B O 1
ATOM 2902 N N . LEU B 1 92 ? -8.742 5.758 25.938 1 94.69 92 LEU B N 1
ATOM 2903 C CA . LEU B 1 92 ? -8.656 6.926 25.062 1 94.69 92 LEU B CA 1
ATOM 2904 C C . LEU B 1 92 ? -9.016 8.195 25.828 1 94.69 92 LEU B C 1
ATOM 2906 O O . LEU B 1 92 ? -8.398 9.242 25.625 1 94.69 92 LEU B O 1
ATOM 2910 N N . ASP B 1 93 ? -10.008 8.078 26.703 1 93.88 93 ASP B N 1
ATOM 2911 C CA . ASP B 1 93 ? -10.438 9.234 27.484 1 93.88 93 ASP B CA 1
ATOM 2912 C C . ASP B 1 93 ? -9.297 9.773 28.344 1 93.88 93 ASP B C 1
ATOM 2914 O O . ASP B 1 93 ? -9.102 10.984 28.438 1 93.88 93 ASP B O 1
ATOM 2918 N N . VAL B 1 94 ? -8.602 8.883 28.953 1 95.5 94 VAL B N 1
ATOM 2919 C CA . VAL B 1 94 ? -7.473 9.273 29.781 1 95.5 94 VAL B CA 1
ATOM 2920 C C . VAL B 1 94 ? -6.371 9.883 28.906 1 95.5 94 VAL B C 1
ATOM 2922 O O . VAL B 1 94 ? -5.789 10.906 29.266 1 95.5 94 VAL B O 1
ATOM 2925 N N . TYR B 1 95 ? -6.113 9.25 27.781 1 95.88 95 TYR B N 1
ATOM 2926 C CA . TYR B 1 95 ? -5.125 9.766 26.844 1 95.88 95 TYR B CA 1
ATOM 2927 C C . TYR B 1 95 ? -5.461 11.188 26.422 1 95.88 95 TYR B C 1
ATOM 2929 O O . TYR B 1 95 ? -4.59 12.062 26.391 1 95.88 95 TYR B O 1
ATOM 2937 N N . VAL B 1 96 ? -6.691 11.406 26.125 1 95.94 96 VAL B N 1
ATOM 2938 C CA . VAL B 1 96 ? -7.156 12.719 25.688 1 95.94 96 VAL B CA 1
ATOM 2939 C C . VAL B 1 96 ? -6.992 13.719 26.828 1 95.94 96 VAL B C 1
ATOM 2941 O O . VAL B 1 96 ? -6.461 14.812 26.625 1 95.94 96 VAL B O 1
ATOM 2944 N N . LYS B 1 97 ? -7.406 13.352 27.984 1 95.88 97 LYS B N 1
ATOM 2945 C CA . LYS B 1 97 ? -7.312 14.234 29.141 1 95.88 97 LYS B CA 1
ATOM 2946 C C . LYS B 1 97 ? -5.871 14.656 29.391 1 95.88 97 LYS B C 1
ATOM 2948 O O . LYS B 1 97 ? -5.605 15.812 29.734 1 95.88 97 LYS B O 1
ATOM 2953 N N . MET B 1 98 ? -4.988 13.727 29.203 1 96.06 98 MET B N 1
ATOM 2954 C CA . MET B 1 98 ? -3.576 13.961 29.484 1 96.06 98 MET B CA 1
ATOM 2955 C C . MET B 1 98 ? -2.941 14.844 28.406 1 96.06 98 MET B C 1
ATOM 2957 O O . MET B 1 98 ? -2.006 15.594 28.703 1 96.06 98 MET B O 1
ATOM 2961 N N . ASN B 1 99 ? -3.447 14.789 27.203 1 96.31 99 ASN B N 1
ATOM 2962 C CA . ASN B 1 99 ? -2.723 15.406 26.094 1 96.31 99 ASN B CA 1
ATOM 2963 C C . ASN B 1 99 ? -3.467 16.625 25.547 1 96.31 99 ASN B C 1
ATOM 2965 O O . ASN B 1 99 ? -2.852 17.516 24.969 1 96.31 99 ASN B O 1
ATOM 2969 N N . ARG B 1 100 ? -4.754 16.734 25.766 1 96.44 100 ARG B N 1
ATOM 2970 C CA . ARG B 1 100 ? -5.582 17.812 25.203 1 96.44 100 ARG B CA 1
ATOM 2971 C C . ARG B 1 100 ? -5.086 19.172 25.656 1 96.44 100 ARG B C 1
ATOM 2973 O O . ARG B 1 100 ? -5.086 20.125 24.875 1 96.44 100 ARG B O 1
ATOM 2980 N N . PRO B 1 101 ? -4.586 19.312 26.859 1 96.94 101 PRO B N 1
ATOM 2981 C CA . PRO B 1 101 ? -4.184 20.641 27.328 1 96.94 101 PRO B CA 1
ATOM 2982 C C . PRO B 1 101 ? -3.041 21.234 26.516 1 96.94 101 PRO B C 1
ATOM 2984 O O . PRO B 1 101 ? -2.832 22.453 26.531 1 96.94 101 PRO B O 1
ATOM 2987 N N . PHE B 1 102 ? -2.352 20.422 25.828 1 97.19 102 PHE B N 1
ATOM 2988 C CA . PHE B 1 102 ? -1.218 20.922 25.047 1 97.19 102 PHE B CA 1
ATOM 2989 C C . PHE B 1 102 ? -1.681 21.484 23.719 1 97.19 102 PHE B C 1
ATOM 2991 O O . PHE B 1 102 ? -0.897 22.109 23 1 97.19 102 PHE B O 1
ATOM 2998 N N . TYR B 1 103 ? -2.971 21.344 23.391 1 98.06 103 TYR B N 1
ATOM 2999 C CA . TYR B 1 103 ? -3.512 21.766 22.109 1 98.06 103 TYR B CA 1
ATOM 3000 C C . TYR B 1 103 ? -4.754 22.625 22.297 1 98.06 103 TYR B C 1
ATOM 3002 O O . TYR B 1 103 ? -5.871 22.109 22.359 1 98.06 103 TYR B O 1
ATOM 3010 N N . PRO B 1 104 ? -4.562 23.891 22.219 1 97.19 104 PRO B N 1
ATOM 3011 C CA . PRO B 1 104 ? -5.641 24.828 22.531 1 97.19 104 PRO B CA 1
ATOM 3012 C C . PRO B 1 104 ? -6.828 24.719 21.578 1 97.19 104 PRO B C 1
ATOM 3014 O O . PRO B 1 104 ? -7.957 25.047 21.953 1 97.19 104 PRO B O 1
ATOM 3017 N N . ASN B 1 105 ? -6.629 24.234 20.422 1 96.5 105 ASN B N 1
ATOM 3018 C CA . ASN B 1 105 ? -7.695 24.172 19.438 1 96.5 105 ASN B CA 1
ATOM 3019 C C . ASN B 1 105 ? -8.328 22.781 19.375 1 96.5 105 ASN B C 1
ATOM 3021 O O . ASN B 1 105 ? -9.07 22.469 18.453 1 96.5 105 ASN B O 1
ATOM 3025 N N . PHE B 1 106 ? -7.977 22.016 20.422 1 97.75 106 PHE B N 1
ATOM 3026 C CA . PHE B 1 106 ? -8.523 20.656 20.469 1 97.75 106 P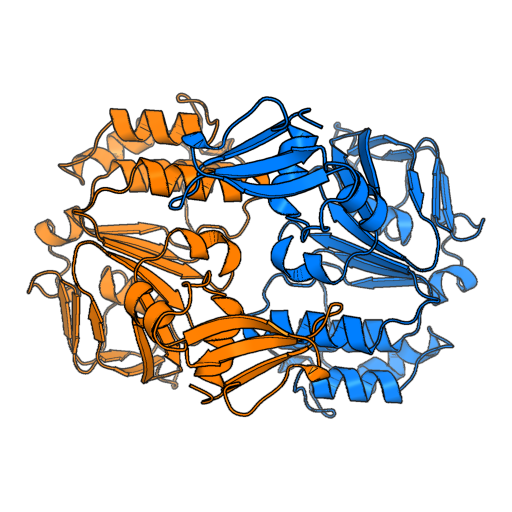HE B CA 1
ATOM 3027 C C . PHE B 1 106 ? -10.047 20.688 20.406 1 97.75 106 PHE B C 1
ATOM 3029 O O . PHE B 1 106 ? -10.68 21.516 21.078 1 97.75 106 PHE B O 1
ATOM 3036 N N . SER B 1 107 ? -10.68 19.797 19.641 1 97.44 107 SER B N 1
ATOM 3037 C CA . SER B 1 107 ? -12.125 19.703 19.516 1 97.44 107 SER B CA 1
ATOM 3038 C C . SER B 1 107 ? -12.617 18.281 19.797 1 97.44 107 SER B C 1
ATOM 3040 O O . SER B 1 107 ? -12.352 17.359 19.016 1 97.44 107 SER B O 1
ATOM 3042 N N . GLN B 1 108 ? -13.383 18.188 20.844 1 96.56 108 GLN B N 1
ATOM 3043 C CA . GLN B 1 108 ? -13.984 16.891 21.172 1 96.56 108 GLN B CA 1
ATOM 3044 C C . GLN B 1 108 ? -14.961 16.453 20.094 1 96.56 108 GLN B C 1
ATOM 3046 O O . GLN B 1 108 ? -15.07 15.258 19.797 1 96.56 108 GLN B O 1
ATOM 3051 N N . GLU B 1 109 ? -15.594 17.359 19.516 1 96.56 109 GLU B N 1
ATOM 3052 C CA . GLU B 1 109 ? -16.531 17.062 18.438 1 96.56 109 GLU B CA 1
ATOM 3053 C C . GLU B 1 109 ? -15.828 16.406 17.25 1 96.56 109 GLU B C 1
ATOM 3055 O O . GLU B 1 109 ? -16.312 15.422 16.703 1 96.56 109 GLU B O 1
ATOM 3060 N N . VAL B 1 110 ? -14.703 16.938 16.906 1 96.69 110 VAL B N 1
ATOM 3061 C CA . VAL B 1 110 ? -13.93 16.391 15.789 1 96.69 110 VAL B CA 1
ATOM 3062 C C . VAL B 1 110 ? -13.445 14.977 16.141 1 96.69 110 VAL B C 1
ATOM 3064 O O . VAL B 1 110 ? -13.516 14.062 15.32 1 96.69 110 VAL B O 1
ATOM 3067 N N . LEU B 1 111 ? -12.977 14.82 17.375 1 97.06 111 LEU B N 1
ATOM 3068 C CA . LEU B 1 111 ? -12.547 13.5 17.812 1 97.06 111 LEU B CA 1
ATOM 3069 C C . LEU B 1 111 ? -13.664 12.477 17.641 1 97.06 111 LEU B C 1
ATOM 3071 O O . LEU B 1 111 ? -13.453 11.414 17.062 1 97.06 111 LEU B O 1
ATOM 3075 N N . ASP B 1 112 ? -14.82 12.828 18.109 1 96.44 112 ASP B N 1
ATOM 3076 C CA . ASP B 1 112 ? -15.961 11.922 18.078 1 96.44 112 ASP B CA 1
ATOM 3077 C C . ASP B 1 112 ? -16.359 11.586 16.641 1 96.44 112 ASP B C 1
ATOM 3079 O O . ASP B 1 112 ? -16.641 10.438 16.312 1 96.44 112 ASP B O 1
ATOM 3083 N N . ARG B 1 113 ? -16.344 12.523 15.836 1 95.88 113 ARG B N 1
ATOM 3084 C CA . ARG B 1 113 ? -16.688 12.32 14.438 1 95.88 113 ARG B CA 1
ATOM 3085 C C . ARG B 1 113 ? -15.68 11.391 13.766 1 95.88 113 ARG B C 1
ATOM 3087 O O . ARG B 1 113 ? -16.062 10.492 13.016 1 95.88 113 ARG B O 1
ATOM 3094 N N . CYS B 1 114 ? -14.398 11.664 13.984 1 96.62 114 CYS B N 1
ATOM 3095 C CA . CYS B 1 114 ? -13.352 10.828 13.406 1 96.62 114 CYS B CA 1
ATOM 3096 C C . CYS B 1 114 ? -13.484 9.383 13.867 1 96.62 114 CYS B C 1
ATOM 3098 O O . CYS B 1 114 ? -13.398 8.461 13.055 1 96.62 114 CYS B O 1
ATOM 3100 N N . LEU B 1 115 ? -13.703 9.195 15.164 1 96.5 115 LEU B N 1
ATOM 3101 C CA . LEU B 1 115 ? -13.867 7.855 15.711 1 96.5 115 LEU B CA 1
ATOM 3102 C C . LEU B 1 115 ? -15.062 7.152 15.086 1 96.5 115 LEU B C 1
ATOM 3104 O O . LEU B 1 115 ? -14.992 5.965 14.758 1 96.5 115 LEU B O 1
ATOM 3108 N N . GLN B 1 116 ? -16.078 7.867 14.914 1 94.94 116 GLN B N 1
ATOM 3109 C CA . GLN B 1 116 ? -17.281 7.312 14.273 1 94.94 116 GLN B CA 1
ATOM 3110 C C . GLN B 1 116 ? -16.984 6.898 12.836 1 94.94 116 GLN B C 1
ATOM 3112 O O . GLN B 1 116 ? -17.359 5.801 12.414 1 94.94 116 GLN B O 1
ATOM 3117 N N . ASP B 1 117 ? -16.328 7.789 12.086 1 93.31 117 ASP B N 1
ATOM 3118 C CA . ASP B 1 117 ? -16.016 7.5 10.695 1 93.31 117 ASP B CA 1
ATOM 3119 C C . ASP B 1 117 ? -15.078 6.297 10.578 1 93.31 117 ASP B C 1
ATOM 3121 O O . ASP B 1 117 ? -15.172 5.516 9.633 1 93.31 117 ASP B O 1
ATOM 3125 N N . PHE B 1 118 ? -14.203 6.133 11.578 1 95.88 118 PHE B N 1
ATOM 3126 C CA . PHE B 1 118 ? -13.289 5 11.609 1 95.88 118 PHE B CA 1
ATOM 3127 C C . PHE B 1 118 ? -13.961 3.781 12.234 1 95.88 118 PHE B C 1
ATOM 3129 O O . PHE B 1 118 ? -13.328 2.738 12.414 1 95.88 118 PHE B O 1
ATOM 3136 N N . GLU B 1 119 ? -15.211 3.936 12.625 1 93.12 119 GLU B N 1
ATOM 3137 C CA . GLU B 1 119 ? -16 2.875 13.234 1 93.12 119 GLU B CA 1
ATOM 3138 C C . GLU B 1 119 ? -15.359 2.359 14.516 1 93.12 119 GLU B C 1
ATOM 3140 O O . GLU B 1 119 ? -15.258 1.148 14.719 1 93.12 119 GLU B O 1
ATOM 3145 N N . LEU B 1 120 ? -14.797 3.252 15.266 1 93.88 120 LEU B N 1
ATOM 3146 C CA . LEU B 1 120 ? -14.266 2.959 16.594 1 93.88 120 LEU B CA 1
ATOM 3147 C C . LEU B 1 120 ? -15.188 3.496 17.688 1 93.88 120 LEU B C 1
ATOM 3149 O O . LEU B 1 120 ? -15.773 4.57 17.531 1 93.88 120 LEU B O 1
ATOM 3153 N N . PRO B 1 121 ? -15.305 2.703 18.703 1 87.19 121 PRO B N 1
ATOM 3154 C CA . PRO B 1 121 ? -16.109 3.227 19.797 1 87.19 121 PRO B CA 1
ATOM 3155 C C . PRO B 1 121 ? -15.438 4.371 20.547 1 87.19 121 PRO B C 1
ATOM 3157 O O . PRO B 1 121 ? -14.203 4.457 20.547 1 87.19 121 PRO B O 1
ATOM 3160 N N . LEU B 1 122 ? -16.25 5.133 21.125 1 78.38 122 LEU B N 1
ATOM 3161 C CA . LEU B 1 122 ? -15.75 6.293 21.859 1 78.38 122 LEU B CA 1
ATOM 3162 C C . LEU B 1 122 ? -15.016 5.863 23.125 1 78.38 122 LEU B C 1
ATOM 3164 O O . LEU B 1 122 ? -14.07 6.535 23.562 1 78.38 122 LEU B O 1
ATOM 3168 N N . SER B 1 123 ? -15.641 4.75 23.656 1 82.06 123 SER B N 1
ATOM 3169 C CA . SER B 1 123 ? -14.992 4.211 24.844 1 82.06 123 SER B CA 1
ATOM 3170 C C . SER B 1 123 ? -14.125 3.002 24.5 1 82.06 123 SER B C 1
ATOM 3172 O O . SER B 1 123 ? -14.641 1.951 24.125 1 82.06 123 SER B O 1
ATOM 3174 N N . LEU B 1 124 ? -12.828 3.297 24.281 1 86.62 124 LEU B N 1
ATOM 3175 C CA . LEU B 1 124 ? -11.961 2.17 23.953 1 86.62 124 LEU B CA 1
ATOM 3176 C C . LEU B 1 124 ? -10.695 2.193 24.812 1 86.62 124 LEU B C 1
ATOM 3178 O O . LEU B 1 124 ? -10.273 3.258 25.266 1 86.62 124 LEU B O 1
ATOM 3182 N N . ASN B 1 125 ? -10.273 1.087 25.172 1 89.75 125 ASN B N 1
ATOM 3183 C CA . ASN B 1 125 ? -8.977 0.889 25.812 1 89.75 125 ASN B CA 1
ATOM 3184 C C . ASN B 1 125 ? -7.871 0.665 24.781 1 89.75 125 ASN B C 1
ATOM 3186 O O . ASN B 1 125 ? -7.883 -0.334 24.062 1 89.75 125 ASN B O 1
ATOM 3190 N N . LEU B 1 126 ? -6.898 1.561 24.797 1 91.19 126 LEU B N 1
ATOM 3191 C CA . LEU B 1 126 ? -5.875 1.589 23.75 1 91.19 126 LEU B CA 1
ATOM 3192 C C . LEU B 1 126 ? -5.039 0.312 23.781 1 91.19 126 LEU B C 1
ATOM 3194 O O . LEU B 1 126 ? -4.516 -0.11 22.75 1 91.19 126 LEU B O 1
ATOM 3198 N N . ASN B 1 127 ? -4.984 -0.347 24.891 1 87.12 127 ASN B N 1
ATOM 3199 C CA . ASN B 1 127 ? -4.176 -1.553 25.031 1 87.12 127 ASN B CA 1
ATOM 3200 C C . ASN B 1 127 ? -4.84 -2.752 24.359 1 87.12 127 ASN B C 1
ATOM 3202 O O . ASN B 1 127 ? -4.18 -3.758 24.094 1 87.12 127 ASN B O 1
ATOM 3206 N N . GLU B 1 128 ? -6.098 -2.66 24.125 1 88.75 128 GLU B N 1
ATOM 3207 C CA . GLU B 1 128 ? -6.859 -3.791 23.609 1 88.75 128 GLU B CA 1
ATOM 3208 C C . GLU B 1 128 ? -7.047 -3.684 22.094 1 88.75 128 GLU B C 1
ATOM 3210 O O . GLU B 1 128 ? -7.652 -4.559 21.484 1 88.75 128 GLU B O 1
ATOM 3215 N N . LEU B 1 129 ? -6.5 -2.672 21.609 1 88.69 129 LEU B N 1
ATOM 3216 C CA . LEU B 1 129 ? -6.719 -2.412 20.203 1 88.69 129 LEU B CA 1
ATOM 3217 C C . LEU B 1 129 ? -5.672 -3.117 19.344 1 88.69 129 LEU B C 1
ATOM 3219 O O . LEU B 1 129 ? -4.523 -3.279 19.766 1 88.69 129 LEU B O 1
ATOM 3223 N N . SER B 1 130 ? -6.109 -3.572 18.141 1 88.19 130 SER B N 1
ATOM 3224 C CA . SER B 1 130 ? -5.152 -4.008 17.125 1 88.19 130 SER B CA 1
ATOM 3225 C C . SER B 1 130 ? -4.281 -2.848 16.656 1 88.19 130 SER B C 1
ATOM 3227 O O . SER B 1 130 ? -4.562 -1.687 16.969 1 88.19 130 SER B O 1
ATOM 3229 N N . MET B 1 131 ? -3.248 -3.111 16 1 89.19 131 MET B N 1
ATOM 3230 C CA . MET B 1 131 ? -2.352 -2.08 15.492 1 89.19 131 MET B CA 1
ATOM 3231 C C . MET B 1 131 ? -3.096 -1.126 14.562 1 89.19 131 MET B C 1
ATOM 3233 O O . MET B 1 131 ? -2.887 0.087 14.609 1 89.19 131 MET B O 1
ATOM 3237 N N . GLY B 1 132 ? -3.961 -1.69 13.719 1 91.75 132 GLY B N 1
ATOM 3238 C CA . GLY B 1 132 ? -4.754 -0.854 12.828 1 91.75 132 GLY B CA 1
ATOM 3239 C C . GLY B 1 132 ? -5.723 0.05 13.57 1 91.75 132 GLY B C 1
ATOM 3240 O O . GLY B 1 132 ? -5.895 1.214 13.203 1 91.75 132 GLY B O 1
ATOM 3241 N N . GLN B 1 133 ? -6.309 -0.481 14.609 1 92.81 133 GLN B N 1
ATOM 3242 C CA . GLN B 1 133 ? -7.234 0.298 15.414 1 92.81 133 GLN B CA 1
ATOM 3243 C C . GLN B 1 133 ? -6.508 1.392 16.188 1 92.81 133 GLN B C 1
ATOM 3245 O O . GLN B 1 133 ? -7.012 2.51 16.328 1 92.81 133 GLN B O 1
ATOM 3250 N N . LYS B 1 134 ? -5.352 0.999 16.672 1 94 134 LYS B N 1
ATOM 3251 C CA . LYS B 1 134 ? -4.527 1.986 17.375 1 94 134 LYS B CA 1
ATOM 3252 C C . LYS B 1 134 ? -4.172 3.148 16.453 1 94 134 LYS B C 1
ATOM 3254 O O . LYS B 1 134 ? -4.25 4.312 16.844 1 94 134 LYS B O 1
ATOM 3259 N N . LYS B 1 135 ? -3.824 2.879 15.273 1 95.56 135 LYS B N 1
ATOM 3260 C CA . LYS B 1 135 ? -3.473 3.906 14.297 1 95.56 135 LYS B CA 1
ATOM 3261 C C . LYS B 1 135 ? -4.664 4.812 14 1 95.56 135 LYS B C 1
ATOM 3263 O O . LYS B 1 135 ? -4.516 6.035 13.922 1 95.56 135 LYS B O 1
ATOM 3268 N N . LYS B 1 136 ? -5.836 4.18 13.867 1 96.31 136 LYS B N 1
ATOM 3269 C CA . LYS B 1 136 ? -7.059 4.941 13.625 1 96.31 136 LYS B CA 1
ATOM 3270 C C . LYS B 1 136 ? -7.352 5.883 14.789 1 96.31 136 LYS B C 1
ATOM 3272 O O . LYS B 1 136 ? -7.691 7.051 14.578 1 96.31 136 LYS B O 1
ATOM 3277 N N . ALA B 1 137 ? -7.184 5.379 15.984 1 95.88 137 ALA B N 1
ATOM 3278 C CA . ALA B 1 137 ? -7.406 6.199 17.172 1 95.88 137 ALA B CA 1
ATOM 3279 C C . ALA B 1 137 ? -6.398 7.344 17.25 1 95.88 137 ALA B C 1
ATOM 3281 O O . ALA B 1 137 ? -6.77 8.484 17.531 1 95.88 137 ALA B O 1
ATOM 3282 N N . TYR B 1 138 ? -5.207 6.973 16.969 1 96.19 138 TYR B N 1
ATOM 3283 C CA . TYR B 1 138 ? -4.133 7.957 17 1 96.19 138 TYR B CA 1
ATOM 3284 C C . TYR B 1 138 ? -4.363 9.055 15.977 1 96.19 138 TYR B C 1
ATOM 3286 O O . TYR B 1 138 ? -4.203 10.242 16.281 1 96.19 138 TYR B O 1
ATOM 3294 N N . MET B 1 139 ? -4.758 8.703 14.805 1 97.19 139 MET B N 1
ATOM 3295 C CA . MET B 1 139 ? -5.035 9.68 13.75 1 97.19 139 MET B CA 1
ATOM 3296 C C . MET B 1 139 ? -6.25 10.531 14.109 1 97.19 139 MET B C 1
ATOM 3298 O O . MET B 1 139 ? -6.293 11.719 13.781 1 97.19 139 MET B O 1
ATOM 3302 N N . SER B 1 140 ? -7.223 9.891 14.734 1 97.12 140 SER B N 1
ATOM 3303 C CA . SER B 1 140 ? -8.391 10.641 15.188 1 97.12 140 SER B CA 1
ATOM 3304 C C . SER B 1 140 ? -7.988 11.734 16.172 1 97.12 140 SER B C 1
ATOM 3306 O O . SER B 1 140 ? -8.453 12.875 16.062 1 97.12 140 SER B O 1
ATOM 3308 N N . PHE B 1 141 ? -7.133 11.383 17.094 1 96.88 141 PHE B N 1
ATOM 3309 C CA . PHE B 1 141 ? -6.633 12.375 18.047 1 96.88 141 PHE B CA 1
ATOM 3310 C C . PHE B 1 141 ? -5.852 13.469 17.312 1 96.88 141 PHE B C 1
ATOM 3312 O O . PHE B 1 141 ? -6.047 14.656 17.578 1 96.88 141 PHE B O 1
ATOM 3319 N N . ALA B 1 142 ? -5.043 13.039 16.391 1 97.62 142 ALA B N 1
ATOM 3320 C CA . ALA B 1 142 ? -4.242 13.992 15.625 1 97.62 142 ALA B CA 1
ATOM 3321 C C . ALA B 1 142 ? -5.121 15.039 14.961 1 97.62 142 ALA B C 1
ATOM 3323 O O . ALA B 1 142 ? -4.848 16.234 15.062 1 97.62 142 ALA B O 1
ATOM 3324 N N . LEU B 1 143 ? -6.16 14.602 14.367 1 97.38 143 LEU B N 1
ATOM 3325 C CA . LEU B 1 143 ? -7.074 15.508 13.688 1 97.38 143 LEU B CA 1
ATOM 3326 C C . LEU B 1 143 ? -7.809 16.391 14.688 1 97.38 143 LEU B C 1
ATOM 3328 O O . LEU B 1 143 ? -8 17.594 14.445 1 97.38 143 LEU B O 1
ATOM 3332 N N . ALA B 1 144 ? -8.102 15.867 15.789 1 97.31 144 ALA B N 1
ATOM 3333 C CA . ALA B 1 144 ? -8.875 16.578 16.812 1 97.31 144 ALA B CA 1
ATOM 3334 C C . ALA B 1 144 ? -8.047 17.672 17.469 1 97.31 144 ALA B C 1
ATOM 3336 O O . ALA B 1 144 ? -8.594 18.625 18.031 1 97.31 144 ALA B O 1
ATOM 3337 N N . THR B 1 145 ? -6.746 17.578 17.438 1 97.5 145 THR B N 1
ATOM 3338 C CA . THR B 1 145 ? -5.871 18.562 18.062 1 97.5 145 THR B CA 1
ATOM 3339 C C . THR B 1 145 ? -6.098 19.938 17.453 1 97.5 145 THR B C 1
ATOM 3341 O O . THR B 1 145 ? -5.828 20.969 18.094 1 97.5 145 THR B O 1
ATOM 3344 N N . GLY B 1 146 ? -6.512 19.922 16.125 1 96.12 146 GLY B N 1
ATOM 3345 C CA . GLY B 1 146 ? -6.781 21.188 15.469 1 96.12 146 GLY B CA 1
ATOM 3346 C C . GLY B 1 146 ? -5.523 21.984 15.172 1 96.12 146 GLY B C 1
ATOM 3347 O O . GLY B 1 146 ? -5.586 23.203 15 1 96.12 146 GLY B O 1
ATOM 3348 N N . THR B 1 147 ? -4.422 21.328 15.117 1 97.06 147 THR B N 1
ATOM 3349 C CA . THR B 1 147 ? -3.156 22.016 14.867 1 97.06 147 THR B CA 1
ATOM 3350 C C . THR B 1 147 ? -3.111 22.562 13.445 1 97.06 147 THR B C 1
ATOM 3352 O O . THR B 1 147 ? -3.684 21.969 12.523 1 97.06 147 THR B O 1
ATOM 3355 N N . LYS B 1 148 ? -2.41 23.641 13.312 1 96.81 148 LYS B N 1
ATOM 3356 C CA . LYS B 1 148 ? -2.246 24.281 12.008 1 96.81 148 LYS B CA 1
ATOM 3357 C C . LYS B 1 148 ? -1.425 23.406 11.07 1 96.81 148 LYS B C 1
ATOM 3359 O O . LYS B 1 148 ? -1.699 23.344 9.867 1 96.81 148 LYS B O 1
ATOM 3364 N N . TYR B 1 149 ? -0.437 22.75 11.625 1 97.56 149 TYR B N 1
ATOM 3365 C CA . TYR B 1 149 ? 0.463 21.891 10.867 1 97.56 149 TYR B CA 1
ATOM 3366 C C . TYR B 1 149 ? 0.324 20.438 11.297 1 97.56 149 TYR B C 1
ATOM 3368 O O . TYR B 1 149 ? 0.658 20.078 12.43 1 97.56 149 TYR B O 1
ATOM 3376 N N . LEU B 1 150 ? -0.15 19.625 10.422 1 97.81 150 LEU B N 1
ATOM 3377 C CA . LEU B 1 150 ? -0.294 18.188 10.656 1 97.81 150 LEU B CA 1
ATOM 3378 C C . LEU B 1 150 ? 0.576 17.391 9.695 1 97.81 150 LEU B C 1
ATOM 3380 O O . LEU B 1 150 ? 0.503 17.578 8.484 1 97.81 150 LEU B O 1
ATOM 3384 N N . PHE B 1 151 ? 1.47 16.562 10.227 1 98.19 151 PHE B N 1
ATOM 3385 C CA . PHE B 1 151 ? 2.338 15.695 9.438 1 98.19 151 PHE B CA 1
ATOM 3386 C C . PHE B 1 151 ? 2 14.227 9.664 1 98.19 151 PHE B C 1
ATOM 3388 O O . PHE B 1 151 ? 1.76 13.812 10.797 1 98.19 151 PHE B O 1
ATOM 3395 N N . MET B 1 152 ? 1.919 13.508 8.617 1 98.19 152 MET B N 1
ATOM 3396 C CA . MET B 1 152 ? 1.692 12.07 8.727 1 98.19 152 MET B CA 1
ATOM 3397 C C . MET B 1 152 ? 2.736 11.289 7.93 1 98.19 152 MET B C 1
ATOM 3399 O O . MET B 1 152 ? 2.859 11.469 6.719 1 98.19 152 MET B O 1
ATOM 3403 N N . ASP B 1 153 ? 3.451 10.508 8.648 1 98.06 153 ASP B N 1
ATOM 3404 C CA . ASP B 1 153 ? 4.469 9.664 8.031 1 98.06 153 ASP B CA 1
ATOM 3405 C C . ASP B 1 153 ? 3.936 8.258 7.781 1 98.06 153 ASP B C 1
ATOM 3407 O O . ASP B 1 153 ? 3.785 7.465 8.711 1 98.06 153 ASP B O 1
ATOM 3411 N N . GLU B 1 154 ? 3.617 7.922 6.504 1 97.12 154 GLU B N 1
ATOM 3412 C CA . GLU B 1 154 ? 3.088 6.633 6.07 1 97.12 154 GLU B CA 1
ATOM 3413 C C . GLU B 1 154 ? 1.844 6.25 6.867 1 97.12 154 GLU B C 1
ATOM 3415 O O . GLU B 1 154 ? 1.769 5.152 7.422 1 97.12 154 GLU B O 1
ATOM 3420 N N . PRO B 1 155 ? 0.832 7.062 6.801 1 97.38 155 PRO B N 1
ATOM 3421 C CA . PRO B 1 155 ? -0.317 6.875 7.691 1 97.38 155 PRO B CA 1
ATOM 3422 C C . PRO B 1 155 ? -1.163 5.66 7.32 1 97.38 155 PRO B C 1
ATOM 3424 O O . PRO B 1 155 ? -1.885 5.125 8.164 1 97.38 155 PRO B O 1
ATOM 3427 N N . THR B 1 156 ? -1.08 5.211 6.105 1 96.25 156 THR B N 1
ATOM 3428 C CA . THR B 1 156 ? -1.983 4.148 5.68 1 96.25 156 THR B CA 1
ATOM 3429 C C . THR B 1 156 ? -1.311 2.783 5.805 1 96.25 156 THR B C 1
ATOM 3431 O O . THR B 1 156 ? -1.937 1.752 5.555 1 96.25 156 THR B O 1
ATOM 3434 N N . ASN B 1 157 ? -0.034 2.803 6.176 1 93.44 157 ASN B N 1
ATOM 3435 C CA . ASN B 1 157 ? 0.659 1.534 6.367 1 93.44 157 ASN B CA 1
ATOM 3436 C C . ASN B 1 157 ? -0.03 0.675 7.426 1 93.44 157 ASN B C 1
ATOM 3438 O O . ASN B 1 157 ? -0.41 1.175 8.484 1 93.44 157 ASN B O 1
ATOM 3442 N N . GLY B 1 158 ? -0.277 -0.554 7.09 1 90.31 158 GLY B N 1
ATOM 3443 C CA . GLY B 1 158 ? -0.852 -1.482 8.047 1 90.31 158 GLY B CA 1
ATOM 3444 C C . GLY B 1 158 ? -2.369 -1.468 8.062 1 90.31 158 GLY B C 1
ATOM 3445 O O . GLY B 1 158 ? -2.998 -2.295 8.719 1 90.31 158 GLY B O 1
ATOM 3446 N N . LEU B 1 159 ? -2.984 -0.536 7.375 1 95.19 159 LEU B N 1
ATOM 3447 C CA . LEU B 1 159 ? -4.438 -0.476 7.289 1 95.19 159 LEU B CA 1
ATOM 3448 C C . LEU B 1 159 ? -4.961 -1.44 6.23 1 95.19 159 LEU B C 1
ATOM 3450 O O . LEU B 1 159 ? -4.359 -1.586 5.164 1 95.19 159 LEU B O 1
ATOM 3454 N N . ASP B 1 160 ? -6.086 -2.082 6.555 1 95.38 160 ASP B N 1
ATOM 3455 C CA . ASP B 1 160 ? -6.727 -2.947 5.566 1 95.38 160 ASP B CA 1
ATOM 3456 C C . ASP B 1 160 ? -7.469 -2.123 4.516 1 95.38 160 ASP B C 1
ATOM 3458 O O . ASP B 1 160 ? -7.422 -0.892 4.535 1 95.38 160 ASP B O 1
ATOM 3462 N N . ILE B 1 161 ? -8.086 -2.777 3.588 1 96.25 161 ILE B N 1
ATOM 3463 C CA . ILE B 1 161 ? -8.68 -2.15 2.412 1 96.25 161 ILE B CA 1
ATOM 3464 C C . ILE B 1 161 ? -9.781 -1.188 2.842 1 96.25 161 ILE B C 1
ATOM 3466 O O . ILE B 1 161 ? -9.766 -0.01 2.479 1 96.25 161 ILE B O 1
ATOM 3470 N N . PRO B 1 162 ? -10.75 -1.597 3.746 1 95.69 162 PRO B N 1
ATOM 3471 C CA . PRO B 1 162 ? -11.789 -0.649 4.164 1 95.69 162 PRO B CA 1
ATOM 3472 C C . PRO B 1 162 ? -11.227 0.534 4.949 1 95.69 162 PRO B C 1
ATOM 3474 O O . PRO B 1 162 ? -11.688 1.665 4.789 1 95.69 162 PRO B O 1
ATOM 3477 N N . SER B 1 163 ? -10.242 0.249 5.734 1 96.44 163 SER B N 1
ATOM 3478 C CA . SER B 1 163 ? -9.656 1.28 6.582 1 96.44 163 SER B CA 1
ATOM 3479 C C . SER B 1 163 ? -9 2.375 5.75 1 96.44 163 SER B C 1
ATOM 3481 O O . SER B 1 163 ? -8.992 3.543 6.145 1 96.44 163 SER B O 1
ATOM 3483 N N . LYS B 1 164 ? -8.438 2.016 4.613 1 96.25 164 LYS B N 1
ATOM 3484 C CA . LYS B 1 164 ? -7.824 3.002 3.73 1 96.25 164 LYS B CA 1
ATOM 3485 C C . LYS B 1 164 ? -8.867 3.957 3.162 1 96.25 164 LYS B C 1
ATOM 3487 O O . LYS B 1 164 ? -8.641 5.168 3.094 1 96.25 164 LYS B O 1
ATOM 3492 N N . SER B 1 165 ? -9.984 3.385 2.84 1 94.38 165 SER B N 1
ATOM 3493 C CA . SER B 1 165 ? -11.094 4.215 2.395 1 94.38 165 SER B CA 1
ATOM 3494 C C . SER B 1 165 ? -11.602 5.113 3.52 1 94.38 165 SER B C 1
ATOM 3496 O O . SER B 1 165 ? -11.898 6.289 3.297 1 94.38 165 SER B O 1
ATOM 3498 N N . GLN B 1 166 ? -11.703 4.543 4.66 1 95 166 GLN B N 1
ATOM 3499 C CA . GLN B 1 166 ? -12.117 5.32 5.824 1 95 166 GLN B CA 1
ATOM 3500 C C . GLN B 1 166 ? -11.148 6.469 6.098 1 95 166 GLN B C 1
ATOM 3502 O O . GLN B 1 166 ? -11.578 7.578 6.418 1 95 166 GLN B O 1
ATOM 3507 N N . PHE B 1 167 ? -9.875 6.211 5.938 1 96.31 167 PHE B N 1
ATOM 3508 C CA . PHE B 1 167 ? -8.859 7.238 6.133 1 96.31 167 PHE B CA 1
ATOM 3509 C C . PHE B 1 167 ? -9.109 8.43 5.215 1 96.31 167 PHE B C 1
ATOM 3511 O O . PHE B 1 167 ? -9.102 9.578 5.664 1 96.31 167 PHE B O 1
ATOM 3518 N N . ARG B 1 168 ? -9.328 8.164 3.932 1 94 168 ARG B N 1
ATOM 3519 C CA . ARG B 1 168 ? -9.586 9.227 2.971 1 94 168 ARG B CA 1
ATOM 3520 C C . ARG B 1 168 ? -10.82 10.039 3.365 1 94 168 ARG B C 1
ATOM 3522 O O . ARG B 1 168 ? -10.805 11.266 3.314 1 94 168 ARG B O 1
ATOM 3529 N N . LYS B 1 169 ? -11.805 9.3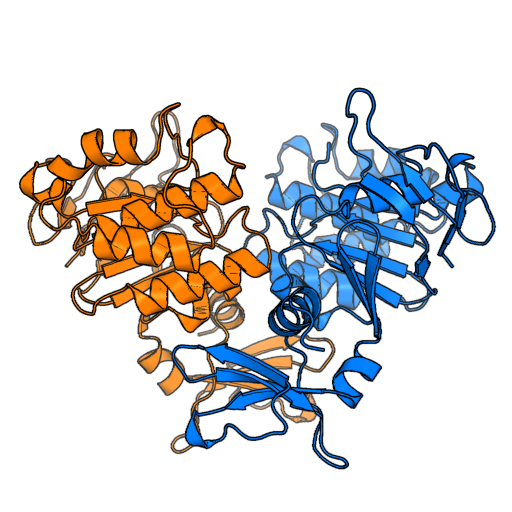05 3.779 1 91.56 169 LYS B N 1
ATOM 3530 C CA . LYS B 1 169 ? -13.047 9.945 4.195 1 91.56 169 LYS B CA 1
ATOM 3531 C C . LYS B 1 169 ? -12.82 10.859 5.398 1 91.56 169 LYS B C 1
ATOM 3533 O O . LYS B 1 169 ? -13.273 12 5.41 1 91.56 169 LYS B O 1
ATOM 3538 N N . VAL B 1 170 ? -12.117 10.359 6.34 1 94.25 170 VAL B N 1
ATOM 3539 C CA . VAL B 1 170 ? -11.867 11.086 7.582 1 94.25 170 VAL B CA 1
ATOM 3540 C C . VAL B 1 170 ? -11.07 12.352 7.293 1 94.25 170 VAL B C 1
ATOM 3542 O O . VAL B 1 170 ? -11.398 13.43 7.789 1 94.25 170 VAL B O 1
ATOM 3545 N N . ILE B 1 171 ? -10.039 12.242 6.48 1 94.06 171 ILE B N 1
ATOM 3546 C CA . ILE B 1 171 ? -9.219 13.406 6.148 1 94.06 171 ILE B CA 1
ATOM 3547 C C . ILE B 1 171 ? -10.055 14.414 5.371 1 94.06 171 ILE B C 1
ATOM 3549 O O . ILE B 1 171 ? -10.055 15.609 5.695 1 94.06 171 ILE B O 1
ATOM 3553 N N . ALA B 1 172 ? -10.781 13.969 4.418 1 89 172 ALA B N 1
ATOM 3554 C CA . ALA B 1 172 ? -11.578 14.844 3.572 1 89 172 ALA B CA 1
ATOM 3555 C C . ALA B 1 172 ? -12.617 15.602 4.395 1 89 172 ALA B C 1
ATOM 3557 O O . ALA B 1 172 ? -12.867 16.781 4.152 1 89 172 ALA B O 1
ATOM 3558 N N . ASN B 1 173 ? -13.164 14.938 5.391 1 88.38 173 ASN B N 1
ATOM 3559 C CA . ASN B 1 173 ? -14.273 15.508 6.148 1 88.38 173 ASN B CA 1
ATOM 3560 C C . ASN B 1 173 ? -13.781 16.406 7.273 1 88.38 173 ASN B C 1
ATOM 3562 O O . ASN B 1 173 ? -14.547 17.203 7.816 1 88.38 173 ASN B O 1
ATOM 3566 N N . ASN B 1 174 ? -12.531 16.266 7.625 1 87.56 174 ASN B N 1
ATOM 3567 C CA . ASN B 1 174 ? -12.133 16.938 8.859 1 87.56 174 ASN B CA 1
ATOM 3568 C C . ASN B 1 174 ? -10.945 17.859 8.633 1 87.56 174 ASN B C 1
ATOM 3570 O O . ASN B 1 174 ? -10.461 18.5 9.57 1 87.56 174 ASN B O 1
ATOM 3574 N N . MET B 1 175 ? -10.516 17.969 7.418 1 85.12 175 MET B N 1
ATOM 3575 C CA . MET B 1 175 ? -9.461 18.938 7.098 1 85.12 175 MET B CA 1
ATOM 3576 C C . MET B 1 175 ? -10.055 20.281 6.727 1 85.12 175 MET B C 1
ATOM 3578 O O . MET B 1 175 ? -11.016 20.359 5.965 1 85.12 175 MET B O 1
ATOM 3582 N N . THR B 1 176 ? -9.586 21.266 7.406 1 82.5 176 THR B N 1
ATOM 3583 C CA . THR B 1 176 ? -10.039 22.625 7.109 1 82.5 176 THR B CA 1
ATOM 3584 C C . THR B 1 176 ? -9.047 23.344 6.191 1 82.5 176 THR B C 1
ATOM 3586 O O . THR B 1 176 ? -7.891 22.922 6.078 1 82.5 176 THR B O 1
ATOM 3589 N N . ASP B 1 177 ? -9.477 24.391 5.609 1 83.5 177 ASP B N 1
ATOM 3590 C CA . ASP B 1 177 ? -8.656 25.141 4.652 1 83.5 177 ASP B CA 1
ATOM 3591 C C . ASP B 1 177 ? -7.539 25.906 5.359 1 83.5 177 ASP B C 1
ATOM 3593 O O . ASP B 1 177 ? -6.598 26.375 4.715 1 83.5 177 ASP B O 1
ATOM 3597 N N . GLU B 1 178 ? -7.641 25.938 6.578 1 89 178 GLU B N 1
ATOM 3598 C CA . GLU B 1 178 ? -6.652 26.719 7.312 1 89 178 GLU B CA 1
ATOM 3599 C C . GLU B 1 178 ? -5.496 25.844 7.789 1 89 178 GLU B C 1
ATOM 3601 O O . GLU B 1 178 ? -4.527 26.359 8.359 1 89 178 GLU B O 1
ATOM 3606 N N . ARG B 1 179 ? -5.523 24.562 7.469 1 94.12 179 ARG B N 1
ATOM 3607 C CA . ARG B 1 179 ? -4.5 23.656 7.965 1 94.12 179 ARG B CA 1
ATOM 3608 C C . ARG B 1 179 ? -3.602 23.172 6.828 1 94.12 179 ARG B C 1
ATOM 3610 O O . ARG B 1 179 ? -4.012 23.156 5.668 1 94.12 179 ARG B O 1
ATOM 3617 N N . MET B 1 180 ? -2.422 22.922 7.207 1 96.75 180 MET B N 1
ATOM 3618 C CA . MET B 1 180 ? -1.479 22.266 6.309 1 96.75 180 MET B CA 1
ATOM 3619 C C . MET B 1 180 ? -1.28 20.812 6.707 1 96.75 180 MET B C 1
ATOM 3621 O O . MET B 1 180 ? -1.028 20.516 7.875 1 96.75 180 MET B O 1
ATOM 3625 N N . LEU B 1 181 ? -1.526 19.969 5.781 1 97.62 181 LEU B N 1
ATOM 3626 C CA . LEU B 1 181 ? -1.271 18.547 5.977 1 97.62 181 LEU B CA 1
ATOM 3627 C C . LEU B 1 181 ? -0.169 18.047 5.043 1 97.62 181 LEU B C 1
ATOM 3629 O O . LEU B 1 181 ? -0.189 18.344 3.844 1 97.62 181 LEU B O 1
ATOM 3633 N N . ILE B 1 182 ? 0.862 17.453 5.586 1 98.31 182 ILE B N 1
ATOM 3634 C CA . ILE B 1 182 ? 1.897 16.812 4.785 1 98.31 182 ILE B CA 1
ATOM 3635 C C . ILE B 1 182 ? 1.848 15.297 4.996 1 98.31 182 ILE B C 1
ATOM 3637 O O . ILE B 1 182 ? 1.939 14.82 6.129 1 98.31 182 ILE B O 1
ATOM 3641 N N . ILE B 1 183 ? 1.683 14.57 3.92 1 98.31 183 ILE B N 1
ATOM 3642 C CA . ILE B 1 183 ? 1.663 13.117 3.984 1 98.31 183 ILE B CA 1
ATOM 3643 C C . ILE B 1 183 ? 2.861 12.547 3.227 1 98.31 183 ILE B C 1
ATOM 3645 O O . ILE B 1 183 ? 3.01 12.781 2.025 1 98.31 183 ILE B O 1
ATOM 3649 N N . SER B 1 184 ? 3.709 11.898 3.91 1 98.06 184 SER B N 1
ATOM 3650 C CA . SER B 1 184 ? 4.758 11.125 3.258 1 98.06 184 SER B CA 1
ATOM 3651 C C . SER B 1 184 ? 4.324 9.68 3.039 1 98.06 184 SER B C 1
ATOM 3653 O O . SER B 1 184 ? 3.717 9.07 3.92 1 98.06 184 SER B O 1
ATOM 3655 N N . THR B 1 185 ? 4.539 9.172 1.856 1 96.44 185 THR B N 1
ATOM 3656 C CA . THR B 1 185 ? 4.113 7.793 1.641 1 96.44 185 THR B CA 1
ATOM 3657 C C . THR B 1 185 ? 4.734 7.223 0.368 1 96.44 185 THR B C 1
ATOM 3659 O O . THR B 1 185 ? 5.121 7.977 -0.529 1 96.44 185 THR B O 1
ATOM 3662 N N . HIS B 1 186 ? 4.871 5.945 0.324 1 95.31 186 HIS B N 1
ATOM 3663 C CA . HIS B 1 186 ? 5.148 5.227 -0.915 1 95.31 186 HIS B CA 1
ATOM 3664 C C . HIS B 1 186 ? 3.885 4.566 -1.461 1 95.31 186 HIS B C 1
ATOM 3666 O O . HIS B 1 186 ? 3.912 3.955 -2.531 1 95.31 186 HIS B O 1
ATOM 3672 N N . GLN B 1 187 ? 2.781 4.715 -0.772 1 95.19 187 GLN B N 1
ATOM 3673 C CA . GLN B 1 187 ? 1.474 4.234 -1.205 1 95.19 187 GLN B CA 1
ATOM 3674 C C . GLN B 1 187 ? 0.643 5.367 -1.806 1 95.19 187 GLN B C 1
ATOM 3676 O O . GLN B 1 187 ? -0.384 5.754 -1.244 1 95.19 187 GLN B O 1
ATOM 3681 N N . VAL B 1 188 ? 0.976 5.684 -2.979 1 96.75 188 VAL B N 1
ATOM 3682 C CA . VAL B 1 188 ? 0.483 6.941 -3.531 1 96.75 188 VAL B CA 1
ATOM 3683 C C . VAL B 1 188 ? -1.001 6.812 -3.867 1 96.75 188 VAL B C 1
ATOM 3685 O O . VAL B 1 188 ? -1.763 7.77 -3.729 1 96.75 188 VAL B O 1
ATOM 3688 N N . HIS B 1 189 ? -1.467 5.629 -4.176 1 93.81 189 HIS B N 1
ATOM 3689 C CA . HIS B 1 189 ? -2.854 5.434 -4.586 1 93.81 189 HIS B CA 1
ATOM 3690 C C . HIS B 1 189 ? -3.805 5.621 -3.408 1 93.81 189 HIS B C 1
ATOM 3692 O O . HIS B 1 189 ? -4.984 5.934 -3.6 1 93.81 189 HIS B O 1
ATOM 3698 N N . ASP B 1 190 ? -3.283 5.504 -2.273 1 94.56 190 ASP B N 1
ATOM 3699 C CA . ASP B 1 190 ? -4.102 5.625 -1.071 1 94.56 190 ASP B CA 1
ATOM 3700 C C . ASP B 1 190 ? -4.48 7.078 -0.809 1 94.56 190 ASP B C 1
ATOM 3702 O O . ASP B 1 190 ? -5.453 7.355 -0.102 1 94.56 190 ASP B O 1
ATOM 3706 N N . ILE B 1 191 ? -3.652 8.062 -1.4 1 95.06 191 ILE B N 1
ATOM 3707 C CA . ILE B 1 191 ? -3.85 9.422 -0.907 1 95.06 191 ILE B CA 1
ATOM 3708 C C . ILE B 1 191 ? -3.982 10.383 -2.086 1 95.06 191 ILE B C 1
ATOM 3710 O O . ILE B 1 191 ? -4.195 11.586 -1.894 1 95.06 191 ILE B O 1
ATOM 3714 N N . GLU B 1 192 ? -3.873 9.875 -3.268 1 94.25 192 GLU B N 1
ATOM 3715 C CA . GLU B 1 192 ? -3.803 10.703 -4.469 1 94.25 192 GLU B CA 1
ATOM 3716 C C . GLU B 1 192 ? -4.965 11.688 -4.531 1 94.25 192 GLU B C 1
ATOM 3718 O O . GLU B 1 192 ? -4.777 12.859 -4.859 1 94.25 192 GLU B O 1
ATOM 3723 N N . SER B 1 193 ? -6.137 11.281 -4.172 1 89.81 193 SER B N 1
ATOM 3724 C CA . SER B 1 193 ? -7.348 12.086 -4.309 1 89.81 193 SER B CA 1
ATOM 3725 C C . SER B 1 193 ? -7.41 13.172 -3.244 1 89.81 193 SER B C 1
ATOM 3727 O O . SER B 1 193 ? -8.227 14.094 -3.338 1 89.81 193 SER B O 1
ATOM 3729 N N . LEU B 1 194 ? -6.5 13.125 -2.285 1 92.38 194 LEU B N 1
ATOM 3730 C CA . LEU B 1 194 ? -6.531 14.062 -1.164 1 92.38 194 LEU B CA 1
ATOM 3731 C C . LEU B 1 194 ? -5.582 15.227 -1.402 1 92.38 194 LEU B C 1
ATOM 3733 O O . LEU B 1 194 ? -5.68 16.266 -0.734 1 92.38 194 LEU B O 1
ATOM 3737 N N . LEU B 1 195 ? -4.711 15.109 -2.348 1 95.31 195 LEU B N 1
ATOM 3738 C CA . LEU B 1 195 ? -3.551 15.984 -2.41 1 95.31 195 LEU B CA 1
ATOM 3739 C C . LEU B 1 195 ? -3.854 17.234 -3.246 1 95.31 195 LEU B C 1
ATOM 3741 O O . LEU B 1 195 ? -4.508 17.141 -4.289 1 95.31 195 LEU B O 1
ATOM 3745 N N . ASP B 1 196 ? -3.279 18.328 -2.789 1 94.12 196 ASP B N 1
ATOM 3746 C CA . ASP B 1 196 ? -3.314 19.594 -3.516 1 94.12 196 ASP B CA 1
ATOM 3747 C C . ASP B 1 196 ? -1.978 19.875 -4.199 1 94.12 196 ASP B C 1
ATOM 3749 O O . ASP B 1 196 ? -1.921 20.609 -5.188 1 94.12 196 ASP B O 1
ATOM 3753 N N . HIS B 1 197 ? -1.062 19.391 -3.566 1 97.25 197 HIS B N 1
ATOM 3754 C CA . HIS B 1 197 ? 0.293 19.75 -3.967 1 97.25 197 HIS B CA 1
ATOM 3755 C C . HIS B 1 197 ? 1.238 18.562 -3.854 1 97.25 197 HIS B C 1
ATOM 3757 O O . HIS B 1 197 ? 1.147 17.781 -2.904 1 97.25 197 HIS B O 1
ATOM 3763 N N . ILE B 1 198 ? 2.111 18.422 -4.809 1 98.19 198 ILE B N 1
ATOM 3764 C CA . ILE B 1 198 ? 3.025 17.297 -4.875 1 98.19 198 ILE B CA 1
ATOM 3765 C C . ILE B 1 198 ? 4.465 17.781 -4.758 1 98.19 198 ILE B C 1
ATOM 3767 O O . ILE B 1 198 ? 4.871 18.703 -5.469 1 98.19 198 ILE B O 1
ATOM 3771 N N . VAL B 1 199 ? 5.176 17.203 -3.887 1 98.06 199 VAL B N 1
ATOM 3772 C CA . VAL B 1 199 ? 6.609 17.422 -3.732 1 98.06 199 VAL B CA 1
ATOM 3773 C C . VAL B 1 199 ? 7.359 16.094 -3.889 1 98.06 199 VAL B C 1
ATOM 3775 O O . VAL B 1 199 ? 7.074 15.133 -3.182 1 98.06 199 VAL B O 1
ATOM 3778 N N . ILE B 1 200 ? 8.227 16.016 -4.797 1 98 200 ILE B N 1
ATOM 3779 C CA . ILE B 1 200 ? 9.023 14.812 -5.016 1 98 200 ILE B CA 1
ATOM 3780 C C . ILE B 1 200 ? 10.492 15.102 -4.695 1 98 200 ILE B C 1
ATOM 3782 O O . ILE B 1 200 ? 11.109 15.969 -5.312 1 98 200 ILE B O 1
ATOM 3786 N N . LEU B 1 201 ? 10.984 14.281 -3.781 1 95.94 201 LEU B N 1
ATOM 3787 C CA . LEU B 1 201 ? 12.359 14.398 -3.309 1 95.94 201 LEU B CA 1
ATOM 3788 C C . LEU B 1 201 ? 13.25 13.359 -3.979 1 95.94 201 LEU B C 1
ATOM 3790 O O . LEU B 1 201 ? 12.844 12.219 -4.18 1 95.94 201 LEU B O 1
ATOM 3794 N N . ASN B 1 202 ? 14.398 13.797 -4.32 1 90.56 202 ASN B N 1
ATOM 3795 C CA . ASN B 1 202 ? 15.477 12.906 -4.762 1 90.56 202 ASN B CA 1
ATOM 3796 C C . ASN B 1 202 ? 16.828 13.328 -4.184 1 90.56 202 ASN B C 1
ATOM 3798 O O . ASN B 1 202 ? 17.5 14.203 -4.73 1 90.56 202 ASN B O 1
ATOM 3802 N N . GLN B 1 203 ? 17.219 12.547 -3.193 1 78.5 203 GLN B N 1
ATOM 3803 C CA . GLN B 1 203 ? 18.469 12.906 -2.51 1 78.5 203 GLN B CA 1
ATOM 3804 C C . GLN B 1 203 ? 18.438 14.367 -2.061 1 78.5 203 GLN B C 1
ATOM 3806 O O . GLN B 1 203 ? 17.516 14.789 -1.354 1 78.5 203 GLN B O 1
ATOM 3811 N N . ASN B 1 204 ? 19.234 15.234 -2.57 1 82.5 204 ASN B N 1
ATOM 3812 C CA . ASN B 1 204 ? 19.344 16.609 -2.082 1 82.5 204 ASN B CA 1
ATOM 3813 C C . ASN B 1 204 ? 18.609 17.578 -2.994 1 82.5 204 ASN B C 1
ATOM 3815 O O . ASN B 1 204 ? 18.828 18.797 -2.906 1 82.5 204 ASN B O 1
ATOM 3819 N N . ASN B 1 205 ? 17.703 16.953 -3.801 1 90.06 205 ASN B N 1
ATOM 3820 C CA . ASN B 1 205 ? 17.031 17.844 -4.742 1 90.06 205 ASN B CA 1
ATOM 3821 C C . ASN B 1 205 ? 15.516 17.656 -4.699 1 90.06 205 ASN B C 1
ATOM 3823 O O . ASN B 1 205 ? 15.023 16.594 -4.32 1 90.06 205 ASN B O 1
ATOM 3827 N N . LEU B 1 206 ? 14.891 18.797 -4.977 1 94.44 206 LEU B N 1
ATOM 3828 C CA . LEU B 1 206 ? 13.461 18.781 -5.262 1 94.44 206 LEU B CA 1
ATOM 3829 C C . LEU B 1 206 ? 13.203 18.609 -6.758 1 94.44 206 LEU B C 1
ATOM 3831 O O . LEU B 1 206 ? 13.414 19.547 -7.535 1 94.44 206 LEU B O 1
ATOM 3835 N N . LEU B 1 207 ? 12.75 17.469 -7.117 1 96.62 207 LEU B N 1
ATOM 3836 C CA . LEU B 1 207 ? 12.547 17.203 -8.539 1 96.62 207 LEU B CA 1
ATOM 3837 C C . LEU B 1 207 ? 11.25 17.828 -9.031 1 96.62 207 LEU B C 1
ATOM 3839 O O . LEU B 1 207 ? 11.125 18.156 -10.211 1 96.62 207 LEU B O 1
ATOM 3843 N N . LEU B 1 208 ? 10.297 17.891 -8.18 1 97.69 208 LEU B N 1
ATOM 3844 C CA . LEU B 1 208 ? 8.992 18.469 -8.508 1 97.69 208 LEU B CA 1
ATOM 3845 C C . LEU B 1 208 ? 8.398 19.188 -7.301 1 97.69 208 LEU B C 1
ATOM 3847 O O . LEU B 1 208 ? 8.5 18.703 -6.172 1 97.69 208 LEU B O 1
ATOM 3851 N N . ASP B 1 209 ? 7.93 20.297 -7.449 1 97.56 209 ASP B N 1
ATOM 3852 C CA . ASP B 1 209 ? 7.176 21.125 -6.516 1 97.56 209 ASP B CA 1
ATOM 3853 C C . ASP B 1 209 ? 6.07 21.891 -7.238 1 97.56 209 ASP B C 1
ATOM 3855 O O . ASP B 1 209 ? 6.293 23 -7.727 1 97.56 209 ASP B O 1
ATOM 3859 N N . ALA B 1 210 ? 4.875 21.234 -7.262 1 97.88 210 ALA B N 1
ATOM 3860 C CA . ALA B 1 210 ? 3.818 21.812 -8.094 1 97.88 210 ALA B CA 1
ATOM 3861 C C . ALA B 1 210 ? 2.438 21.453 -7.555 1 97.88 210 ALA B C 1
ATOM 3863 O O . ALA B 1 210 ? 2.26 20.391 -6.961 1 97.88 210 ALA B O 1
ATOM 3864 N N . SER B 1 211 ? 1.521 22.344 -7.754 1 97.38 211 SER B N 1
ATOM 3865 C CA . SER B 1 211 ? 0.139 22.031 -7.406 1 97.38 211 SER B CA 1
ATOM 3866 C C . SER B 1 211 ? -0.452 21 -8.367 1 97.38 211 SER B C 1
ATOM 3868 O O . SER B 1 211 ? -0.046 20.922 -9.523 1 97.38 211 SER B O 1
ATOM 3870 N N . VAL B 1 212 ? -1.383 20.234 -7.852 1 96.62 212 VAL B N 1
ATOM 3871 C CA . VAL B 1 212 ? -2.084 19.281 -8.688 1 96.62 212 VAL B CA 1
ATOM 3872 C C . VAL B 1 212 ? -2.75 20 -9.859 1 96.62 212 VAL B C 1
ATOM 3874 O O . VAL B 1 212 ? -2.727 19.5 -10.992 1 96.62 212 VAL B O 1
ATOM 3877 N N . ALA B 1 213 ? -3.283 21.141 -9.633 1 94.62 213 ALA B N 1
ATOM 3878 C CA . ALA B 1 213 ? -3.924 21.938 -10.672 1 94.62 213 ALA B CA 1
ATOM 3879 C C . ALA B 1 213 ? -2.943 22.266 -11.797 1 94.62 213 ALA B C 1
ATOM 3881 O O . ALA B 1 213 ? -3.256 22.078 -12.977 1 94.62 213 ALA B O 1
ATOM 3882 N N . ASP B 1 214 ? -1.777 22.719 -11.422 1 96.62 214 ASP B N 1
ATOM 3883 C CA . ASP B 1 214 ? -0.762 23.062 -12.414 1 96.62 214 ASP B CA 1
ATOM 3884 C C . ASP B 1 214 ? -0.325 21.828 -13.203 1 96.62 214 ASP B C 1
ATOM 3886 O O . ASP B 1 214 ? -0.151 21.891 -14.422 1 96.62 214 ASP B O 1
ATOM 3890 N N . ILE B 1 215 ? -0.203 20.688 -12.516 1 97.19 215 ILE B N 1
ATOM 3891 C CA . ILE B 1 215 ? 0.219 19.453 -13.148 1 97.19 215 ILE B CA 1
ATOM 3892 C C . ILE B 1 215 ? -0.822 19.016 -14.18 1 97.19 215 ILE B C 1
ATOM 3894 O O . ILE B 1 215 ? -0.478 18.688 -15.312 1 97.19 215 ILE B O 1
ATOM 3898 N N . CYS B 1 216 ? -2.057 19.109 -13.789 1 95.38 216 CYS B N 1
ATOM 3899 C CA . CYS B 1 216 ? -3.129 18.656 -14.664 1 95.38 216 CYS B CA 1
ATOM 3900 C C . CYS B 1 216 ? -3.381 19.656 -15.781 1 95.38 216 CYS B C 1
ATOM 3902 O O . CYS B 1 216 ? -4.02 19.344 -16.781 1 95.38 216 CYS B O 1
ATOM 3904 N N . GLU B 1 217 ? -2.932 20.859 -15.617 1 95.25 217 GLU B N 1
ATOM 3905 C CA . GLU B 1 217 ? -3 21.859 -16.688 1 95.25 217 GLU B CA 1
ATOM 3906 C C . GLU B 1 217 ? -1.942 21.594 -17.75 1 95.25 217 GLU B C 1
ATOM 3908 O O . GLU B 1 217 ? -2.186 21.812 -18.938 1 95.25 217 GLU B O 1
ATOM 3913 N N . ASP B 1 218 ? -0.881 21.109 -17.328 1 95.88 218 ASP B N 1
ATOM 3914 C CA . ASP B 1 218 ? 0.256 20.938 -18.234 1 95.88 218 ASP B CA 1
ATOM 3915 C C . ASP B 1 218 ? 0.231 19.562 -18.891 1 95.88 218 ASP B C 1
ATOM 3917 O O . ASP B 1 218 ? 0.685 19.406 -20.031 1 95.88 218 ASP B O 1
ATOM 3921 N N . TYR B 1 219 ? -0.288 18.578 -18.125 1 97.06 219 TYR B N 1
ATOM 3922 C CA . TYR B 1 219 ? -0.155 17.203 -18.594 1 97.06 219 TYR B CA 1
ATOM 3923 C C . TYR B 1 219 ? -1.507 16.5 -18.609 1 97.06 219 TYR B C 1
ATOM 3925 O O . TYR B 1 219 ? -2.412 16.859 -17.859 1 97.06 219 TYR B O 1
ATOM 3933 N N . SER B 1 220 ? -1.623 15.586 -19.469 1 96.31 220 SER B N 1
ATOM 3934 C CA . SER B 1 220 ? -2.742 14.648 -19.484 1 96.31 220 SER B CA 1
ATOM 3935 C C . SER B 1 220 ? -2.287 13.242 -19.125 1 96.31 220 SER B C 1
ATOM 3937 O O . SER B 1 220 ? -1.176 12.836 -19.469 1 96.31 220 SER B O 1
ATOM 3939 N N . PHE B 1 221 ? -3.098 12.531 -18.359 1 94.75 221 PHE B N 1
ATOM 3940 C CA . PHE B 1 221 ? -2.885 11.148 -17.953 1 94.75 221 PHE B CA 1
ATOM 3941 C C . PHE B 1 221 ? -3.92 10.234 -18.609 1 94.75 221 PHE B C 1
ATOM 3943 O O . PHE B 1 221 ? -5.113 10.336 -18.312 1 94.75 221 PHE B O 1
ATOM 3950 N N . GLU B 1 222 ? -3.406 9.336 -19.453 1 91 222 GLU B N 1
ATOM 3951 C CA . GLU B 1 222 ? -4.344 8.531 -20.234 1 91 222 GLU B CA 1
ATOM 3952 C C . GLU B 1 222 ? -3.766 7.148 -20.531 1 91 222 GLU B C 1
ATOM 3954 O O . GLU B 1 222 ? -2.57 6.918 -20.344 1 91 222 GLU B O 1
ATOM 3959 N N . TYR B 1 223 ? -4.711 6.246 -20.891 1 89 223 TYR B N 1
ATOM 3960 C CA . TYR B 1 223 ? -4.305 4.977 -21.484 1 89 223 TYR B CA 1
ATOM 3961 C C . TYR B 1 223 ? -4.387 5.035 -23 1 89 223 TYR B C 1
ATOM 3963 O O . TYR B 1 223 ? -5.387 5.492 -23.562 1 89 223 TYR B O 1
ATOM 3971 N N . ARG B 1 224 ? -3.33 4.617 -23.625 1 91.94 224 ARG B N 1
ATOM 3972 C CA . ARG B 1 224 ? -3.275 4.652 -25.078 1 91.94 224 ARG B CA 1
ATOM 3973 C C . ARG B 1 224 ? -2.832 3.309 -25.656 1 91.94 224 ARG B C 1
ATOM 3975 O O . ARG B 1 224 ? -1.988 2.629 -25.062 1 91.94 224 ARG B O 1
ATOM 3982 N N . THR B 1 225 ? -3.383 2.957 -26.797 1 90.81 225 THR B N 1
ATOM 3983 C CA . THR B 1 225 ? -2.904 1.802 -27.547 1 90.81 225 THR B CA 1
ATOM 3984 C C . THR B 1 225 ? -1.613 2.137 -28.297 1 90.81 225 THR B C 1
ATOM 3986 O O . THR B 1 225 ? -1.288 3.311 -28.484 1 90.81 225 THR B O 1
ATOM 3989 N N . PRO B 1 226 ? -0.928 1.11 -28.609 1 89.12 226 PRO B N 1
ATOM 3990 C CA . PRO B 1 226 ? 0.298 1.361 -29.375 1 89.12 226 PRO B CA 1
ATOM 3991 C C . PRO B 1 226 ? 0.06 2.236 -30.609 1 89.12 226 PRO B C 1
ATOM 3993 O O . PRO B 1 226 ? 0.898 3.076 -30.938 1 89.12 226 PRO B O 1
ATOM 3996 N N . ALA B 1 227 ? -1.057 2.117 -31.219 1 91.62 227 ALA B N 1
ATOM 3997 C CA . ALA B 1 227 ? -1.39 2.869 -32.406 1 91.62 227 ALA B CA 1
ATOM 3998 C C . ALA B 1 227 ? -1.646 4.34 -32.094 1 91.62 227 ALA B C 1
ATOM 4000 O O . ALA B 1 227 ? -1.585 5.195 -32.969 1 91.62 227 ALA B O 1
ATOM 4001 N N . GLU B 1 228 ? -1.864 4.574 -30.844 1 92.06 228 GLU B N 1
ATOM 4002 C CA . GLU B 1 228 ? -2.23 5.93 -30.438 1 92.06 228 GLU B CA 1
ATOM 4003 C C . GLU B 1 228 ? -1.021 6.688 -29.891 1 92.06 228 GLU B C 1
ATOM 4005 O O . GLU B 1 228 ? -1.136 7.852 -29.5 1 92.06 228 GLU B O 1
ATOM 4010 N N . MET B 1 229 ? 0.076 6.012 -29.922 1 92.5 229 MET B N 1
ATOM 4011 C CA . MET B 1 229 ? 1.289 6.66 -29.438 1 92.5 229 MET B CA 1
ATOM 4012 C C . MET B 1 229 ? 1.789 7.699 -30.438 1 92.5 229 MET B C 1
ATOM 4014 O O . MET B 1 229 ? 1.866 7.426 -31.641 1 92.5 229 MET B O 1
ATOM 4018 N N . ASP B 1 230 ? 1.991 8.969 -29.984 1 93.06 230 ASP B N 1
ATOM 4019 C CA . ASP B 1 230 ? 2.48 10.031 -30.844 1 93.06 230 ASP B CA 1
ATOM 4020 C C . ASP B 1 230 ? 3.514 10.898 -30.125 1 93.06 230 ASP B C 1
ATOM 4022 O O . ASP B 1 230 ? 4 10.531 -29.062 1 93.06 230 ASP B O 1
ATOM 4026 N N . ASP B 1 231 ? 3.844 12 -30.703 1 92.81 231 ASP B N 1
ATOM 4027 C CA . ASP B 1 231 ? 4.961 12.805 -30.219 1 92.81 231 ASP B CA 1
ATOM 4028 C C . ASP B 1 231 ? 4.562 13.617 -28.984 1 92.81 231 ASP B C 1
ATOM 4030 O O . ASP B 1 231 ? 5.414 14.211 -28.328 1 92.81 231 ASP B O 1
ATOM 4034 N N . THR B 1 232 ? 3.32 13.586 -28.672 1 93.12 232 THR B N 1
ATOM 4035 C CA . THR B 1 232 ? 2.883 14.328 -27.5 1 93.12 232 THR B CA 1
ATOM 4036 C C . THR B 1 232 ? 3.166 13.547 -26.234 1 93.12 232 THR B C 1
ATOM 4038 O O . THR B 1 232 ? 3.102 14.102 -25.125 1 93.12 232 THR B O 1
ATOM 4041 N N . VAL B 1 233 ? 3.498 12.242 -26.391 1 96.06 233 VAL B N 1
ATOM 4042 C CA . VAL B 1 233 ? 3.74 11.367 -25.25 1 96.06 233 VAL B CA 1
ATOM 4043 C C . VAL B 1 233 ? 5.105 11.672 -24.641 1 96.06 233 VAL B C 1
ATOM 4045 O O . VAL B 1 233 ? 6.129 11.617 -25.328 1 96.06 233 VAL B O 1
ATOM 4048 N N . LEU B 1 234 ? 5.094 11.984 -23.375 1 96.94 234 LEU B N 1
ATOM 4049 C CA . LEU B 1 234 ? 6.324 12.312 -22.672 1 96.94 234 LEU B CA 1
ATOM 4050 C C . LEU B 1 234 ? 6.855 11.102 -21.906 1 96.94 234 LEU B C 1
ATOM 4052 O O . LEU B 1 234 ? 8.062 10.969 -21.719 1 96.94 234 LEU B O 1
ATOM 4056 N N . TYR B 1 235 ? 5.973 10.273 -21.406 1 96.81 235 TYR B N 1
ATOM 4057 C CA . TYR B 1 235 ? 6.301 9.094 -20.625 1 96.81 235 TYR B CA 1
ATOM 4058 C C . TYR B 1 235 ? 5.215 8.031 -20.75 1 96.81 235 TYR B C 1
ATOM 4060 O O . TYR B 1 235 ? 4.027 8.359 -20.797 1 96.81 235 TYR B O 1
ATOM 4068 N N . ALA B 1 236 ? 5.637 6.789 -20.828 1 95.06 236 ALA B N 1
ATOM 4069 C CA . ALA B 1 236 ? 4.68 5.691 -20.969 1 95.06 236 ALA B CA 1
ATOM 4070 C C . ALA B 1 236 ? 5.168 4.449 -20.219 1 95.06 236 ALA B C 1
ATOM 4072 O O . ALA B 1 236 ? 6.375 4.195 -20.156 1 95.06 236 ALA B O 1
ATOM 4073 N N . GLU B 1 237 ? 4.234 3.719 -19.609 1 91.5 237 GLU B N 1
ATOM 4074 C CA . GLU B 1 237 ? 4.469 2.41 -19.016 1 91.5 237 GLU B CA 1
ATOM 4075 C C . GLU B 1 237 ? 3.502 1.366 -19.562 1 91.5 237 GLU B C 1
ATOM 4077 O O . GLU B 1 237 ? 2.293 1.602 -19.609 1 91.5 237 GLU B O 1
ATOM 4082 N N . PRO B 1 238 ? 4.016 0.282 -19.953 1 84.44 238 PRO B N 1
ATOM 4083 C CA . PRO B 1 238 ? 3.139 -0.769 -20.469 1 84.44 238 PRO B CA 1
ATOM 4084 C C . PRO B 1 238 ? 2.211 -1.347 -19.406 1 84.44 238 PRO B C 1
ATOM 4086 O O . PRO B 1 238 ? 2.611 -1.496 -18.25 1 84.44 238 PRO B O 1
ATOM 4089 N N . THR B 1 239 ? 0.965 -1.57 -19.797 1 77.38 239 THR B N 1
ATOM 4090 C CA . THR B 1 239 ? -0.029 -2.266 -18.984 1 77.38 239 THR B CA 1
ATOM 4091 C C . THR B 1 239 ? -0.695 -3.381 -19.797 1 77.38 239 THR B C 1
ATOM 4093 O O . THR B 1 239 ? -0.426 -3.543 -20.984 1 77.38 239 THR B O 1
ATOM 4096 N N . LEU B 1 240 ? -1.451 -4.262 -19.156 1 67.88 240 LEU B N 1
ATOM 4097 C CA . LEU B 1 240 ? -2.148 -5.344 -19.844 1 67.88 240 LEU B CA 1
ATOM 4098 C C . LEU B 1 240 ? -3.131 -4.789 -20.875 1 67.88 240 LEU B C 1
ATOM 4100 O O . LEU B 1 240 ? -3.43 -5.449 -21.875 1 67.88 240 LEU B O 1
ATOM 4104 N N . GLN B 1 241 ? -3.584 -3.611 -20.656 1 69.88 241 GLN B N 1
ATOM 4105 C CA . GLN B 1 241 ? -4.617 -3.035 -21.516 1 69.88 241 GLN B CA 1
ATOM 4106 C C . GLN B 1 241 ? -4.031 -2.002 -22.469 1 69.88 241 GLN B C 1
ATOM 4108 O O . GLN B 1 241 ? -4.77 -1.298 -23.156 1 69.88 241 GLN B O 1
ATOM 4113 N N . GLY B 1 242 ? -2.805 -1.882 -22.469 1 81 242 GLY B N 1
ATOM 4114 C CA . GLY B 1 242 ? -2.117 -0.89 -23.281 1 81 242 GLY B CA 1
ATOM 4115 C C . GLY B 1 242 ? -0.973 -0.213 -22.547 1 81 242 GLY B C 1
ATOM 4116 O O . GLY B 1 242 ? -0.144 -0.88 -21.938 1 81 242 GLY B O 1
ATOM 4117 N N . ASN B 1 243 ? -0.961 1.186 -22.797 1 90.19 243 ASN B N 1
ATOM 4118 C CA . ASN B 1 243 ? 0.083 1.973 -22.156 1 90.19 243 ASN B CA 1
ATOM 4119 C C . ASN B 1 243 ? -0.507 3.066 -21.266 1 90.19 243 ASN B C 1
ATOM 4121 O O . ASN B 1 243 ? -1.435 3.768 -21.672 1 90.19 243 ASN B O 1
ATOM 4125 N N . ALA B 1 244 ? -0.104 3.109 -20.078 1 92.19 244 ALA B N 1
ATOM 4126 C CA . ALA B 1 244 ? -0.346 4.312 -19.281 1 92.19 244 ALA B CA 1
ATOM 4127 C C . ALA B 1 244 ? 0.575 5.449 -19.719 1 92.19 244 ALA B C 1
ATOM 4129 O O . ALA B 1 244 ? 1.798 5.293 -19.75 1 92.19 244 ALA B O 1
ATOM 4130 N N . VAL B 1 245 ? -0.033 6.609 -19.969 1 95.75 245 VAL B N 1
ATOM 4131 C CA . VAL B 1 245 ? 0.744 7.629 -20.672 1 95.75 245 VAL B CA 1
ATOM 4132 C C . VAL B 1 245 ? 0.575 8.977 -19.984 1 95.75 245 VAL B C 1
ATOM 4134 O O . VAL B 1 245 ? -0.515 9.305 -19.5 1 95.75 245 VAL B O 1
ATOM 4137 N N . ILE B 1 246 ? 1.682 9.703 -19.906 1 97.62 246 ILE B N 1
ATOM 4138 C CA . ILE B 1 246 ? 1.659 11.141 -19.656 1 97.62 246 ILE B CA 1
ATOM 4139 C C . ILE B 1 246 ? 1.949 11.891 -20.953 1 97.62 246 ILE B C 1
ATOM 4141 O O . ILE B 1 246 ? 2.965 11.648 -21.609 1 97.62 246 ILE B O 1
ATOM 4145 N N . ALA B 1 247 ? 1.067 12.734 -21.297 1 97.25 247 ALA B N 1
ATOM 4146 C CA . ALA B 1 247 ? 1.243 13.547 -22.5 1 97.25 247 ALA B CA 1
ATOM 4147 C C . ALA B 1 247 ? 1.025 15.031 -22.188 1 97.25 247 ALA B C 1
ATOM 4149 O O . ALA B 1 247 ? 0.426 15.375 -21.172 1 97.25 247 ALA B O 1
ATOM 4150 N N . LYS B 1 248 ? 1.633 15.859 -23.031 1 95.62 248 LYS B N 1
ATOM 4151 C CA . LYS B 1 248 ? 1.308 17.281 -22.922 1 95.62 248 LYS B CA 1
ATOM 4152 C C . LYS B 1 248 ? -0.173 17.531 -23.188 1 95.62 248 LYS B C 1
ATOM 4154 O O . LYS B 1 248 ? -0.72 17.031 -24.172 1 95.62 248 LYS B O 1
ATOM 4159 N N . ARG B 1 249 ? -0.721 18.219 -22.297 1 94.94 249 ARG B N 1
ATOM 4160 C CA . ARG B 1 249 ? -2.145 18.484 -22.484 1 94.94 249 ARG B CA 1
ATOM 4161 C C . ARG B 1 249 ? -2.379 19.5 -23.594 1 94.94 249 ARG B C 1
ATOM 4163 O O . ARG B 1 249 ? -1.725 20.547 -23.625 1 94.94 249 ARG B O 1
ATOM 4170 N N . LYS B 1 250 ? -3.373 19.156 -24.484 1 90.19 250 LYS B N 1
ATOM 4171 C CA . LYS B 1 250 ? -3.75 20.078 -25.562 1 90.19 250 LYS B CA 1
ATOM 4172 C C . LYS B 1 250 ? -4.707 21.156 -25.047 1 90.19 250 LYS B C 1
ATOM 4174 O O . LYS B 1 250 ? -5.59 20.875 -24.234 1 90.19 250 LYS B O 1
ATOM 4179 N N . ALA B 1 251 ? -4.434 22.297 -25.594 1 87 251 ALA B N 1
ATOM 4180 C CA . ALA B 1 251 ? -5.316 23.391 -25.219 1 87 251 ALA B CA 1
ATOM 4181 C C . ALA B 1 251 ? -6.77 23.062 -25.531 1 87 251 ALA B C 1
ATOM 4183 O O . ALA B 1 251 ? -7.082 22.562 -26.609 1 87 251 ALA B O 1
ATOM 4184 N N . GLY B 1 252 ? -7.641 23.203 -24.531 1 87.19 252 GLY B N 1
ATOM 4185 C CA . GLY B 1 252 ? -9.062 23 -24.734 1 87.19 252 GLY B CA 1
ATOM 4186 C C . GLY B 1 252 ? -9.508 21.578 -24.406 1 87.19 252 GLY B C 1
ATOM 4187 O O . GLY B 1 252 ? -10.711 21.297 -24.375 1 87.19 252 GLY B O 1
ATOM 4188 N N . SER B 1 253 ? -8.562 20.734 -24.281 1 89.06 253 SER B N 1
ATOM 4189 C CA . SER B 1 253 ? -8.93 19.375 -23.938 1 89.06 253 SER B CA 1
ATOM 4190 C C . SER B 1 253 ? -9.383 19.266 -22.484 1 89.06 253 SER B C 1
ATOM 4192 O O . SER B 1 253 ? -9.047 20.125 -21.672 1 89.06 253 SER B O 1
ATOM 4194 N N . ARG B 1 254 ? -10.164 18.266 -22.312 1 87.88 254 ARG B N 1
ATOM 4195 C CA . ARG B 1 254 ? -10.656 18.047 -20.953 1 87.88 254 ARG B CA 1
ATOM 4196 C C . ARG B 1 254 ? -9.531 17.625 -20.016 1 87.88 254 ARG B C 1
ATOM 4198 O O . ARG B 1 254 ? -8.602 16.922 -20.438 1 87.88 254 ARG B O 1
ATOM 4205 N N . GLU B 1 255 ? -9.664 18.016 -18.797 1 87.75 255 GLU B N 1
ATOM 4206 C CA . GLU B 1 255 ? -8.688 17.609 -17.797 1 87.75 255 GLU B CA 1
ATOM 4207 C C . GLU B 1 255 ? -8.812 16.125 -17.469 1 87.75 255 GLU B C 1
ATOM 4209 O O . GLU B 1 255 ? -9.914 15.57 -17.5 1 87.75 255 GLU B O 1
ATOM 4214 N N . THR B 1 256 ? -7.723 15.547 -17.281 1 88.62 256 THR B N 1
ATOM 4215 C CA . THR B 1 256 ? -7.707 14.141 -16.875 1 88.62 256 THR B CA 1
ATOM 4216 C C . THR B 1 256 ? -7.297 13.992 -15.422 1 88.62 256 THR B C 1
ATOM 4218 O O . THR B 1 256 ? -6.711 14.914 -14.836 1 88.62 256 THR B O 1
ATOM 4221 N N . GLN B 1 257 ? -7.691 12.859 -14.852 1 85.56 257 GLN B N 1
ATOM 4222 C CA . GLN B 1 257 ? -7.277 12.57 -13.484 1 85.56 257 GLN B CA 1
ATOM 4223 C C . GLN B 1 257 ? -5.793 12.219 -13.414 1 85.56 257 GLN B C 1
ATOM 4225 O O . GLN B 1 257 ? -5.293 11.453 -14.242 1 85.56 257 GLN B O 1
ATOM 4230 N N . MET B 1 258 ? -5.16 12.789 -12.484 1 92.88 258 MET B N 1
ATOM 4231 C CA . MET B 1 258 ? -3.727 12.57 -12.312 1 92.88 258 MET B CA 1
ATOM 4232 C C . MET B 1 258 ? -3.438 11.133 -11.898 1 92.88 258 MET B C 1
ATOM 4234 O O . MET B 1 258 ? -4.156 10.562 -11.086 1 92.88 258 MET B O 1
ATOM 4238 N N . ASN B 1 259 ? -2.498 10.523 -12.461 1 94.62 259 ASN B N 1
ATOM 4239 C CA . ASN B 1 259 ? -1.884 9.281 -12.008 1 94.62 259 ASN B CA 1
ATOM 4240 C C . ASN B 1 259 ? -0.564 9.539 -11.289 1 94.62 259 ASN B C 1
ATOM 4242 O O . ASN B 1 259 ? 0.485 9.648 -11.93 1 94.62 259 ASN B O 1
ATOM 4246 N N . LEU B 1 260 ? -0.637 9.555 -10.016 1 97.31 260 LEU B N 1
ATOM 4247 C CA . LEU B 1 260 ? 0.476 10.023 -9.195 1 97.31 260 LEU B CA 1
ATOM 4248 C C . LEU B 1 260 ? 1.668 9.078 -9.305 1 97.31 260 LEU B C 1
ATOM 4250 O O . LEU B 1 260 ? 2.818 9.516 -9.312 1 97.31 260 LEU B O 1
ATOM 4254 N N . GLU B 1 261 ? 1.389 7.79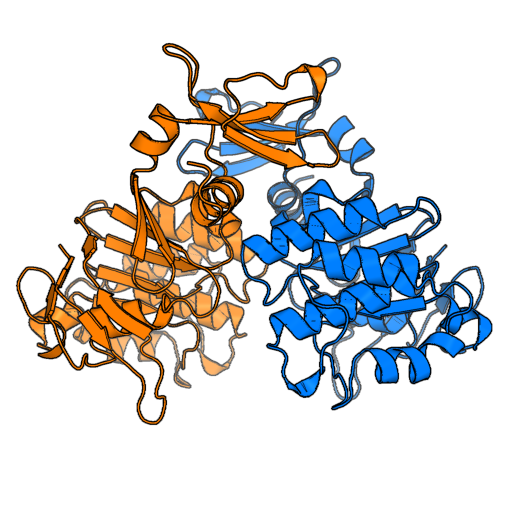7 -9.367 1 96.88 261 GLU B N 1
ATOM 4255 C CA . GLU B 1 261 ? 2.482 6.848 -9.539 1 96.88 261 GLU B CA 1
ATOM 4256 C C . GLU B 1 261 ? 3.213 7.086 -10.859 1 96.88 261 GLU B C 1
ATO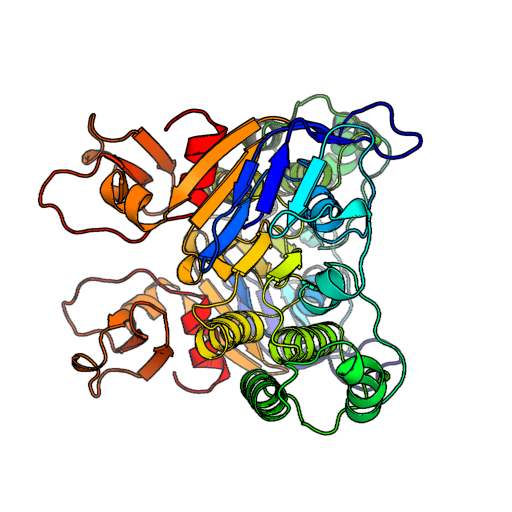M 4258 O O . GLU B 1 261 ? 4.445 7.098 -10.898 1 96.88 261 GLU B O 1
ATOM 4263 N N . LEU B 1 262 ? 2.428 7.258 -11.891 1 96.69 262 LEU B N 1
ATOM 4264 C CA . LEU B 1 262 ? 3.004 7.508 -13.203 1 96.69 262 LEU B CA 1
ATOM 4265 C C . LEU B 1 262 ? 3.791 8.812 -13.219 1 96.69 262 LEU B C 1
ATOM 4267 O O . LEU B 1 262 ? 4.891 8.875 -13.766 1 96.69 262 LEU B O 1
ATOM 4271 N N . LEU B 1 263 ? 3.223 9.828 -12.641 1 98.12 263 LEU B N 1
ATOM 4272 C CA . LEU B 1 263 ? 3.9 11.117 -12.516 1 98.12 263 LEU B CA 1
ATOM 4273 C C . LEU B 1 263 ? 5.234 10.961 -11.797 1 98.12 263 LEU B C 1
ATOM 4275 O O . LEU B 1 263 ? 6.258 11.461 -12.266 1 98.12 263 LEU B O 1
ATOM 4279 N N . PHE B 1 264 ? 5.25 10.281 -10.688 1 98.25 264 PHE B N 1
ATOM 4280 C CA . PHE B 1 264 ? 6.457 10.07 -9.898 1 98.25 264 PHE B CA 1
ATOM 4281 C C . PHE B 1 264 ? 7.543 9.414 -10.734 1 98.25 264 PHE B C 1
ATOM 4283 O O . PHE B 1 264 ? 8.68 9.891 -10.781 1 98.25 264 PHE B O 1
ATOM 4290 N N . ASN B 1 265 ? 7.152 8.328 -11.375 1 97.06 265 ASN B N 1
ATOM 4291 C CA . ASN B 1 265 ? 8.125 7.586 -12.172 1 97.06 265 ASN B CA 1
ATOM 4292 C C . ASN B 1 265 ? 8.664 8.422 -13.328 1 97.06 265 ASN B C 1
ATOM 4294 O O . ASN B 1 265 ? 9.852 8.375 -13.633 1 97.06 265 ASN B O 1
ATOM 4298 N N . ALA B 1 266 ? 7.805 9.156 -13.953 1 97.88 266 ALA B N 1
ATOM 4299 C CA . ALA B 1 266 ? 8.234 10.031 -15.047 1 97.88 266 ALA B CA 1
ATOM 4300 C C . ALA B 1 266 ? 9.242 11.062 -14.555 1 97.88 266 ALA B C 1
ATOM 4302 O O . ALA B 1 266 ? 10.266 11.297 -15.203 1 97.88 266 ALA B O 1
ATOM 4303 N N . VAL B 1 267 ? 8.984 11.648 -13.422 1 97.69 267 VAL B N 1
ATOM 4304 C CA . VAL B 1 267 ? 9.805 12.719 -12.867 1 97.69 267 VAL B CA 1
ATOM 4305 C C . VAL B 1 267 ? 11.164 12.156 -12.453 1 97.69 267 VAL B C 1
ATOM 4307 O O . VAL B 1 267 ? 12.203 12.727 -12.789 1 97.69 267 VAL B O 1
ATOM 4310 N N . ILE B 1 268 ? 11.195 11.062 -11.75 1 95.25 268 ILE B N 1
ATOM 4311 C CA . ILE B 1 268 ? 12.445 10.516 -11.227 1 95.25 268 ILE B CA 1
ATOM 4312 C C . ILE B 1 268 ? 13.32 10.039 -12.375 1 95.25 268 ILE B C 1
ATOM 4314 O O . ILE B 1 268 ? 14.547 9.984 -12.25 1 95.25 268 ILE B O 1
ATOM 4318 N N . ASN B 1 269 ? 12.688 9.719 -13.5 1 94.62 269 ASN B N 1
ATOM 4319 C CA . ASN B 1 269 ? 13.438 9.273 -14.664 1 94.62 269 ASN B CA 1
ATOM 4320 C C . ASN B 1 269 ? 13.789 10.438 -15.586 1 94.62 269 ASN B C 1
ATOM 4322 O O . ASN B 1 269 ? 14.312 10.234 -16.688 1 94.62 269 ASN B O 1
ATOM 4326 N N . GLY B 1 270 ? 13.43 11.617 -15.242 1 95.19 270 GLY B N 1
ATOM 4327 C CA . GLY B 1 270 ? 13.805 12.82 -15.961 1 95.19 270 GLY B CA 1
ATOM 4328 C C . GLY B 1 270 ? 13.047 13.008 -17.266 1 95.19 270 GLY B C 1
ATOM 4329 O O . GLY B 1 270 ? 13.578 13.547 -18.234 1 95.19 270 GLY B O 1
ATOM 4330 N N . LYS B 1 271 ? 11.812 12.508 -17.203 1 94.06 271 LYS B N 1
ATOM 4331 C CA . LYS B 1 271 ? 11.047 12.539 -18.453 1 94.06 271 LYS B CA 1
ATOM 4332 C C . LYS B 1 271 ? 10.117 13.75 -18.5 1 94.06 271 LYS B C 1
ATOM 4334 O O . LYS B 1 271 ? 9.477 14.008 -19.516 1 94.06 271 LYS B O 1
ATOM 4339 N N . LEU B 1 272 ? 9.953 14.406 -17.469 1 92.88 272 LEU B N 1
ATOM 4340 C CA . LEU B 1 272 ? 9.141 15.617 -17.406 1 92.88 272 LEU B CA 1
ATOM 4341 C C . LEU B 1 272 ? 9.992 16.828 -17.078 1 92.88 272 LEU B C 1
ATOM 4343 O O . LEU B 1 272 ? 11.023 16.719 -16.406 1 92.88 272 LEU B O 1
#

InterPro domains:
  IPR003439 ABC transporter-like, ATP-binding domain [PF00005] (20-157)
  IPR003439 ABC transporter-like, ATP-binding domain [PS50893] (2-228)
  IPR003593 AAA+ ATPase domain [SM00382] (28-205)
  IPR027417 P-loop containing nucleoside triphosphate hydrolase [G3DSA:3.40.50.300] (1-260)
  IPR027417 P-loop containing nucleoside triphosphate hydrolase [SSF52540] (2-223)
  IPR051782 ABC Transporter Superfamily, Various Functions [PTHR42939] (1-236)

Secondary structure (DSSP, 8-state):
-EEEEEEEE--TT--S-SEEEEEEEE-SS-EEEEEESTTSSHHHHHHHHHTSS--SEEEEEETTEEGGG--HHHHTTEEEE-SS----SSBHHHHHHHHGGG-TT--HHHHHHHHHHTT--SS-BGGGS-HHHHHHHHHHHHHHT--SEEEEESTTTT--HHHHHHHHHHHHHH--TT-EEEEE-S-GGGTGGG-SEEEEEETTEEEEEEEHHHHHHHEEEEEE-GGG--TTEEEEEEETTEEEEEEEPPTTPPP----HHHHHHHHHTT--/-EEEEEEEE--TT--S-SEEEEEEEE-SS-EEEEEESTTSSHHHHHHHHHTSS--SEEEEEETTEEGGG--HHHHTTEEEE-SS----SSBHHHHHHHHGGG-TT--HHHHHHHHHHTT--SS-BGGGS-HHHHHHHHHHHHHHT--SEEEEESTTTT--HHHHHHHHHHHHHH--TT-EEEEE-S-GGGTGGG-SEEEEEETTEEEEEEEHHHHHHHEEEEEE-GGG--TTEEEEEEETTEEEEEEEPPTTPPP----HHHHHHHHHTT--

Sequence (544 aa):
MIQVNNLSFHYQGVKRNVFNDFNMTLKENNIYGLLGKNGTGKSTLLYLISGLLRQQQGTILIDGISSCDRRPDVLRDIFIVTEEFFLPNVSLDVYVKMNRPFYPNFSQEVLDRCLQDFELPLSLNLNELSMGQKKKAYMSFALATGTKYLFMDEPTNGLDIPSKSQFRKVIANNMTDERMLIISTHQVHDIESLLDHIVILNQNNLLLDASVADICEDYSFEYRTPAEMDDTVLYAEPTLQGNAVIAKRKAGSRETQMNLELLFNAVINGKLMIQVNNLSFHYQGVKRNVFNDFNMTLKENNIYGLLGKNGTGKSTLLYLISGLLRQQQGTILIDGISSCDRRPDVLRDIFIVTEEFFLPNVSLDVYVKMNRPFYPNFSQEVLDRCLQDFELPLSLNLNELSMGQKKKAYMSFALATGTKYLFMDEPTNGLDIPSKSQFRKVIANNMTDERMLIISTHQVHDIESLLDHIVILNQNNLLLDASVADICEDYSFEYRTPAEMDDTVLYAEPTLQGNAVIAKRKAGSRETQMNLELLFNAVINGKL